Protein AF-A0A9P5PBV9-F1 (afdb_monomer)

Nearest PDB structures (foldseek):
  5x4m-assembly1_A  TM=7.226E-01  e=2.690E-02  Homo sapiens
  9ja5-assembly1_A  TM=5.091E-01  e=1.151E-01  Schizosaccharomyces pombe 972h-

Mean predicted aligned error: 21.89 Å

Structure (mmCIF, N/CA/C/O backbone):
data_AF-A0A9P5PBV9-F1
#
_entry.id   AF-A0A9P5PBV9-F1
#
loop_
_atom_site.group_PDB
_atom_site.id
_atom_site.type_symbol
_atom_site.label_atom_id
_atom_site.label_alt_id
_atom_site.label_comp_id
_atom_site.label_asym_id
_atom_site.label_entity_id
_atom_site.label_seq_id
_atom_site.pdbx_PDB_ins_code
_atom_site.Cartn_x
_atom_site.Cartn_y
_atom_site.Cartn_z
_atom_site.occupancy
_atom_site.B_iso_or_equiv
_atom_site.auth_seq_id
_atom_site.auth_comp_id
_atom_site.auth_asym_id
_atom_site.auth_atom_id
_atom_site.pdbx_PDB_model_num
ATOM 1 N N . MET A 1 1 ? -64.834 9.763 -7.467 1.00 38.12 1 MET A N 1
ATOM 2 C CA . MET A 1 1 ? -64.078 11.010 -7.223 1.00 38.12 1 MET A CA 1
ATOM 3 C C . MET A 1 1 ? -62.610 10.705 -7.467 1.00 38.12 1 MET A C 1
ATOM 5 O O . MET A 1 1 ? -62.010 10.019 -6.655 1.00 38.12 1 MET A O 1
ATOM 9 N N . GLN A 1 2 ? -62.083 11.092 -8.630 1.00 38.56 2 GLN A N 1
ATOM 10 C CA . GLN A 1 2 ? -60.663 10.938 -8.971 1.00 38.56 2 GLN A CA 1
ATOM 11 C C . GLN A 1 2 ? -59.876 12.091 -8.335 1.00 38.56 2 GLN A C 1
ATOM 13 O O . GLN A 1 2 ? -60.277 13.247 -8.467 1.00 38.56 2 GLN A O 1
ATOM 18 N N . ALA A 1 3 ? -58.803 11.774 -7.610 1.00 43.56 3 ALA A N 1
ATOM 19 C CA . ALA A 1 3 ? -57.955 12.762 -6.951 1.00 43.56 3 ALA A CA 1
ATOM 20 C C . ALA A 1 3 ? -57.053 13.458 -7.986 1.00 43.56 3 ALA A C 1
ATOM 22 O O . ALA A 1 3 ? -56.243 12.800 -8.638 1.00 43.56 3 ALA A O 1
ATOM 23 N N . ARG A 1 4 ? -57.207 14.777 -8.141 1.00 48.25 4 ARG A N 1
ATOM 24 C CA . ARG A 1 4 ? -56.321 15.628 -8.953 1.00 48.25 4 ARG A CA 1
ATOM 25 C C . ARG A 1 4 ? -55.062 15.975 -8.150 1.00 48.25 4 ARG A C 1
ATOM 27 O O . ARG A 1 4 ? -55.139 16.114 -6.930 1.00 48.25 4 ARG A O 1
ATOM 34 N N . LEU A 1 5 ? -53.909 16.076 -8.814 1.00 43.53 5 LEU A N 1
ATOM 35 C CA . LEU A 1 5 ? -52.707 16.675 -8.221 1.00 43.53 5 LEU A CA 1
ATOM 36 C C . LEU A 1 5 ? -53.003 18.149 -7.977 1.00 43.53 5 LEU A C 1
ATOM 38 O O . LEU A 1 5 ? -53.350 18.813 -8.937 1.00 43.53 5 LEU A O 1
ATOM 42 N N . ALA A 1 6 ? -52.851 18.656 -6.754 1.00 51.19 6 ALA A N 1
ATOM 43 C CA . ALA A 1 6 ? -52.883 20.099 -6.541 1.00 51.19 6 ALA A CA 1
ATOM 44 C C . ALA A 1 6 ? -51.731 20.746 -7.323 1.00 51.19 6 ALA A C 1
ATOM 46 O O . ALA A 1 6 ? -50.598 20.273 -7.207 1.00 51.19 6 ALA A O 1
ATOM 47 N N . HIS A 1 7 ? -52.026 21.799 -8.094 1.00 41.28 7 HIS A N 1
ATOM 48 C CA . HIS A 1 7 ? -51.047 22.635 -8.795 1.00 41.28 7 HIS A CA 1
ATOM 49 C C . HIS A 1 7 ? -49.739 22.764 -7.989 1.00 41.28 7 HIS A C 1
ATOM 51 O O . HIS A 1 7 ? -49.744 23.399 -6.927 1.00 41.28 7 HIS A O 1
ATOM 57 N N . PRO A 1 8 ? -48.615 22.191 -8.457 1.00 41.59 8 PRO A N 1
ATOM 58 C CA . PRO A 1 8 ? -47.327 22.437 -7.832 1.00 41.59 8 PRO A CA 1
ATOM 59 C C . PRO A 1 8 ? -47.025 23.920 -8.036 1.00 41.59 8 PRO A C 1
ATOM 61 O O . PRO A 1 8 ? -46.865 24.347 -9.174 1.00 41.59 8 PRO A O 1
ATOM 64 N N . LEU A 1 9 ? -47.082 24.691 -6.940 1.00 47.06 9 LEU A N 1
ATOM 65 C CA . LEU A 1 9 ? -46.877 26.144 -6.865 1.00 47.06 9 LEU A CA 1
ATOM 66 C C . LEU A 1 9 ? -47.321 26.866 -8.143 1.00 47.06 9 LEU A C 1
ATOM 68 O O . LEU A 1 9 ? -46.500 27.166 -9.008 1.00 47.06 9 LEU A O 1
ATOM 72 N N . ALA A 1 10 ? -48.626 27.134 -8.262 1.00 42.34 10 ALA A N 1
ATOM 73 C CA . ALA A 1 10 ? -49.132 27.993 -9.326 1.00 42.34 10 ALA A CA 1
ATOM 74 C C . ALA A 1 10 ? -48.234 29.246 -9.416 1.00 42.34 10 ALA A C 1
ATOM 76 O O . ALA A 1 10 ? -48.091 29.936 -8.398 1.00 42.34 10 ALA A O 1
ATOM 77 N N . PRO A 1 11 ? -47.593 29.523 -10.571 1.00 44.78 11 PRO A N 1
ATOM 78 C CA . PRO A 1 11 ? -46.789 30.726 -10.719 1.00 44.78 11 PRO A CA 1
ATOM 79 C C . PRO A 1 11 ? -47.690 31.904 -10.361 1.00 44.78 11 PRO A C 1
ATOM 81 O O . PRO A 1 11 ? -48.820 31.978 -10.853 1.00 44.78 11 PRO A O 1
ATOM 84 N N . ALA A 1 12 ? -47.234 32.747 -9.426 1.00 45.47 12 ALA A N 1
ATOM 85 C CA . ALA A 1 12 ? -47.990 33.883 -8.903 1.00 45.47 12 ALA A CA 1
ATOM 86 C C . ALA A 1 12 ? -48.700 34.579 -10.063 1.00 45.47 12 ALA A C 1
ATOM 88 O O . ALA A 1 12 ? -47.994 35.009 -10.962 1.00 45.47 12 ALA A O 1
ATOM 89 N N . GLN A 1 13 ? -50.046 34.592 -10.072 1.00 46.75 13 GLN A N 1
ATOM 90 C CA . GLN A 1 13 ? -50.905 34.967 -11.209 1.00 46.75 13 GLN A CA 1
ATOM 91 C C . GLN A 1 13 ? -50.245 36.007 -12.122 1.00 46.75 13 GLN A C 1
ATOM 93 O O . GLN A 1 13 ? -50.367 37.215 -11.914 1.00 46.75 13 GLN A O 1
ATOM 98 N N . ILE A 1 14 ? -49.505 35.525 -13.121 1.00 51.16 14 ILE A N 1
ATOM 99 C CA . ILE A 1 14 ? -48.801 36.404 -14.041 1.00 51.16 14 ILE A CA 1
ATOM 100 C C . ILE A 1 14 ? -49.882 36.859 -15.009 1.00 51.16 14 ILE A C 1
ATOM 102 O O . ILE A 1 14 ? -50.523 36.035 -15.660 1.00 51.16 14 ILE A O 1
ATOM 106 N N . ASN A 1 15 ? -50.147 38.163 -15.024 1.00 54.06 15 ASN A N 1
ATOM 107 C CA . ASN A 1 15 ? -51.269 38.796 -15.717 1.00 54.06 15 ASN A CA 1
ATOM 108 C C . ASN A 1 15 ? -51.021 38.837 -17.242 1.00 54.06 15 ASN A C 1
ATOM 110 O O . ASN A 1 15 ? -50.952 39.897 -17.856 1.00 54.06 15 ASN A O 1
ATOM 114 N N . ILE A 1 16 ? -50.799 37.667 -17.838 1.00 57.78 16 ILE A N 1
ATOM 115 C CA . ILE A 1 16 ? -50.509 37.455 -19.256 1.00 57.78 16 ILE A CA 1
ATOM 116 C C . ILE A 1 16 ? -51.744 36.782 -19.865 1.00 57.78 16 ILE A C 1
ATOM 118 O O . ILE A 1 16 ? -52.273 35.842 -19.268 1.00 57.78 16 ILE A O 1
ATOM 122 N N . PRO A 1 17 ? -52.208 37.183 -21.063 1.00 63.34 17 PRO A N 1
ATOM 123 C CA . PRO A 1 17 ? -53.393 36.613 -21.707 1.00 63.34 17 PRO A CA 1
ATOM 124 C C . PRO A 1 17 ? -53.132 35.213 -22.303 1.00 63.34 17 PRO A C 1
ATOM 126 O O . PRO A 1 17 ? -53.684 34.858 -23.343 1.00 63.34 17 PRO A O 1
ATOM 129 N N . VAL A 1 18 ? -52.275 34.397 -21.681 1.00 69.62 18 VAL A N 1
ATOM 130 C CA . VAL A 1 18 ? -51.999 33.026 -22.117 1.00 69.62 18 VAL A CA 1
ATOM 131 C C . VAL A 1 18 ? -52.713 32.066 -21.180 1.00 69.62 18 VAL A C 1
ATOM 133 O O . VAL A 1 18 ? -52.325 31.883 -20.030 1.00 69.62 18 VAL A O 1
ATOM 136 N N . ASN A 1 19 ? -53.761 31.431 -21.701 1.00 79.25 19 ASN A N 1
ATOM 137 C CA . ASN A 1 19 ? -54.593 30.509 -20.938 1.00 79.25 19 ASN A CA 1
ATOM 138 C C . ASN A 1 19 ? -53.751 29.329 -20.411 1.00 79.25 19 ASN A C 1
ATOM 140 O O . ASN A 1 19 ? -53.143 28.584 -21.201 1.00 79.25 19 ASN A O 1
ATOM 144 N N . ILE A 1 20 ? -53.708 29.194 -19.083 1.00 77.56 20 ILE A N 1
ATOM 145 C CA . ILE A 1 20 ? -53.026 28.105 -18.379 1.00 77.56 20 ILE A CA 1
ATOM 146 C C . ILE A 1 20 ? -53.784 26.801 -18.693 1.00 77.56 20 ILE A C 1
ATOM 148 O O . ILE A 1 20 ? -55.019 26.817 -18.708 1.00 77.56 20 ILE A O 1
ATOM 152 N N . PRO A 1 21 ? -53.095 25.686 -19.005 1.00 79.06 21 PRO A N 1
ATOM 153 C CA . PRO A 1 21 ? -53.742 24.394 -19.198 1.00 79.06 21 PRO A CA 1
ATOM 154 C C . PRO A 1 21 ? -54.567 23.993 -17.982 1.00 79.06 21 PRO A C 1
ATOM 156 O O . PRO A 1 21 ? -54.268 24.387 -16.856 1.00 79.06 21 PRO A O 1
ATOM 159 N N . ALA A 1 22 ? -55.590 23.173 -18.215 1.00 80.75 22 ALA A N 1
ATOM 160 C CA . ALA A 1 22 ? -56.271 22.513 -17.115 1.00 80.75 22 ALA A CA 1
ATOM 161 C C . ALA A 1 22 ? -55.281 21.633 -16.333 1.00 80.75 22 ALA A C 1
ATOM 163 O O . ALA A 1 22 ? -54.294 21.141 -16.878 1.00 80.75 22 ALA A O 1
ATOM 164 N N . GLU A 1 23 ? -55.560 21.446 -15.047 1.00 83.56 23 GLU A N 1
ATOM 165 C CA . GLU A 1 23 ? -54.758 20.598 -14.170 1.00 83.56 23 GLU A CA 1
ATOM 166 C C . GLU A 1 23 ? -54.699 19.158 -14.728 1.00 83.56 23 GLU A C 1
ATOM 168 O O . GLU A 1 23 ? -55.753 18.612 -15.083 1.00 83.56 23 GLU A O 1
ATOM 173 N N . PRO A 1 24 ? -53.499 18.556 -14.841 1.00 79.44 24 PRO A N 1
ATOM 174 C CA . PRO A 1 24 ? -53.314 17.271 -15.507 1.00 79.44 24 PRO A CA 1
ATOM 175 C C . PRO A 1 24 ? -53.975 16.132 -14.721 1.00 79.44 24 PRO A C 1
ATOM 177 O O . PRO A 1 24 ? -54.158 16.212 -13.500 1.00 79.44 24 PRO A O 1
ATOM 180 N N . GLN A 1 25 ? -54.329 15.045 -15.410 1.00 75.19 25 GLN A N 1
ATOM 181 C CA . GLN A 1 25 ? -54.882 13.859 -14.750 1.00 75.19 25 GLN A CA 1
ATOM 182 C C . GLN A 1 25 ? -53.818 13.124 -13.915 1.00 75.19 25 GLN A C 1
ATOM 184 O O . GLN A 1 25 ? -52.623 13.388 -14.033 1.00 75.19 25 GLN A O 1
ATOM 189 N N . LYS A 1 26 ? -54.250 12.202 -13.038 1.00 78.06 26 LYS A N 1
ATOM 190 C CA . LYS A 1 26 ? -53.346 11.335 -12.266 1.00 78.06 26 LYS A CA 1
ATOM 191 C C . LYS A 1 26 ? -53.616 9.851 -12.579 1.00 78.06 26 LYS A C 1
ATOM 193 O O . LYS A 1 26 ? -54.686 9.366 -12.199 1.00 78.06 26 LYS A O 1
ATOM 198 N N . PRO A 1 27 ? -52.667 9.124 -13.199 1.00 77.50 27 PRO A N 1
ATOM 199 C CA . PRO A 1 27 ? -51.404 9.629 -13.757 1.00 77.50 27 PRO A CA 1
ATOM 200 C C . PRO A 1 27 ? -51.629 10.555 -14.972 1.00 77.50 27 PRO A C 1
ATOM 202 O O . PRO A 1 27 ? -52.687 10.457 -15.602 1.00 77.50 27 PRO A O 1
ATOM 205 N N . PRO A 1 28 ? -50.682 11.460 -15.295 1.00 77.94 28 PRO A N 1
ATOM 206 C CA . PRO A 1 28 ? -50.815 12.335 -16.454 1.00 77.94 28 PRO A CA 1
ATOM 207 C C . PRO A 1 28 ? -50.897 11.527 -17.742 1.00 77.94 28 PRO A C 1
ATOM 209 O O . PRO A 1 28 ? -50.128 10.595 -17.970 1.00 77.94 28 PRO A O 1
ATOM 212 N N . THR A 1 29 ? -51.839 11.893 -18.596 1.00 83.00 29 THR A N 1
ATOM 213 C CA . THR A 1 29 ? -52.035 11.263 -19.899 1.00 83.00 29 THR A CA 1
ATOM 214 C C . THR A 1 29 ? -51.115 11.883 -20.949 1.00 83.00 29 THR A C 1
ATOM 216 O O . THR A 1 29 ? -50.643 13.013 -20.810 1.00 83.00 29 THR A O 1
ATOM 219 N N . ALA A 1 30 ? -50.924 11.197 -22.079 1.00 73.88 30 ALA A N 1
ATOM 220 C CA . ALA A 1 30 ? -50.231 11.780 -23.231 1.00 73.88 30 ALA A CA 1
ATOM 221 C C . ALA A 1 30 ? -50.881 13.100 -23.702 1.00 73.88 30 ALA A C 1
ATOM 223 O O . ALA A 1 30 ? -50.190 13.996 -24.186 1.00 73.88 30 ALA A O 1
ATOM 224 N N . ALA A 1 31 ? -52.200 13.251 -23.524 1.00 79.88 31 ALA A N 1
ATOM 225 C CA . ALA A 1 31 ? -52.904 14.496 -23.818 1.00 79.88 31 ALA A CA 1
ATOM 226 C C . ALA A 1 31 ? -52.474 15.638 -22.880 1.00 79.88 31 ALA A C 1
ATOM 228 O O . ALA A 1 31 ? -52.256 16.752 -23.353 1.00 79.88 31 ALA A O 1
ATOM 229 N N . ASP A 1 32 ? -52.260 15.349 -21.593 1.00 82.38 32 ASP A N 1
ATOM 230 C CA . ASP A 1 32 ? -51.778 16.326 -20.611 1.00 82.38 32 ASP A CA 1
ATOM 231 C C . ASP A 1 32 ? -50.359 16.815 -20.953 1.00 82.38 32 ASP A C 1
ATOM 233 O O . ASP A 1 32 ? -50.078 18.015 -20.905 1.00 82.38 32 ASP A O 1
ATOM 237 N N . VAL A 1 33 ? -49.472 15.909 -21.389 1.00 79.62 33 VAL A N 1
ATOM 238 C CA . VAL A 1 33 ? -48.116 16.263 -21.854 1.00 79.62 33 VAL A CA 1
ATOM 239 C C . VAL A 1 33 ? -48.180 17.155 -23.098 1.00 79.62 33 VAL A C 1
ATOM 241 O O . VAL A 1 33 ? -47.490 18.173 -23.180 1.00 79.62 33 VAL A O 1
ATOM 244 N N . VAL A 1 34 ? -49.036 16.811 -24.064 1.00 81.06 34 VAL A N 1
ATOM 245 C CA . VAL A 1 34 ? -49.231 17.603 -25.288 1.00 81.06 34 VAL A CA 1
ATOM 246 C C . VAL A 1 34 ? -49.787 18.993 -24.967 1.00 81.06 34 VAL A C 1
ATOM 248 O O . VAL A 1 34 ? -49.361 19.984 -25.566 1.00 81.06 34 VAL A O 1
ATOM 251 N N . ASP A 1 35 ? -50.707 19.110 -24.014 1.00 82.44 35 ASP A N 1
ATOM 252 C CA . ASP A 1 35 ? -51.266 20.402 -23.623 1.00 82.44 35 ASP A CA 1
ATOM 253 C C . ASP A 1 35 ? -50.264 21.265 -22.841 1.00 82.44 35 ASP A C 1
ATOM 255 O O . ASP A 1 35 ? -50.199 22.480 -23.074 1.00 82.44 35 ASP A O 1
ATOM 259 N N . ALA A 1 36 ? -49.393 20.655 -22.030 1.00 82.44 36 ALA A N 1
ATOM 260 C CA . ALA A 1 36 ? -48.252 21.335 -21.418 1.00 82.44 36 ALA A CA 1
ATOM 261 C C . ALA A 1 36 ? -47.237 21.831 -22.471 1.00 82.44 36 ALA A C 1
ATOM 263 O O . ALA A 1 36 ? -46.761 22.966 -22.391 1.00 82.44 36 ALA A O 1
ATOM 264 N N . GLN A 1 37 ? -46.963 21.051 -23.524 1.00 80.94 37 GLN A N 1
ATOM 265 C CA . GLN A 1 37 ? -46.105 21.489 -24.636 1.00 80.94 37 GLN A CA 1
ATOM 266 C C . GLN A 1 37 ? -46.714 22.668 -25.401 1.00 80.94 37 GLN A C 1
ATOM 268 O O . GLN A 1 37 ? -46.025 23.648 -25.702 1.00 80.94 37 GLN A O 1
ATOM 273 N N . LYS A 1 38 ? -48.021 22.610 -25.693 1.00 85.75 38 LYS A N 1
ATOM 274 C CA . LYS A 1 38 ? -48.741 23.728 -26.323 1.00 85.75 38 LYS A CA 1
ATOM 275 C C . LYS A 1 38 ? -48.678 24.984 -25.459 1.00 85.75 38 LYS A C 1
ATOM 277 O O . LYS A 1 38 ? -48.577 26.079 -26.006 1.00 85.75 38 LYS A O 1
ATOM 282 N N . TYR A 1 39 ? -48.728 24.849 -24.136 1.00 89.12 39 TYR A N 1
ATOM 283 C CA . TYR A 1 39 ? -48.589 25.983 -23.229 1.00 89.12 39 TYR A CA 1
ATOM 284 C C . TYR A 1 39 ? -47.214 26.638 -23.319 1.00 89.12 39 TYR A C 1
ATOM 286 O O . TYR A 1 39 ? -47.159 27.845 -23.544 1.00 89.12 39 TYR A O 1
ATOM 294 N N . VAL A 1 40 ? -46.124 25.862 -23.276 1.00 84.81 40 VAL A N 1
ATOM 295 C CA . VAL A 1 40 ? -44.763 26.392 -23.485 1.00 84.81 40 VAL A CA 1
ATOM 296 C C . VAL A 1 40 ? -44.675 27.145 -24.812 1.00 84.81 40 VAL A C 1
ATOM 298 O O . VAL A 1 40 ? -44.186 28.269 -24.846 1.00 84.81 40 VAL A O 1
ATOM 301 N N . LYS A 1 41 ? -45.237 26.594 -25.897 1.00 85.88 41 LYS A N 1
ATOM 302 C CA . LYS A 1 41 ? -45.253 27.259 -27.212 1.00 85.88 41 LYS A CA 1
ATOM 303 C C . LYS A 1 41 ? -46.027 28.578 -27.214 1.00 85.88 41 LYS A C 1
ATOM 305 O O . LYS A 1 41 ? -45.591 29.535 -27.851 1.00 85.88 41 LYS A O 1
ATOM 310 N N . ARG A 1 42 ? -47.154 28.656 -26.499 1.00 88.75 42 ARG A N 1
ATOM 311 C CA . ARG A 1 42 ? -47.898 29.917 -26.343 1.00 88.75 42 ARG A CA 1
ATOM 312 C C . ARG A 1 42 ? -47.107 30.941 -25.531 1.00 88.75 42 ARG A C 1
ATOM 314 O O . ARG A 1 42 ? -47.105 32.110 -25.899 1.00 88.75 42 ARG A O 1
ATOM 321 N N . VAL A 1 43 ? -46.408 30.513 -24.479 1.00 81.38 43 VAL A N 1
ATOM 322 C CA . VAL A 1 43 ? -45.553 31.395 -23.667 1.00 81.38 43 VAL A CA 1
ATOM 323 C C . VAL A 1 43 ? -44.343 31.886 -24.467 1.00 81.38 43 VAL A C 1
ATOM 325 O O . VAL A 1 43 ? -44.043 33.074 -24.428 1.00 81.38 43 VAL A O 1
ATOM 328 N N . GLU A 1 44 ? -43.699 31.029 -25.265 1.00 80.81 44 GLU A N 1
ATOM 329 C CA . GLU A 1 44 ? -42.630 31.431 -26.194 1.00 80.81 44 GLU A CA 1
ATOM 330 C C . GLU A 1 44 ? -43.111 32.494 -27.193 1.00 80.81 44 GLU A C 1
ATOM 332 O O . GLU A 1 44 ? -42.398 33.459 -27.469 1.00 80.81 44 GLU A O 1
ATOM 337 N N 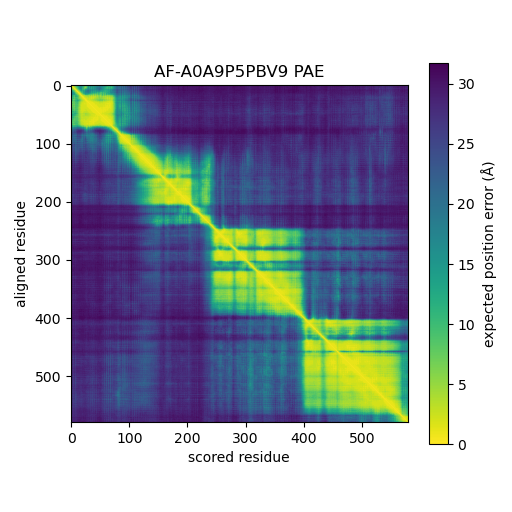. GLN A 1 45 ? -44.318 32.327 -27.744 1.00 85.69 45 GLN A N 1
ATOM 338 C CA . GLN A 1 45 ? -44.898 33.290 -28.677 1.00 85.69 45 GLN A CA 1
ATOM 339 C C . GLN A 1 45 ? -45.232 34.618 -27.984 1.00 85.69 45 GLN A C 1
ATOM 341 O O . GLN A 1 45 ? -44.842 35.672 -28.479 1.00 85.69 45 GLN A O 1
ATOM 346 N N . ALA A 1 46 ? -45.854 34.572 -26.803 1.00 81.00 46 ALA A N 1
ATOM 347 C CA . ALA A 1 46 ? -46.109 35.761 -25.994 1.00 81.00 46 ALA A CA 1
ATOM 348 C C . ALA A 1 46 ? -44.805 36.483 -25.610 1.00 81.00 46 ALA A C 1
ATOM 350 O O . ALA A 1 46 ? -44.757 37.710 -25.602 1.00 81.00 46 ALA A O 1
ATOM 351 N N . MET A 1 47 ? -43.715 35.747 -25.364 1.00 84.88 47 MET A N 1
ATOM 352 C CA . MET A 1 47 ? -42.399 36.330 -25.084 1.00 84.88 47 MET A CA 1
ATOM 353 C C . MET A 1 47 ? -41.850 37.095 -26.297 1.00 84.88 47 MET A C 1
ATOM 355 O O . MET A 1 47 ? -41.332 38.198 -26.140 1.00 84.88 47 MET A O 1
ATOM 359 N N . LYS A 1 48 ? -42.016 36.564 -27.519 1.00 83.81 48 LYS A N 1
ATOM 360 C CA . LYS A 1 48 ? -41.633 37.267 -28.763 1.00 83.81 48 LYS A CA 1
ATOM 361 C C . LYS A 1 48 ? -42.442 38.540 -28.994 1.00 83.81 48 LYS A C 1
ATOM 363 O O . LYS A 1 48 ? -41.928 39.492 -29.570 1.00 83.81 48 LYS A O 1
ATOM 368 N N . GLU A 1 49 ? -43.689 38.552 -28.542 1.00 87.31 49 GLU A N 1
ATOM 369 C CA . GLU A 1 49 ? -44.584 39.709 -28.612 1.00 87.31 49 GLU A CA 1
ATOM 370 C C . GLU A 1 49 ? -44.363 40.700 -27.450 1.00 87.31 49 GLU A C 1
ATOM 372 O O . GLU A 1 49 ? -45.069 41.702 -27.355 1.00 87.31 49 GLU A O 1
ATOM 377 N N . GLY A 1 50 ? -43.381 40.448 -26.572 1.00 86.06 50 GLY A N 1
ATOM 378 C CA . GLY A 1 50 ? -43.067 41.290 -25.412 1.00 86.06 50 GLY A CA 1
ATOM 379 C C . GLY A 1 50 ? -44.088 41.191 -24.274 1.00 86.06 50 GLY A C 1
ATOM 380 O O . GLY A 1 50 ? -44.083 42.020 -23.369 1.00 86.06 50 GLY A O 1
ATOM 381 N N . GLN A 1 51 ? -44.971 40.194 -24.318 1.00 83.25 51 GLN A N 1
ATOM 382 C CA . GLN A 1 51 ? -46.061 39.986 -23.362 1.00 83.25 51 GLN A CA 1
ATOM 383 C C . GLN A 1 51 ? -45.710 38.990 -22.248 1.00 83.25 51 GLN A C 1
ATOM 385 O O . GLN A 1 51 ? -46.467 38.864 -21.292 1.00 83.25 51 GLN A O 1
ATOM 390 N N . ALA A 1 52 ? -44.586 38.278 -22.354 1.00 84.50 52 ALA 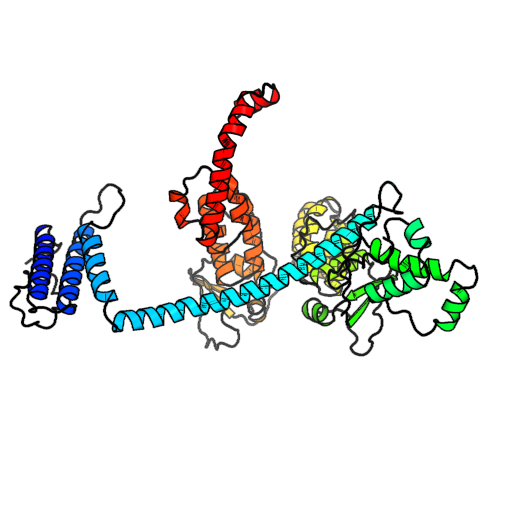A N 1
ATOM 391 C CA . ALA A 1 52 ? -44.096 37.356 -21.332 1.00 84.50 52 ALA A CA 1
ATOM 392 C C . ALA A 1 52 ? -42.605 37.578 -21.055 1.00 84.50 52 ALA A C 1
ATOM 394 O O . ALA A 1 52 ? -41.867 38.061 -21.914 1.00 84.50 52 ALA A O 1
ATOM 395 N N . THR A 1 53 ? -42.161 37.210 -19.854 1.00 83.31 53 THR A N 1
ATOM 396 C CA . THR A 1 53 ? -40.759 37.317 -19.424 1.00 83.31 53 THR A CA 1
ATOM 397 C C . THR A 1 53 ? -40.034 35.976 -19.534 1.00 83.31 53 THR A C 1
ATOM 399 O O . THR A 1 53 ? -40.657 34.917 -19.646 1.00 83.31 53 THR A O 1
ATOM 402 N N . VAL A 1 54 ? -38.702 36.004 -19.435 1.00 68.19 54 VAL A N 1
ATOM 403 C CA . VAL A 1 54 ? -37.868 34.790 -19.379 1.00 68.19 54 VAL A CA 1
ATOM 404 C C . VAL A 1 54 ? -38.245 33.902 -18.184 1.00 68.19 54 VAL A C 1
ATOM 406 O O . VAL A 1 54 ? -38.295 32.683 -18.320 1.00 68.19 54 VAL A O 1
ATOM 409 N N . GLU A 1 55 ? -38.606 34.492 -17.041 1.00 72.31 55 GLU A N 1
ATOM 410 C CA . GLU A 1 55 ? -39.090 33.760 -15.857 1.00 72.31 55 GLU A CA 1
ATOM 411 C C . GLU A 1 55 ? -40.417 33.030 -16.118 1.00 72.31 55 GLU A C 1
ATOM 413 O O . GLU A 1 55 ? -40.618 31.898 -15.667 1.00 72.31 55 GLU A O 1
ATOM 418 N N . THR A 1 56 ? -41.308 33.647 -16.903 1.00 77.38 56 THR A N 1
ATOM 419 C CA . THR A 1 56 ? -42.578 33.028 -17.318 1.00 77.38 56 THR A CA 1
ATOM 420 C C . THR A 1 56 ? -42.308 31.793 -18.178 1.00 77.38 56 THR A C 1
ATOM 422 O O . THR A 1 56 ? -42.927 30.744 -17.986 1.00 77.38 56 THR A O 1
ATOM 425 N N . LEU A 1 57 ? -41.350 31.892 -19.105 1.00 79.56 57 LEU A N 1
ATOM 426 C CA . LEU A 1 57 ? -40.932 30.766 -19.936 1.00 79.56 57 LEU A CA 1
ATOM 427 C C . LEU A 1 57 ? -40.273 29.659 -19.099 1.00 79.56 57 LEU A C 1
ATOM 429 O O . LEU A 1 57 ? -40.603 28.489 -19.286 1.00 79.56 57 LEU A O 1
ATOM 433 N N . GLY A 1 58 ? -39.410 30.019 -18.144 1.00 67.50 58 GLY A N 1
ATOM 434 C CA . GLY A 1 58 ? -38.801 29.071 -17.207 1.00 67.50 58 GLY A CA 1
ATOM 435 C C . GLY A 1 58 ? -39.847 28.282 -16.415 1.00 67.50 58 GLY A C 1
ATOM 436 O O . GLY A 1 58 ? -39.791 27.054 -16.370 1.00 67.50 58 GLY A O 1
ATOM 437 N N . SER A 1 59 ? -40.866 28.972 -15.898 1.00 77.56 59 SER A N 1
ATOM 438 C CA . SER A 1 59 ? -41.977 28.351 -15.164 1.00 77.56 59 SER A CA 1
ATOM 439 C C . SER A 1 59 ? -42.801 27.403 -16.048 1.00 77.56 59 SER A C 1
ATOM 441 O O . SER A 1 59 ? -43.155 26.302 -15.626 1.00 77.56 59 SER A O 1
ATOM 443 N N . ALA A 1 60 ? -43.071 27.785 -17.302 1.00 76.19 60 ALA A N 1
ATOM 444 C CA . ALA A 1 60 ? -43.797 26.936 -18.248 1.00 76.19 60 ALA A CA 1
ATOM 445 C C . ALA A 1 60 ? -43.009 25.667 -18.625 1.00 76.19 60 ALA A C 1
ATOM 447 O O . ALA A 1 60 ? -43.592 24.588 -18.744 1.00 76.19 60 ALA A O 1
ATOM 448 N N . ILE A 1 61 ? -41.686 25.779 -18.788 1.00 68.56 61 ILE A N 1
ATOM 449 C CA . ILE A 1 61 ? -40.803 24.639 -19.071 1.00 68.56 61 ILE A CA 1
ATOM 450 C C . ILE A 1 61 ? -40.728 23.702 -17.862 1.00 68.56 61 ILE A C 1
ATOM 452 O O . ILE A 1 61 ? -40.811 22.486 -18.032 1.00 68.56 61 ILE A O 1
ATOM 456 N N . GLN A 1 62 ? -40.625 24.246 -16.647 1.00 72.88 62 GLN A N 1
ATOM 457 C CA . GLN A 1 62 ? -40.627 23.450 -15.419 1.00 72.88 62 GLN A CA 1
ATOM 458 C C . GLN A 1 62 ? -41.946 22.683 -15.246 1.00 72.88 62 GLN A C 1
ATOM 460 O O . GLN A 1 62 ? -41.926 21.501 -14.905 1.00 72.88 62 GLN A O 1
ATOM 465 N N . TYR A 1 63 ? -43.079 23.319 -15.557 1.00 81.12 63 TYR A N 1
ATOM 466 C CA . TYR A 1 63 ? -44.386 22.663 -15.573 1.00 81.12 63 TYR A CA 1
ATOM 467 C C . TYR A 1 63 ? -44.435 21.504 -16.582 1.00 81.12 63 TYR A C 1
ATOM 469 O O . TYR A 1 63 ? -44.817 20.394 -16.218 1.00 81.12 63 TYR A O 1
ATOM 477 N N . LEU A 1 64 ? -43.979 21.713 -17.824 1.00 81.38 64 LEU A N 1
ATOM 478 C CA . LEU A 1 64 ? -43.892 20.636 -18.818 1.00 81.38 64 LEU A CA 1
ATOM 479 C C . LEU A 1 64 ? -43.008 19.480 -18.334 1.00 81.38 64 LEU A C 1
ATOM 481 O O . LEU A 1 64 ? -43.382 18.320 -18.489 1.00 81.38 64 LEU A O 1
ATOM 485 N N . HIS A 1 65 ? -41.857 19.790 -17.739 1.00 70.19 65 HIS A N 1
ATOM 486 C CA . HIS A 1 65 ? -40.948 18.779 -17.213 1.00 70.19 65 HIS A CA 1
ATOM 487 C C . HIS A 1 65 ? -41.615 17.938 -16.121 1.00 70.19 65 HIS A C 1
ATOM 489 O O . HIS A 1 65 ? -41.517 16.719 -16.164 1.00 70.19 65 HIS A O 1
ATOM 495 N N . GLN A 1 66 ? -42.334 18.563 -15.185 1.00 77.06 66 GLN A N 1
ATOM 496 C CA . GLN A 1 66 ? -43.047 17.848 -14.123 1.00 77.06 66 GLN A CA 1
ATOM 497 C C . GLN A 1 66 ? -44.155 16.939 -14.668 1.00 77.06 66 GLN A C 1
ATOM 499 O O . GLN A 1 66 ? -44.277 15.799 -14.222 1.00 77.06 66 GLN A O 1
ATOM 504 N N . VAL A 1 67 ? -44.940 17.411 -15.645 1.00 78.19 67 VAL A N 1
ATOM 505 C CA . VAL A 1 67 ? -45.993 16.603 -16.289 1.00 78.19 67 VAL A CA 1
ATOM 506 C C . VAL A 1 67 ? -45.382 15.427 -17.060 1.00 78.19 67 VAL A C 1
ATOM 508 O O . VAL A 1 67 ? -45.891 14.313 -16.988 1.00 78.19 67 VAL A O 1
ATOM 511 N N . ALA A 1 68 ? -44.259 15.646 -17.751 1.00 71.12 68 ALA A N 1
ATOM 512 C CA . ALA A 1 68 ? -43.565 14.600 -18.494 1.00 71.12 68 ALA A CA 1
ATOM 513 C C . ALA A 1 68 ? -42.893 13.572 -17.568 1.00 71.12 68 ALA A C 1
ATOM 515 O O . ALA A 1 68 ? -43.080 12.375 -17.762 1.00 71.12 68 ALA A O 1
ATOM 516 N N . SER A 1 69 ? -42.174 14.003 -16.528 1.00 63.12 69 SER A N 1
ATOM 517 C CA . SER A 1 69 ? -41.465 13.094 -15.617 1.00 63.12 69 SER A CA 1
ATOM 518 C C . SER A 1 69 ? -42.423 12.199 -14.831 1.00 63.12 69 SER A C 1
ATOM 520 O O . SER A 1 69 ? -42.142 11.025 -14.636 1.00 63.12 69 SER A O 1
ATOM 522 N N . THR A 1 70 ? -43.592 12.720 -14.447 1.00 68.50 70 THR A N 1
ATOM 523 C CA . THR A 1 70 ? -44.629 11.930 -13.759 1.00 68.50 70 THR A CA 1
ATOM 524 C C . THR A 1 70 ? -45.450 11.039 -14.696 1.00 68.50 70 THR A C 1
ATOM 526 O O . THR A 1 70 ? -46.098 10.109 -14.223 1.00 68.50 70 THR A O 1
ATOM 529 N N . SER A 1 71 ? -45.412 11.273 -16.015 1.00 60.03 71 SER A N 1
ATOM 530 C CA . SER A 1 71 ? -45.996 10.357 -17.009 1.00 60.03 71 SER A CA 1
ATOM 531 C C . SER A 1 71 ? -45.110 9.136 -17.299 1.00 60.03 71 SER A C 1
ATOM 533 O O . SER A 1 71 ? -45.625 8.090 -17.683 1.00 60.03 71 SER A O 1
ATOM 535 N N . VAL A 1 72 ? -43.794 9.249 -17.072 1.00 50.16 72 VAL A N 1
ATOM 536 C CA . VAL A 1 72 ? -42.807 8.184 -17.335 1.00 50.16 72 VAL A CA 1
ATOM 537 C C . VAL A 1 72 ? -42.826 7.090 -16.257 1.00 50.16 72 VAL A C 1
ATOM 539 O O . VAL A 1 72 ? -42.564 5.935 -16.567 1.00 50.16 72 VAL A O 1
ATOM 542 N N . GLU A 1 73 ? -43.248 7.391 -15.025 1.00 49.62 73 GLU A N 1
ATOM 543 C CA . GLU A 1 73 ? -43.329 6.402 -13.929 1.00 49.62 73 GLU A CA 1
ATOM 544 C C . GLU A 1 73 ? -44.457 5.350 -14.082 1.00 49.62 73 GLU A C 1
ATOM 546 O O . GLU A 1 73 ? -44.644 4.520 -13.194 1.00 49.62 73 GLU A O 1
ATOM 551 N N . VAL A 1 74 ? -45.225 5.346 -15.183 1.00 44.50 74 VAL A N 1
ATOM 552 C CA . VAL A 1 74 ? -46.336 4.387 -15.402 1.00 44.50 74 VAL A CA 1
ATOM 553 C C . VAL A 1 74 ? -46.067 3.366 -16.519 1.00 44.50 74 VAL A C 1
ATOM 555 O O . VAL A 1 74 ? -46.815 2.400 -16.649 1.00 44.50 74 VAL A O 1
ATOM 558 N N . GLU A 1 75 ? -44.963 3.477 -17.259 1.00 37.91 75 GLU A N 1
ATOM 559 C CA . GLU A 1 75 ? -44.576 2.482 -18.272 1.00 37.91 75 GLU A CA 1
ATOM 560 C C . GLU A 1 75 ? -43.129 1.998 -18.083 1.00 37.91 75 GLU A C 1
ATOM 562 O O . GLU A 1 75 ? -42.295 2.112 -18.973 1.00 37.91 75 GLU A O 1
ATOM 567 N N . GLU A 1 76 ? -42.825 1.383 -16.938 1.00 41.56 76 GLU A N 1
ATOM 568 C CA . GLU A 1 76 ? -41.685 0.459 -16.842 1.00 41.56 76 GLU A CA 1
ATOM 569 C C . GLU A 1 76 ? -42.151 -0.985 -17.054 1.00 41.56 76 GLU A C 1
ATOM 571 O O . GLU A 1 76 ? -42.264 -1.771 -16.118 1.00 41.56 76 GLU A O 1
ATOM 576 N N . VAL A 1 77 ? -42.398 -1.343 -18.318 1.00 39.12 77 VAL A N 1
ATOM 577 C CA . VAL A 1 77 ? -42.153 -2.701 -18.823 1.00 39.12 77 VAL A CA 1
ATOM 578 C C . VAL A 1 77 ? -41.638 -2.599 -20.264 1.00 39.12 77 VAL A C 1
ATOM 580 O O . VAL A 1 77 ? -42.388 -2.282 -21.182 1.00 39.12 77 VAL A O 1
ATOM 583 N N . ASN A 1 78 ? -40.375 -2.995 -20.429 1.00 34.94 78 ASN A N 1
ATOM 584 C CA . ASN A 1 78 ? -39.675 -3.403 -21.653 1.00 34.94 78 ASN A CA 1
ATOM 585 C C . ASN A 1 78 ? -38.926 -2.370 -22.519 1.00 34.94 78 ASN A C 1
ATOM 587 O O . ASN A 1 78 ? -39.497 -1.571 -23.253 1.00 34.94 78 ASN A O 1
ATOM 591 N N . ASN A 1 79 ? -37.627 -2.684 -22.597 1.00 32.59 79 ASN A N 1
ATOM 592 C CA . ASN A 1 79 ? -36.661 -2.518 -23.683 1.00 32.59 79 ASN A CA 1
ATOM 593 C C . ASN A 1 79 ? -35.817 -1.243 -23.705 1.00 32.59 79 ASN A C 1
ATOM 595 O O . ASN A 1 79 ? -36.286 -0.134 -23.939 1.00 32.59 79 ASN A O 1
ATOM 599 N N . GLY A 1 80 ? -34.513 -1.482 -23.538 1.00 41.47 80 GLY A N 1
ATOM 600 C CA . GLY A 1 80 ? -33.455 -0.504 -23.694 1.00 41.47 80 GLY A CA 1
ATOM 601 C C . GLY A 1 80 ? -33.375 0.063 -25.107 1.00 41.47 80 GLY A C 1
ATOM 602 O O . GLY A 1 80 ? -33.494 -0.650 -26.103 1.00 41.47 80 GLY A O 1
ATOM 603 N N . ASN A 1 81 ? -33.155 1.369 -25.142 1.00 34.78 81 ASN A N 1
ATOM 604 C CA . ASN A 1 81 ? -32.343 2.087 -26.110 1.00 34.78 81 ASN A CA 1
ATOM 605 C C . ASN A 1 81 ? -32.051 3.473 -25.526 1.00 34.78 81 ASN A C 1
ATOM 607 O O . ASN A 1 81 ? -32.889 4.059 -24.840 1.00 34.78 81 ASN A O 1
ATOM 611 N N . ASP A 1 82 ? -30.847 3.963 -25.800 1.00 40.78 82 ASP A N 1
ATOM 612 C CA . ASP A 1 82 ? -30.277 5.218 -25.320 1.00 40.78 82 ASP A CA 1
ATOM 613 C C . ASP A 1 82 ? -31.252 6.405 -25.373 1.00 40.78 82 ASP A C 1
ATOM 615 O O . ASP A 1 82 ? -31.747 6.797 -26.436 1.00 40.78 82 ASP A O 1
ATOM 619 N N . ALA A 1 83 ? -31.475 7.040 -24.220 1.00 34.12 83 ALA A N 1
ATOM 620 C CA . ALA A 1 83 ? -32.213 8.292 -24.121 1.00 34.12 83 ALA A CA 1
ATOM 621 C C . ALA A 1 83 ? -31.348 9.460 -24.627 1.00 34.12 83 ALA A C 1
ATOM 623 O O . ALA A 1 83 ? -30.776 10.234 -23.860 1.00 34.12 83 ALA A O 1
ATOM 624 N N . VAL A 1 84 ? -31.263 9.616 -25.947 1.00 43.38 84 VAL A N 1
ATOM 625 C CA . VAL A 1 84 ? -30.789 10.862 -26.558 1.00 43.38 84 VAL A CA 1
ATOM 626 C C . VAL A 1 84 ? -31.877 11.919 -26.365 1.00 43.38 84 VAL A C 1
ATOM 628 O O . VAL A 1 84 ? -32.997 11.770 -26.855 1.00 43.38 84 VAL A O 1
ATOM 631 N N . ALA A 1 85 ? -31.551 12.997 -25.644 1.00 36.59 85 ALA A N 1
ATOM 632 C CA . ALA A 1 85 ? -32.462 14.113 -25.402 1.00 36.59 85 ALA A CA 1
ATOM 633 C C . ALA A 1 85 ? -33.132 14.590 -26.714 1.00 36.59 85 ALA A C 1
ATOM 635 O O . ALA A 1 85 ? -32.438 14.764 -27.724 1.00 36.59 85 ALA A O 1
ATOM 636 N N . PRO A 1 86 ? -34.457 14.845 -26.731 1.00 45.53 86 PRO A N 1
ATOM 637 C CA . PRO A 1 86 ? -35.165 15.214 -27.952 1.00 45.53 86 PRO A CA 1
ATOM 638 C C . PRO A 1 86 ? -34.547 16.438 -28.633 1.00 45.53 86 PRO A C 1
ATOM 640 O O . PRO A 1 86 ? -34.255 17.446 -27.988 1.00 45.53 86 PRO A O 1
ATOM 643 N N . ALA A 1 87 ? -34.409 16.400 -29.961 1.00 39.97 87 ALA A N 1
ATOM 644 C CA . ALA A 1 87 ? -33.767 17.472 -30.728 1.00 39.97 87 ALA A CA 1
ATOM 645 C C . ALA A 1 87 ? -34.383 18.864 -30.475 1.00 39.97 87 ALA A C 1
ATOM 647 O O . ALA A 1 87 ? -33.679 19.872 -30.514 1.00 39.97 87 ALA A O 1
ATOM 648 N N . TRP A 1 88 ? -35.682 18.941 -30.167 1.00 48.09 88 TRP A N 1
ATOM 649 C CA . TRP A 1 88 ? -36.344 20.203 -29.824 1.00 48.09 88 TRP A CA 1
ATOM 650 C C . TRP A 1 88 ? -35.874 20.777 -28.476 1.00 48.09 88 TRP A C 1
ATOM 652 O O . TRP A 1 88 ? -35.740 21.994 -28.367 1.00 48.09 88 TRP A O 1
ATOM 662 N N . PHE A 1 89 ? -35.562 19.927 -27.489 1.00 39.25 89 PHE A N 1
ATOM 663 C CA . PHE A 1 89 ? -35.003 20.321 -26.192 1.00 39.25 89 PHE A CA 1
ATOM 664 C C . PHE A 1 89 ? -33.572 20.833 -26.362 1.00 39.25 89 PHE A C 1
ATOM 666 O O . PHE A 1 89 ? -33.253 21.934 -25.921 1.00 39.25 89 PHE A O 1
ATOM 673 N N . VAL A 1 90 ? -32.736 20.094 -27.100 1.00 41.59 90 VAL A N 1
ATOM 674 C CA . VAL A 1 90 ? -31.352 20.501 -27.396 1.00 41.59 90 VAL A CA 1
ATOM 675 C C . VAL A 1 90 ? -31.320 21.828 -28.160 1.00 41.59 90 VAL A C 1
ATOM 677 O O . VAL A 1 90 ? -30.505 22.699 -27.860 1.00 41.59 90 VAL A O 1
ATOM 680 N N . ASN A 1 91 ? -32.224 22.024 -29.122 1.00 49.28 91 ASN A N 1
ATOM 681 C CA . ASN A 1 91 ? -32.298 23.261 -29.899 1.00 49.28 91 ASN A CA 1
ATOM 682 C C . ASN A 1 91 ? -32.868 24.438 -29.091 1.00 49.28 91 ASN A C 1
ATOM 684 O O . ASN A 1 91 ? -32.361 25.553 -29.217 1.00 49.28 91 ASN A O 1
ATOM 688 N N . GLY A 1 92 ? -33.871 24.200 -28.241 1.00 41.97 92 GLY A N 1
ATOM 689 C CA . GLY A 1 92 ? -34.432 25.212 -27.342 1.00 41.97 92 GLY A CA 1
ATOM 690 C C . GLY A 1 92 ? -33.425 25.665 -26.286 1.00 41.97 92 GLY A C 1
ATOM 691 O O . GLY A 1 92 ? -33.206 26.863 -26.114 1.00 41.97 92 GLY A O 1
ATOM 692 N N . PHE A 1 93 ? -32.726 24.715 -25.662 1.00 41.62 93 PHE A N 1
ATOM 693 C CA . PHE A 1 93 ? -31.658 24.995 -24.708 1.00 41.62 93 PHE A CA 1
ATOM 694 C C . PHE A 1 93 ? -30.501 25.754 -25.367 1.00 41.62 93 PHE A C 1
ATOM 696 O O . PHE A 1 93 ? -30.068 26.776 -24.846 1.00 41.62 93 PHE A O 1
ATOM 703 N N . LYS A 1 94 ? -30.054 25.340 -26.563 1.00 44.06 94 LYS A N 1
ATOM 704 C CA . LYS A 1 94 ? -29.024 26.070 -27.326 1.00 44.06 94 LYS A CA 1
ATOM 705 C C . LYS A 1 94 ? -29.443 27.504 -27.657 1.00 44.06 94 LYS A C 1
ATOM 707 O O . LYS A 1 94 ? -28.604 28.398 -27.597 1.00 44.06 94 LYS A O 1
ATOM 712 N N . ALA A 1 95 ? -30.708 27.738 -28.007 1.00 50.69 95 ALA A N 1
ATOM 713 C CA . ALA A 1 95 ? -31.209 29.077 -28.311 1.00 50.69 95 ALA A CA 1
ATOM 714 C C . ALA A 1 95 ? -31.280 29.965 -27.057 1.00 50.69 95 ALA A C 1
ATOM 716 O O . ALA A 1 95 ? -30.789 31.093 -27.087 1.00 50.69 95 ALA A O 1
ATOM 717 N N . ALA A 1 96 ? -31.816 29.440 -25.951 1.00 44.34 96 ALA A N 1
ATOM 718 C CA . ALA A 1 96 ? -31.894 30.145 -24.672 1.00 44.34 96 ALA A CA 1
ATOM 719 C C . ALA A 1 96 ? -30.500 30.448 -24.102 1.00 44.34 96 ALA A C 1
ATOM 721 O O . ALA A 1 96 ? -30.226 31.573 -23.694 1.00 44.34 96 ALA A O 1
ATOM 722 N N . PHE A 1 97 ? -29.585 29.480 -24.171 1.00 44.94 97 PHE A N 1
ATOM 723 C CA . PHE A 1 97 ? -28.190 29.649 -23.775 1.00 44.94 97 PHE A CA 1
ATOM 724 C C . PHE A 1 97 ? -27.486 30.714 -24.627 1.00 44.94 97 PHE A C 1
ATOM 726 O O . PHE A 1 97 ? -26.776 31.564 -24.100 1.00 44.94 97 PHE A O 1
ATOM 733 N N . LYS A 1 98 ? -27.728 30.740 -25.944 1.00 53.81 98 LYS A N 1
ATOM 734 C CA . LYS A 1 98 ? -27.135 31.732 -26.855 1.00 53.81 98 LYS A CA 1
ATOM 735 C C . LYS A 1 98 ? -27.615 33.164 -26.595 1.00 53.81 98 LYS A C 1
ATOM 737 O O . LYS A 1 98 ? -26.856 34.090 -26.870 1.00 53.81 98 LYS A O 1
ATOM 742 N N . GLU A 1 99 ? -28.833 33.360 -26.089 1.00 55.91 99 GLU A N 1
ATOM 743 C CA . GLU A 1 99 ? -29.294 34.680 -25.630 1.00 55.91 99 GLU A CA 1
ATOM 744 C C . GLU A 1 99 ? -28.793 35.016 -24.221 1.00 55.91 99 GLU A C 1
ATOM 746 O O . GLU A 1 99 ? -28.338 36.136 -24.000 1.00 55.91 99 GLU A O 1
ATOM 751 N N . ALA A 1 100 ? -28.771 34.047 -23.300 1.00 46.91 100 ALA A N 1
ATOM 752 C CA . ALA A 1 100 ? -28.228 34.237 -21.954 1.00 46.91 100 ALA A CA 1
ATOM 753 C C . ALA A 1 100 ? -26.751 34.669 -21.986 1.00 46.91 100 ALA A C 1
ATOM 755 O O . ALA A 1 100 ? -26.377 35.613 -21.305 1.00 46.91 100 ALA A O 1
ATOM 756 N N . VAL A 1 101 ? -25.930 34.089 -22.871 1.00 49.81 101 VAL A N 1
ATOM 757 C CA . VAL A 1 101 ? -24.504 34.446 -23.048 1.00 49.81 101 VAL A CA 1
ATOM 758 C C . VAL A 1 101 ? -24.283 35.912 -23.468 1.00 49.81 101 VAL A C 1
ATOM 760 O O . VAL A 1 101 ? -23.182 36.450 -23.317 1.00 49.81 101 VAL A O 1
ATOM 763 N N . LYS A 1 102 ? -25.309 36.596 -23.993 1.00 64.69 102 LYS A N 1
ATOM 764 C CA . LYS A 1 102 ? -25.198 38.005 -24.394 1.00 64.69 102 LYS A CA 1
ATOM 765 C C . LYS A 1 102 ? -25.401 38.982 -23.239 1.00 64.69 102 LYS A C 1
ATOM 767 O O . LYS A 1 102 ? -24.982 40.131 -23.386 1.00 64.69 102 LYS A O 1
ATOM 772 N N . THR A 1 103 ? -26.015 38.571 -22.130 1.00 71.75 103 THR A N 1
ATOM 773 C CA . THR A 1 103 ? -26.245 39.465 -20.989 1.00 71.75 103 THR A CA 1
ATOM 774 C C . THR A 1 103 ? -24.949 39.678 -20.206 1.00 71.75 103 THR A C 1
ATOM 776 O O . THR A 1 103 ? -24.109 38.782 -20.094 1.00 71.75 103 THR A O 1
ATOM 779 N N . ASN A 1 104 ? -24.751 40.890 -19.678 1.00 64.94 104 ASN A N 1
ATOM 780 C CA . ASN A 1 104 ? -23.572 41.184 -18.857 1.00 64.94 104 ASN A CA 1
ATOM 781 C C . ASN A 1 104 ? -23.595 40.405 -17.533 1.00 64.94 104 ASN A C 1
ATOM 783 O O . ASN A 1 104 ? -22.542 39.961 -17.095 1.00 64.94 104 ASN A O 1
ATOM 787 N N . GLU A 1 105 ? -24.778 40.134 -16.974 1.00 63.56 105 GLU A N 1
ATOM 788 C CA . GLU A 1 105 ? -24.936 39.303 -15.771 1.00 63.56 105 GLU A CA 1
ATOM 789 C C . GLU A 1 105 ? -24.428 37.871 -15.978 1.00 63.56 105 GLU A C 1
ATOM 791 O O . GLU A 1 105 ? -23.722 37.340 -15.126 1.00 63.56 105 GLU A O 1
ATOM 796 N N . PHE A 1 106 ? -24.705 37.246 -17.131 1.00 51.94 106 PHE A N 1
ATOM 797 C CA . PHE A 1 106 ? -24.177 35.912 -17.423 1.00 51.94 106 PHE A CA 1
ATOM 798 C C . PHE A 1 106 ? -22.659 35.937 -17.622 1.00 51.94 106 PHE A C 1
ATOM 800 O O . PHE A 1 106 ? -21.968 35.026 -17.179 1.00 51.94 106 PHE A O 1
ATOM 807 N N . LYS A 1 107 ? -22.112 36.979 -18.260 1.00 59.09 107 LYS A N 1
ATOM 808 C CA . LYS A 1 107 ? -20.657 37.124 -18.428 1.00 59.09 107 LYS A CA 1
ATOM 809 C C . LYS A 1 107 ? -19.937 37.330 -17.099 1.00 59.09 107 LYS A C 1
ATOM 811 O O . LYS A 1 107 ? -18.858 36.776 -16.925 1.00 59.09 107 LYS A O 1
ATOM 816 N N . GLU A 1 108 ? -20.518 38.091 -16.177 1.00 66.50 108 GLU A N 1
ATOM 817 C CA . GLU A 1 108 ? -19.969 38.286 -14.833 1.00 66.50 108 GLU A CA 1
ATOM 818 C C . GLU A 1 108 ? -20.071 37.006 -13.999 1.00 66.50 108 GLU A C 1
ATOM 820 O O . GLU A 1 108 ? -19.061 36.573 -13.449 1.00 66.50 108 GLU A O 1
ATOM 825 N N . ALA A 1 109 ? -21.224 36.326 -14.007 1.00 55.03 109 ALA A N 1
ATOM 826 C CA . ALA A 1 109 ? -21.401 35.043 -13.326 1.00 55.03 109 ALA A CA 1
ATOM 827 C C . ALA A 1 109 ? -20.465 33.956 -13.882 1.00 55.03 109 ALA A C 1
ATOM 829 O O . ALA A 1 109 ? -19.832 33.226 -13.123 1.00 55.03 109 ALA A O 1
ATOM 830 N N . VAL A 1 110 ? -20.308 33.874 -15.207 1.00 50.41 110 VAL A N 1
ATOM 831 C CA . VAL A 1 110 ? -19.339 32.966 -15.834 1.00 50.41 110 VAL A CA 1
ATOM 832 C C . VAL A 1 110 ? -17.911 33.398 -15.534 1.00 50.41 110 VAL A C 1
ATOM 834 O O . VAL A 1 110 ? -17.080 32.534 -15.310 1.00 50.41 110 VAL A O 1
ATOM 837 N N . SER A 1 111 ? -17.592 34.693 -15.483 1.00 64.25 111 SER A N 1
ATOM 838 C CA . SER A 1 111 ? -16.246 35.141 -15.113 1.00 64.25 111 SER A CA 1
ATOM 839 C C . SER A 1 111 ? -15.899 34.812 -13.660 1.00 64.25 111 SER A C 1
ATOM 841 O O . SER A 1 111 ? -14.739 34.506 -13.399 1.00 64.25 111 SER A O 1
ATOM 843 N N . GLU A 1 112 ? -16.850 34.896 -12.732 1.00 66.88 112 GLU A N 1
ATOM 844 C CA . GLU A 1 112 ? -16.683 34.483 -11.331 1.00 66.88 112 GLU A CA 1
ATOM 845 C C . GLU A 1 112 ? -16.471 32.968 -11.242 1.00 66.88 112 GLU A C 1
ATOM 847 O O . GLU A 1 112 ? -15.455 32.521 -10.718 1.00 66.88 112 GLU A O 1
ATOM 852 N N . VAL A 1 113 ? -17.339 32.176 -11.883 1.00 56.94 113 VAL A N 1
ATOM 853 C CA . VAL A 1 113 ? -17.204 30.710 -11.925 1.00 56.94 113 VAL A CA 1
ATOM 854 C C . VAL A 1 113 ? -15.907 30.283 -12.617 1.00 56.94 113 VAL A C 1
ATOM 856 O O . VAL A 1 113 ? -15.228 29.376 -12.149 1.00 56.94 113 VAL A O 1
ATOM 859 N N . VAL A 1 114 ? -15.511 30.943 -13.707 1.00 59.53 114 VAL A N 1
ATOM 860 C CA . VAL A 1 114 ? -14.240 30.674 -14.393 1.00 59.53 114 VAL A CA 1
ATOM 861 C C . VAL A 1 114 ? -13.066 31.023 -13.488 1.00 59.53 114 VAL A C 1
ATOM 863 O O . VAL A 1 114 ? -12.139 30.230 -13.423 1.00 59.53 114 VAL A O 1
ATOM 866 N N . LYS A 1 115 ? -13.089 32.133 -12.740 1.00 66.50 115 LYS A N 1
ATOM 867 C CA . LYS A 1 115 ? -12.031 32.435 -11.757 1.00 66.50 115 LYS A CA 1
ATOM 868 C C . LYS A 1 115 ? -11.962 31.377 -10.657 1.00 66.50 115 LYS A C 1
ATOM 870 O O . LYS A 1 115 ? -10.862 30.981 -10.282 1.00 66.50 115 LYS A O 1
ATOM 875 N N . ASP A 1 116 ? -13.101 30.891 -10.178 1.00 62.41 116 ASP A N 1
ATOM 876 C CA . ASP A 1 116 ? -13.155 29.868 -9.131 1.00 62.41 116 ASP A CA 1
ATOM 877 C C . ASP A 1 116 ? -12.754 28.475 -9.626 1.00 62.41 116 ASP A C 1
ATOM 879 O O . ASP A 1 116 ? -12.203 27.691 -8.858 1.00 62.41 116 ASP A O 1
ATOM 883 N N . VAL A 1 117 ? -12.947 28.175 -10.912 1.00 56.84 117 VAL A N 1
ATOM 884 C CA . VAL A 1 117 ? -12.460 26.938 -11.545 1.00 56.84 117 VAL A CA 1
ATOM 885 C C . VAL A 1 117 ? -10.986 27.052 -11.955 1.00 56.84 117 VAL A C 1
ATOM 887 O O . VAL A 1 117 ? -10.247 26.072 -11.864 1.00 56.84 117 VAL A O 1
ATOM 890 N N . VAL A 1 118 ? -10.527 28.237 -12.369 1.00 64.88 118 VAL A N 1
ATOM 891 C CA . VAL A 1 118 ? -9.150 28.486 -12.827 1.00 64.88 118 VAL A CA 1
ATOM 892 C C . VAL A 1 118 ? -8.175 28.595 -11.656 1.00 64.88 118 VAL A C 1
ATOM 894 O O . VAL A 1 118 ? -7.102 28.010 -11.740 1.00 64.88 118 VAL A O 1
ATOM 897 N N . LYS A 1 119 ? -8.540 29.218 -10.527 1.00 69.38 119 LYS A N 1
ATOM 898 C CA . LYS A 1 119 ? -7.659 29.332 -9.344 1.00 69.38 119 LYS A CA 1
ATOM 899 C C . LYS A 1 119 ? -7.123 27.977 -8.837 1.00 69.38 119 LYS A C 1
ATOM 901 O O . LYS A 1 119 ? -5.916 27.862 -8.608 1.00 69.38 119 LYS A O 1
ATOM 906 N N . PRO A 1 120 ? -7.948 26.919 -8.675 1.00 64.81 120 PRO A N 1
ATOM 907 C CA . PRO A 1 120 ? -7.451 25.586 -8.339 1.00 64.81 120 PRO A CA 1
ATOM 908 C C . PRO A 1 120 ? -6.539 24.992 -9.415 1.00 64.81 120 PRO A C 1
ATOM 910 O O . PRO A 1 120 ? -5.629 24.238 -9.082 1.00 64.81 120 PRO A O 1
ATOM 913 N N . ILE A 1 121 ? -6.771 25.302 -10.695 1.00 64.69 121 ILE A N 1
ATOM 914 C CA . ILE A 1 121 ? -5.941 24.828 -11.811 1.00 64.69 121 ILE A CA 1
ATOM 915 C C . ILE A 1 121 ? -4.584 25.536 -11.810 1.00 64.69 121 ILE A C 1
ATOM 917 O O . ILE A 1 121 ? -3.577 24.851 -11.933 1.00 64.69 121 ILE A O 1
ATOM 921 N N . GLU A 1 122 ? -4.542 26.852 -11.596 1.00 69.75 122 GLU A N 1
ATOM 922 C CA . GLU A 1 122 ? -3.308 27.635 -11.422 1.00 69.75 122 GLU A CA 1
ATOM 923 C C . GLU A 1 122 ? -2.504 27.108 -10.229 1.00 69.75 122 GLU A C 1
ATOM 925 O O . GLU A 1 122 ? -1.350 26.729 -10.378 1.00 69.75 122 GLU A O 1
ATOM 930 N N . THR A 1 123 ? -3.158 26.900 -9.083 1.00 70.75 123 THR A N 1
ATOM 931 C CA . THR A 1 123 ? -2.508 26.318 -7.893 1.00 70.75 123 THR A CA 1
ATOM 932 C C . THR A 1 123 ? -1.965 24.907 -8.167 1.00 70.75 123 THR A C 1
ATOM 934 O O . THR A 1 123 ? -0.919 24.502 -7.653 1.00 70.75 123 THR A O 1
ATOM 937 N N . ARG A 1 124 ? -2.678 24.110 -8.976 1.00 73.44 124 ARG A N 1
ATOM 938 C CA . ARG A 1 124 ? -2.219 22.780 -9.400 1.00 73.44 124 ARG A CA 1
ATOM 939 C C . ARG A 1 124 ? -1.071 22.860 -10.405 1.00 73.44 124 ARG A C 1
ATOM 941 O O . ARG A 1 124 ? -0.210 21.987 -10.339 1.00 73.44 124 ARG A O 1
ATOM 948 N N . LEU A 1 125 ? -1.060 23.853 -11.292 1.00 70.81 125 LEU A N 1
ATOM 949 C CA . LEU A 1 125 ? 0.016 24.122 -12.246 1.00 70.81 125 LEU A CA 1
ATOM 950 C C . LEU A 1 125 ? 1.290 24.541 -11.516 1.00 70.81 125 LEU A C 1
ATOM 952 O O . LEU A 1 125 ? 2.302 23.880 -11.710 1.00 70.81 125 LEU A O 1
ATOM 956 N N . ASP A 1 126 ? 1.213 25.477 -10.571 1.00 75.69 126 ASP A N 1
ATOM 957 C CA . ASP A 1 126 ? 2.350 25.874 -9.728 1.00 75.69 126 ASP A CA 1
ATOM 958 C C . ASP A 1 126 ? 2.919 24.663 -8.966 1.00 75.69 126 ASP A C 1
ATOM 960 O O . ASP A 1 126 ? 4.128 24.430 -8.894 1.00 75.69 126 ASP A O 1
ATOM 964 N N . LYS A 1 127 ? 2.034 23.804 -8.439 1.00 73.31 127 LYS A N 1
ATOM 965 C CA . LYS A 1 127 ? 2.436 22.553 -7.778 1.00 73.31 127 LYS A CA 1
ATOM 966 C C . LYS A 1 127 ? 3.041 21.540 -8.757 1.00 73.31 127 LYS A C 1
ATOM 968 O O . LYS A 1 127 ? 3.856 20.717 -8.341 1.00 73.31 127 LYS A O 1
ATOM 973 N N . MET A 1 128 ? 2.627 21.534 -10.023 1.00 70.81 128 MET A N 1
ATOM 974 C CA . MET A 1 128 ? 3.198 20.675 -11.063 1.00 70.81 128 MET A CA 1
ATOM 975 C C . MET A 1 128 ? 4.560 21.181 -11.535 1.00 70.81 128 MET A C 1
ATOM 977 O O . MET A 1 128 ? 5.453 20.355 -11.691 1.00 70.81 128 MET A O 1
ATOM 981 N N . GLU A 1 129 ? 4.749 22.491 -11.677 1.00 75.19 129 GLU A N 1
ATOM 982 C CA . GLU A 1 129 ? 6.043 23.114 -11.978 1.00 75.19 129 GLU A CA 1
ATOM 983 C C . GLU A 1 129 ? 7.059 22.812 -10.873 1.00 75.19 129 GLU A C 1
ATOM 985 O O . GLU A 1 129 ? 8.105 22.227 -11.146 1.00 75.19 129 GLU A O 1
ATOM 990 N N . ALA A 1 130 ? 6.692 23.012 -9.602 1.00 73.81 130 ALA A N 1
ATOM 991 C CA . ALA A 1 130 ? 7.550 22.645 -8.470 1.00 73.81 130 ALA A CA 1
ATOM 992 C C . ALA A 1 130 ? 7.881 21.136 -8.426 1.00 73.81 130 ALA A C 1
ATOM 994 O O . ALA A 1 130 ? 8.942 20.714 -7.957 1.00 73.81 130 ALA A O 1
ATOM 995 N N . ARG A 1 131 ? 6.968 20.278 -8.908 1.00 75.94 131 ARG A N 1
ATOM 996 C CA . ARG A 1 131 ? 7.226 18.835 -9.044 1.00 75.94 131 ARG A CA 1
ATOM 997 C C . ARG A 1 131 ? 8.140 18.519 -10.222 1.00 75.94 131 ARG A C 1
ATOM 999 O O . ARG A 1 131 ? 8.917 17.577 -10.092 1.00 75.94 131 ARG A O 1
ATOM 1006 N N . LEU A 1 132 ? 8.046 19.252 -11.330 1.00 74.81 132 LEU A N 1
ATOM 1007 C CA . LEU A 1 132 ? 8.915 19.100 -12.496 1.00 74.81 132 LEU A CA 1
ATOM 1008 C C . LEU A 1 132 ? 10.351 19.502 -12.161 1.00 74.81 132 LEU A C 1
ATOM 1010 O O . LEU A 1 132 ? 11.241 18.687 -12.372 1.00 74.81 132 LEU A O 1
ATOM 1014 N N . GLU A 1 133 ? 10.566 20.633 -11.487 1.00 73.50 133 GLU A N 1
ATOM 1015 C CA . GLU A 1 133 ? 11.893 21.026 -10.979 1.00 73.50 133 GLU A CA 1
ATOM 1016 C C . GLU A 1 133 ? 12.483 19.952 -10.039 1.00 73.50 133 GLU A C 1
ATOM 1018 O O . GLU A 1 133 ? 13.671 19.607 -10.072 1.00 73.50 133 GLU A O 1
ATOM 1023 N N . LYS A 1 134 ? 11.630 19.335 -9.209 1.00 70.19 134 LYS A N 1
ATOM 1024 C CA . LYS A 1 134 ? 12.031 18.215 -8.346 1.00 70.19 134 LYS A CA 1
ATOM 1025 C C . LYS A 1 134 ? 12.342 16.931 -9.130 1.00 70.19 134 LYS A C 1
ATOM 1027 O O . LYS A 1 134 ? 13.108 16.104 -8.644 1.00 70.19 134 LYS A O 1
ATOM 1032 N N . ILE A 1 135 ? 11.733 16.714 -10.295 1.00 70.06 135 ILE A N 1
ATOM 1033 C CA . ILE A 1 135 ? 12.008 15.555 -11.156 1.00 70.06 135 ILE A CA 1
ATOM 1034 C C . ILE A 1 135 ? 13.295 15.774 -11.947 1.00 70.06 135 ILE A C 1
ATOM 1036 O O . ILE A 1 135 ? 14.117 14.865 -11.966 1.00 70.06 135 ILE A O 1
ATOM 1040 N N . GLU A 1 136 ? 13.505 16.957 -12.520 1.00 68.44 136 GLU A N 1
ATOM 1041 C CA . GLU A 1 136 ? 14.743 17.319 -13.224 1.00 68.44 136 GLU A CA 1
ATOM 1042 C C . GLU A 1 136 ? 15.951 17.160 -12.295 1.00 68.44 136 GLU A C 1
ATOM 1044 O O . GLU A 1 136 ? 16.847 16.366 -12.569 1.00 68.44 136 GLU A O 1
ATOM 1049 N N . SER A 1 137 ? 15.883 17.728 -11.088 1.00 67.25 137 SER A N 1
ATOM 1050 C CA . SER A 1 137 ? 16.943 17.553 -10.083 1.00 67.25 137 SER A CA 1
ATOM 1051 C C . SER A 1 137 ? 17.134 16.108 -9.593 1.00 67.25 137 SER A C 1
ATOM 1053 O O . SER A 1 137 ? 18.178 15.775 -9.024 1.00 67.25 137 SER A O 1
ATOM 1055 N N . ARG A 1 138 ? 16.137 15.226 -9.759 1.00 71.44 138 ARG A N 1
ATOM 1056 C CA . ARG A 1 138 ? 16.289 13.780 -9.515 1.00 71.44 138 ARG A CA 1
ATOM 1057 C C . ARG A 1 138 ? 16.915 13.075 -10.712 1.00 71.44 138 ARG A C 1
ATOM 1059 O O . ARG A 1 138 ? 17.688 12.149 -10.487 1.00 71.44 138 ARG A O 1
ATOM 1066 N N . LEU A 1 139 ? 16.592 13.487 -11.934 1.00 70.88 139 LEU A N 1
ATOM 1067 C CA . LEU A 1 139 ? 17.156 12.935 -13.161 1.00 70.88 139 LEU A CA 1
ATOM 1068 C C . LEU A 1 139 ? 18.671 13.169 -13.203 1.00 70.88 139 LEU A C 1
ATOM 1070 O O . LEU A 1 139 ? 19.413 12.203 -13.352 1.00 70.88 139 LEU A O 1
ATOM 1074 N N . ASP A 1 140 ? 19.127 14.385 -12.892 1.00 68.69 140 ASP A N 1
ATOM 1075 C CA . ASP A 1 140 ? 20.558 14.726 -12.816 1.00 68.69 140 ASP A CA 1
ATOM 1076 C C . ASP A 1 140 ? 21.302 13.853 -11.789 1.00 68.69 140 ASP A C 1
ATOM 1078 O O . ASP A 1 140 ? 22.430 13.393 -11.996 1.00 68.69 140 ASP A O 1
ATOM 1082 N N . LYS A 1 141 ? 20.645 13.555 -10.659 1.00 69.75 141 LYS A N 1
ATOM 1083 C CA . LYS A 1 141 ? 21.187 12.649 -9.634 1.00 69.75 141 LYS A CA 1
ATOM 1084 C C . LYS A 1 141 ? 21.258 11.206 -10.132 1.00 69.75 141 LYS A C 1
ATOM 1086 O O . LYS A 1 141 ? 22.213 10.503 -9.795 1.00 69.75 141 LYS A O 1
ATOM 1091 N N . ILE A 1 142 ? 20.269 10.758 -10.906 1.00 70.12 142 ILE A N 1
ATOM 1092 C CA . ILE A 1 142 ? 20.217 9.405 -11.472 1.00 70.12 142 ILE A CA 1
ATOM 1093 C C . ILE A 1 142 ? 21.301 9.241 -12.533 1.00 70.12 142 ILE A C 1
ATOM 1095 O O . ILE A 1 142 ? 22.026 8.254 -12.472 1.00 70.12 142 ILE A O 1
ATOM 1099 N N . GLU A 1 143 ? 21.479 10.202 -13.438 1.00 70.38 143 GLU A N 1
ATOM 1100 C CA . GLU A 1 143 ? 22.556 10.177 -14.436 1.00 70.38 143 GLU A CA 1
ATOM 1101 C C . GLU A 1 143 ? 23.933 10.122 -13.765 1.00 70.38 143 GLU A C 1
ATOM 1103 O O . GLU A 1 143 ? 24.746 9.241 -14.062 1.00 70.38 143 GLU A O 1
ATOM 1108 N N . GLY A 1 144 ? 24.150 10.963 -12.748 1.00 69.06 144 GLY A N 1
ATOM 1109 C CA . GLY A 1 144 ? 25.366 10.926 -11.939 1.00 69.06 144 GLY A CA 1
ATOM 1110 C C . GLY A 1 144 ? 25.569 9.610 -11.179 1.00 69.06 144 GLY A C 1
ATOM 1111 O O . GLY A 1 144 ? 26.712 9.220 -10.937 1.00 69.06 144 GLY A O 1
ATOM 1112 N N . THR A 1 145 ? 24.493 8.916 -10.798 1.00 70.00 145 THR A N 1
ATOM 1113 C CA . THR A 1 145 ? 24.556 7.600 -10.136 1.00 70.00 145 THR A CA 1
ATOM 1114 C C . THR A 1 145 ? 24.842 6.492 -11.141 1.00 70.00 145 THR A C 1
ATOM 1116 O O . THR A 1 145 ? 25.702 5.652 -10.899 1.00 70.00 145 THR A O 1
ATOM 1119 N N . LEU A 1 146 ? 24.195 6.526 -12.305 1.00 71.19 146 LEU A N 1
ATOM 1120 C CA . LEU A 1 146 ? 24.368 5.553 -13.375 1.00 71.19 146 LEU A CA 1
ATOM 1121 C C . LEU A 1 146 ? 25.809 5.549 -13.890 1.00 71.19 146 LEU A C 1
ATOM 1123 O O . LEU A 1 146 ? 26.390 4.478 -14.052 1.00 71.19 146 LEU A O 1
ATOM 1127 N N . ALA A 1 147 ? 26.409 6.728 -14.081 1.00 71.06 147 ALA A N 1
ATOM 1128 C CA . ALA A 1 147 ? 27.807 6.848 -14.484 1.00 71.06 147 ALA A CA 1
ATOM 1129 C C . ALA A 1 147 ? 28.761 6.215 -13.453 1.00 71.06 147 ALA A C 1
ATOM 1131 O O . ALA A 1 147 ? 29.680 5.481 -13.823 1.00 71.06 147 ALA A O 1
ATOM 1132 N N . ARG A 1 148 ? 28.509 6.423 -12.153 1.00 72.50 148 ARG A N 1
ATOM 1133 C CA . ARG A 1 148 ? 29.296 5.825 -11.057 1.00 72.50 148 ARG A CA 1
ATOM 1134 C C . ARG A 1 148 ? 29.120 4.311 -10.975 1.00 72.50 148 ARG A C 1
ATOM 1136 O O . ARG A 1 148 ? 30.110 3.593 -10.883 1.00 72.50 148 ARG A O 1
ATOM 1143 N N . THR A 1 149 ? 27.892 3.810 -11.074 1.00 67.19 149 THR A N 1
ATOM 1144 C CA . THR A 1 149 ? 27.611 2.368 -11.058 1.00 67.19 149 THR A CA 1
ATOM 1145 C C . THR A 1 149 ? 28.211 1.673 -12.278 1.00 67.19 149 THR A C 1
ATOM 1147 O O . THR A 1 149 ? 28.848 0.629 -12.150 1.00 67.19 149 THR A O 1
ATOM 1150 N N . ALA A 1 150 ? 28.087 2.276 -13.463 1.00 70.88 150 ALA A N 1
ATOM 1151 C CA . ALA A 1 150 ? 28.740 1.776 -14.664 1.00 70.88 150 ALA A CA 1
ATOM 1152 C C . ALA A 1 150 ? 30.259 1.709 -14.460 1.00 70.88 150 ALA A C 1
ATOM 1154 O O . ALA A 1 150 ? 30.857 0.668 -14.710 1.00 70.88 150 ALA A O 1
ATOM 1155 N N . ASN A 1 151 ? 30.883 2.758 -13.925 1.00 75.81 151 ASN A N 1
ATOM 1156 C CA . ASN A 1 151 ? 32.322 2.781 -13.660 1.00 75.81 151 ASN A CA 1
ATOM 1157 C C . ASN A 1 151 ? 32.778 1.753 -12.615 1.00 75.81 151 ASN A C 1
ATOM 1159 O O . ASN A 1 151 ? 33.818 1.123 -12.820 1.00 75.81 151 ASN A O 1
ATOM 1163 N N . ALA A 1 152 ? 31.975 1.499 -11.578 1.00 66.06 152 ALA A N 1
ATOM 1164 C CA . ALA A 1 152 ? 32.220 0.451 -10.587 1.00 66.06 152 ALA A CA 1
ATOM 1165 C C . ALA A 1 152 ? 32.315 -0.947 -11.225 1.00 66.06 152 ALA A C 1
ATOM 1167 O O . ALA A 1 152 ? 33.203 -1.738 -10.905 1.00 66.06 152 ALA A O 1
ATOM 1168 N N . THR A 1 153 ? 31.450 -1.240 -12.203 1.00 64.69 153 THR A N 1
ATOM 1169 C CA . THR A 1 153 ? 31.473 -2.529 -12.921 1.00 64.69 153 THR A CA 1
ATOM 1170 C C . THR A 1 153 ? 32.631 -2.661 -13.919 1.00 64.69 153 THR A C 1
ATOM 1172 O O . THR A 1 153 ? 32.975 -3.771 -14.325 1.00 64.69 153 THR A O 1
ATOM 1175 N N . LYS A 1 154 ? 33.282 -1.551 -14.299 1.00 67.94 154 LYS A N 1
ATOM 1176 C CA . LYS A 1 154 ? 34.372 -1.524 -15.294 1.00 67.94 154 LYS A CA 1
ATOM 1177 C C . LYS A 1 154 ? 35.761 -1.841 -14.722 1.00 67.94 154 LYS A C 1
ATOM 1179 O O . LYS A 1 154 ? 36.738 -1.891 -15.474 1.00 67.94 154 LYS A O 1
ATOM 1184 N N . GLY A 1 155 ? 35.884 -2.103 -13.418 1.00 67.19 155 GLY A N 1
ATOM 1185 C CA . GLY A 1 155 ? 37.152 -2.504 -12.800 1.00 67.19 155 GLY A CA 1
ATOM 1186 C C . GLY A 1 155 ? 38.253 -1.452 -12.995 1.00 67.19 155 GLY A C 1
ATOM 1187 O O . GLY A 1 155 ? 38.064 -0.293 -12.663 1.00 67.19 155 GLY A O 1
ATOM 1188 N N . ARG A 1 156 ? 39.425 -1.811 -13.537 1.00 62.38 156 ARG A N 1
ATOM 1189 C CA . ARG A 1 156 ? 40.559 -0.868 -13.673 1.00 62.38 156 ARG A CA 1
ATOM 1190 C C . ARG A 1 156 ? 40.480 0.101 -14.865 1.00 62.38 156 ARG A C 1
ATOM 1192 O O . ARG A 1 156 ? 41.464 0.796 -15.086 1.00 62.38 156 ARG A O 1
ATOM 1199 N N . GLY A 1 157 ? 39.376 0.170 -15.614 1.00 59.97 157 GLY A N 1
ATOM 1200 C CA . GLY A 1 157 ? 39.234 1.097 -16.749 1.00 59.97 157 GLY A CA 1
ATOM 1201 C C . GLY A 1 157 ? 40.337 0.905 -17.795 1.00 59.97 157 GLY A C 1
ATOM 1202 O O . GLY A 1 157 ? 41.305 1.667 -17.844 1.00 59.97 157 GLY A O 1
ATOM 1203 N N . SER A 1 158 ? 40.234 -0.169 -18.582 1.00 66.88 158 SER A N 1
ATOM 1204 C CA . SER A 1 158 ? 41.187 -0.480 -19.655 1.00 66.88 158 SER A CA 1
ATOM 1205 C C . SER A 1 158 ? 40.799 0.218 -20.960 1.00 66.88 158 SER A C 1
ATOM 1207 O O . SER A 1 158 ? 39.671 0.672 -21.129 1.00 66.88 158 SER A O 1
ATOM 1209 N N . THR A 1 159 ? 41.708 0.244 -21.934 1.00 67.50 159 THR A N 1
ATOM 1210 C CA . THR A 1 159 ? 41.499 0.840 -23.267 1.00 67.50 159 THR A CA 1
ATOM 1211 C C . THR A 1 159 ? 40.318 0.241 -24.046 1.00 67.50 159 THR A C 1
ATOM 1213 O O . THR A 1 159 ? 39.837 0.860 -24.986 1.00 67.50 159 THR A O 1
ATOM 1216 N N . GLY A 1 160 ? 39.838 -0.952 -23.666 1.00 73.50 160 GLY A N 1
ATOM 1217 C CA . GLY A 1 160 ? 38.640 -1.582 -24.236 1.00 73.50 160 GLY A CA 1
ATOM 1218 C C . GLY A 1 160 ? 37.356 -1.363 -23.426 1.00 73.50 160 GLY A C 1
ATOM 1219 O O . GLY A 1 160 ? 36.298 -1.817 -23.851 1.00 73.50 160 GLY A O 1
ATOM 1220 N N . ASN A 1 161 ? 37.440 -0.718 -22.258 1.00 77.12 161 ASN A N 1
ATOM 1221 C CA . ASN A 1 161 ? 36.305 -0.453 -21.376 1.00 77.12 161 ASN A CA 1
ATOM 1222 C C . ASN A 1 161 ? 36.557 0.804 -20.508 1.00 77.12 161 ASN A C 1
ATOM 1224 O O . ASN A 1 161 ? 36.800 0.678 -19.302 1.00 77.12 161 ASN A O 1
ATOM 1228 N N . PRO A 1 162 ? 36.557 2.006 -21.118 1.00 80.94 162 PRO A N 1
ATOM 1229 C CA . PRO A 1 162 ? 36.914 3.248 -20.437 1.00 80.94 162 PRO A CA 1
ATOM 1230 C C . PRO A 1 162 ? 35.857 3.672 -19.415 1.00 80.94 162 PRO A C 1
ATOM 1232 O O . PRO A 1 162 ? 34.666 3.386 -19.583 1.00 80.94 162 PRO A O 1
ATOM 1235 N N . TYR A 1 163 ? 36.273 4.387 -18.372 1.00 80.06 163 TYR A N 1
ATOM 1236 C CA . TYR A 1 163 ? 35.360 5.050 -17.447 1.00 80.06 163 TYR A CA 1
ATOM 1237 C C . TYR A 1 163 ? 34.519 6.105 -18.176 1.00 80.06 163 TYR A C 1
ATOM 1239 O O . TYR A 1 163 ? 35.004 6.816 -19.050 1.00 80.06 163 TYR A O 1
ATOM 1247 N N . LEU A 1 164 ? 33.248 6.196 -17.803 1.00 82.56 164 LEU A N 1
ATOM 1248 C CA . LEU A 1 164 ? 32.351 7.285 -18.163 1.00 82.56 164 LEU A CA 1
ATOM 1249 C C . LEU A 1 164 ? 32.703 8.529 -17.346 1.00 82.56 164 LEU A C 1
ATOM 1251 O O . LEU A 1 164 ? 33.117 8.413 -16.187 1.00 82.56 164 LEU A O 1
ATOM 1255 N N . GLN A 1 165 ? 32.505 9.709 -17.929 1.00 83.00 165 GLN A N 1
ATOM 1256 C CA . GLN A 1 165 ? 32.585 10.952 -17.170 1.00 83.00 165 GLN A CA 1
ATOM 1257 C C . GLN A 1 165 ? 31.471 10.992 -16.119 1.00 83.00 165 GLN A C 1
ATOM 1259 O O . GLN A 1 165 ? 30.412 10.385 -16.289 1.00 83.00 165 GLN A O 1
ATOM 1264 N N . VAL A 1 166 ? 31.765 11.617 -14.981 1.00 81.25 166 VAL A N 1
ATOM 1265 C CA . VAL A 1 166 ? 30.822 11.732 -13.871 1.0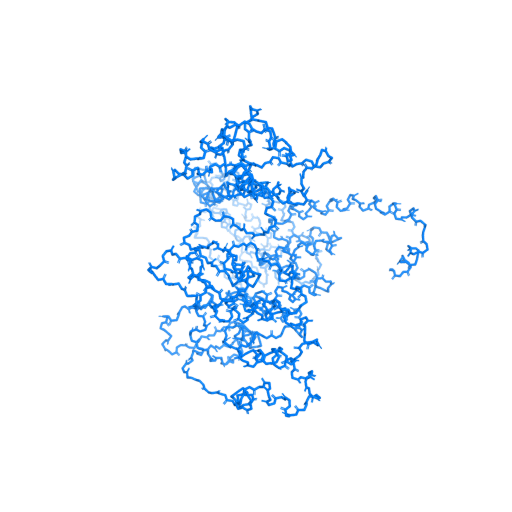0 81.25 166 VAL A CA 1
ATOM 1266 C C . VAL A 1 166 ? 30.543 13.215 -13.668 1.00 81.25 166 VAL A C 1
ATOM 1268 O O . VAL A 1 166 ? 31.471 13.944 -13.321 1.00 81.25 166 VAL A O 1
ATOM 1271 N N . PRO A 1 167 ? 29.290 13.663 -13.821 1.00 80.56 167 PRO A N 1
ATOM 1272 C CA . PRO A 1 167 ? 28.933 15.044 -13.548 1.00 80.56 167 PRO A CA 1
ATOM 1273 C C . PRO A 1 167 ? 29.254 15.454 -12.104 1.00 80.56 167 PRO A C 1
ATOM 1275 O O . PRO A 1 167 ? 29.226 14.636 -11.172 1.00 80.56 167 PRO A O 1
ATOM 1278 N N . ASN A 1 168 ? 29.544 16.738 -11.885 1.00 80.31 168 ASN A N 1
ATOM 1279 C CA . ASN A 1 168 ? 29.728 17.283 -10.541 1.00 80.31 168 ASN A CA 1
ATOM 1280 C C . ASN A 1 168 ? 28.394 17.323 -9.757 1.00 80.31 168 ASN A C 1
ATOM 1282 O O . ASN A 1 168 ? 27.339 16.907 -10.233 1.00 80.31 168 ASN A O 1
ATOM 1286 N N . LYS A 1 169 ? 28.406 17.841 -8.518 1.00 75.81 169 LYS A N 1
ATOM 1287 C CA . LYS A 1 169 ? 27.191 17.923 -7.673 1.00 75.81 169 LYS A CA 1
ATOM 1288 C C . LYS A 1 169 ? 26.055 18.766 -8.287 1.00 75.81 169 LYS A C 1
ATOM 1290 O O . LYS A 1 169 ? 24.937 18.686 -7.789 1.00 75.81 169 LYS A O 1
ATOM 1295 N N . LYS A 1 170 ? 26.345 19.582 -9.305 1.00 79.12 170 LYS A N 1
ATOM 1296 C CA . LYS A 1 170 ? 25.391 20.432 -10.029 1.00 79.12 170 LYS A CA 1
ATOM 1297 C C . LYS A 1 170 ? 24.933 19.827 -11.364 1.00 79.12 170 LYS A C 1
ATOM 1299 O O . LYS A 1 170 ? 24.200 20.495 -12.077 1.00 79.12 170 LYS A O 1
ATOM 1304 N N . GLY A 1 171 ? 25.374 18.613 -11.706 1.00 78.44 171 GLY A N 1
ATOM 1305 C CA . GLY A 1 171 ? 25.066 17.986 -12.996 1.00 78.44 171 GLY A CA 1
ATOM 1306 C C . GLY A 1 171 ? 25.916 18.499 -14.164 1.00 78.44 171 GLY A C 1
ATOM 1307 O O . GLY A 1 171 ? 25.648 18.154 -15.306 1.00 78.44 171 GLY A O 1
ATOM 1308 N N . GLU A 1 172 ? 26.952 19.303 -13.910 1.00 83.75 172 GLU A N 1
ATOM 1309 C CA . GLU A 1 172 ? 27.841 19.795 -14.969 1.00 83.75 172 GLU A CA 1
ATOM 1310 C C . GLU A 1 172 ? 28.906 18.735 -15.289 1.00 83.75 172 GLU A C 1
ATOM 1312 O O . GLU A 1 172 ? 29.442 18.107 -14.371 1.00 83.75 172 GLU A O 1
ATOM 1317 N N . GLU A 1 173 ? 29.246 18.566 -16.567 1.00 85.75 173 GLU A N 1
ATOM 1318 C CA . GLU A 1 173 ? 30.364 17.721 -17.009 1.00 85.75 173 GLU A CA 1
ATOM 1319 C C . GLU A 1 173 ? 31.715 18.438 -16.841 1.00 85.75 173 GLU A C 1
ATOM 1321 O O . GLU A 1 173 ? 31.766 19.677 -16.870 1.00 85.75 173 GLU A O 1
ATOM 1326 N N . PRO A 1 174 ? 32.826 17.699 -16.644 1.00 86.75 174 PRO A N 1
ATOM 1327 C CA . PRO A 1 174 ? 34.161 18.279 -16.609 1.00 86.75 174 PRO A CA 1
ATOM 1328 C C . PRO A 1 174 ? 34.427 19.208 -17.803 1.00 86.75 174 PRO A C 1
ATOM 1330 O O . PRO A 1 174 ? 34.093 18.857 -18.935 1.00 86.75 174 PRO A O 1
ATOM 1333 N N . PRO A 1 175 ? 35.071 20.371 -17.593 1.00 87.38 175 PRO A N 1
ATOM 1334 C CA . PRO A 1 175 ? 35.429 21.265 -18.688 1.00 87.38 175 PRO A CA 1
ATOM 1335 C C . PRO A 1 175 ? 36.241 20.537 -19.766 1.00 87.38 175 PRO A C 1
ATOM 1337 O O . PRO A 1 175 ? 37.206 19.853 -19.432 1.00 87.38 175 PRO A O 1
ATOM 1340 N N . GLU A 1 176 ? 35.932 20.762 -21.048 1.00 86.31 176 GLU A N 1
ATOM 1341 C CA . GLU A 1 176 ? 36.648 20.148 -22.190 1.00 86.31 176 GLU A CA 1
ATOM 1342 C C . GLU A 1 176 ? 38.163 20.426 -22.190 1.00 86.31 176 GLU A C 1
ATOM 1344 O O . GLU A 1 176 ? 38.942 19.702 -22.805 1.00 86.31 176 GLU A O 1
ATOM 1349 N N . ALA A 1 177 ? 38.593 21.483 -21.494 1.00 87.62 177 ALA A N 1
ATOM 1350 C CA . ALA A 1 177 ? 39.998 21.828 -21.320 1.00 87.62 177 ALA A CA 1
ATOM 1351 C C . ALA A 1 177 ? 40.764 20.861 -20.394 1.00 87.62 177 ALA A C 1
ATOM 1353 O O . ALA A 1 177 ? 41.995 20.907 -20.377 1.00 87.62 177 ALA A O 1
ATOM 1354 N N . LEU A 1 178 ? 40.070 20.019 -19.618 1.00 88.00 178 LEU A N 1
ATOM 1355 C CA . LEU A 1 178 ? 40.683 19.016 -18.752 1.00 88.00 178 LEU A CA 1
ATOM 1356 C C . LEU A 1 178 ? 40.771 17.650 -19.453 1.00 88.00 178 LEU A C 1
ATOM 1358 O O . LEU A 1 178 ? 39.836 17.241 -20.143 1.00 88.00 178 LEU A O 1
ATOM 1362 N N . PRO A 1 179 ? 41.878 16.910 -19.270 1.00 88.75 179 PRO A N 1
ATOM 1363 C CA . PRO A 1 179 ? 42.055 15.596 -19.881 1.00 88.75 179 PRO A CA 1
ATOM 1364 C C . PRO A 1 179 ? 41.068 14.566 -19.311 1.00 88.75 179 PRO A C 1
ATOM 1366 O O . PRO A 1 179 ? 41.018 14.351 -18.102 1.00 88.75 179 PRO A O 1
ATOM 1369 N N . ALA A 1 180 ? 40.330 13.879 -20.188 1.00 86.75 180 ALA A N 1
ATOM 1370 C CA . ALA A 1 180 ? 39.298 12.919 -19.801 1.00 86.75 180 ALA A CA 1
ATOM 1371 C C . ALA A 1 180 ? 39.841 11.755 -18.944 1.00 86.75 180 ALA A C 1
ATOM 1373 O O . ALA A 1 180 ? 40.847 11.118 -19.267 1.00 86.75 180 ALA A O 1
ATOM 1374 N N . LEU A 1 181 ? 39.132 11.434 -17.858 1.00 86.38 181 LEU A N 1
ATOM 1375 C CA . LEU A 1 181 ? 39.531 10.427 -16.862 1.00 86.38 181 LEU A CA 1
ATOM 1376 C C . LEU A 1 181 ? 39.090 9.004 -17.240 1.00 86.38 181 LEU A C 1
ATOM 1378 O O . LEU A 1 181 ? 38.542 8.269 -16.424 1.00 86.38 181 LEU A O 1
ATOM 1382 N N . GLU A 1 182 ? 39.320 8.613 -18.489 1.00 82.75 182 GLU A N 1
ATOM 1383 C CA . GLU A 1 182 ? 38.759 7.392 -19.083 1.00 82.75 182 GLU A CA 1
ATOM 1384 C C . GLU A 1 182 ? 39.518 6.110 -18.710 1.00 82.75 182 GLU A C 1
ATOM 1386 O O . GLU A 1 182 ? 38.964 5.015 -18.770 1.00 82.75 182 GLU A O 1
ATOM 1391 N N . THR A 1 183 ? 40.785 6.209 -18.306 1.00 80.69 183 THR A N 1
ATOM 1392 C CA . THR A 1 183 ? 41.625 5.047 -17.966 1.00 80.69 183 THR A CA 1
ATOM 1393 C C . THR A 1 183 ? 42.498 5.334 -16.755 1.00 80.69 183 THR A C 1
ATOM 1395 O O . THR A 1 183 ? 42.817 6.487 -16.479 1.00 80.69 183 THR A O 1
ATOM 1398 N N . VAL A 1 184 ? 42.941 4.299 -16.034 1.00 75.12 184 VAL A N 1
ATOM 1399 C CA . VAL A 1 184 ? 43.871 4.483 -14.899 1.00 75.12 184 VAL A CA 1
ATOM 1400 C C . VAL A 1 184 ? 45.154 5.204 -15.320 1.00 75.12 184 VAL A C 1
ATOM 1402 O O . VAL A 1 184 ? 45.646 6.038 -14.563 1.00 75.12 184 VAL A O 1
ATOM 1405 N N . ASP A 1 185 ? 45.651 4.951 -16.530 1.00 78.69 185 ASP A N 1
ATOM 1406 C CA . ASP A 1 185 ? 46.835 5.631 -17.059 1.00 78.69 185 ASP A CA 1
ATOM 1407 C C . ASP A 1 185 ? 46.570 7.121 -17.317 1.00 78.69 185 ASP A C 1
ATOM 1409 O O . ASP A 1 185 ? 47.416 7.948 -16.985 1.00 78.69 185 ASP A O 1
ATOM 1413 N N . ALA A 1 186 ? 45.381 7.485 -17.815 1.00 80.94 186 ALA A N 1
ATOM 1414 C CA . ALA A 1 186 ? 44.983 8.886 -17.978 1.00 80.94 186 ALA A CA 1
ATOM 1415 C C . ALA A 1 186 ? 44.907 9.620 -16.630 1.00 80.94 186 ALA A C 1
ATOM 1417 O O . ALA A 1 186 ? 45.377 10.750 -16.513 1.00 80.94 186 ALA A O 1
ATOM 1418 N N . ILE A 1 187 ? 44.391 8.959 -15.588 1.00 81.12 187 ILE A N 1
ATOM 1419 C CA . ILE A 1 187 ? 44.328 9.550 -14.245 1.00 81.12 187 ILE A CA 1
ATOM 1420 C C . ILE A 1 187 ? 45.743 9.666 -13.635 1.00 81.12 187 ILE A C 1
ATOM 1422 O O . ILE A 1 187 ? 46.060 10.657 -12.977 1.00 81.12 187 ILE A O 1
ATOM 1426 N N . LEU A 1 188 ? 46.626 8.689 -13.873 1.00 78.69 188 LEU A N 1
ATOM 1427 C CA . LEU A 1 188 ? 48.030 8.737 -13.435 1.00 78.69 188 LEU A CA 1
ATOM 1428 C C . LEU A 1 188 ? 48.861 9.790 -14.185 1.00 78.69 188 LEU A C 1
ATOM 1430 O O . LEU A 1 188 ? 49.855 10.267 -13.640 1.00 78.69 188 LEU A O 1
ATOM 1434 N N . ALA A 1 189 ? 48.462 10.147 -15.407 1.00 84.00 189 ALA A N 1
ATOM 1435 C CA . ALA A 1 189 ? 49.134 11.132 -16.249 1.00 84.00 189 ALA A CA 1
ATOM 1436 C C . ALA A 1 189 ? 48.715 12.588 -15.971 1.00 84.00 189 ALA A C 1
ATOM 1438 O O . ALA A 1 189 ? 49.280 13.499 -16.580 1.00 84.00 189 ALA A O 1
ATOM 1439 N N . LEU A 1 190 ? 47.755 12.827 -15.066 1.00 83.44 190 LEU A N 1
ATOM 1440 C CA . LEU A 1 190 ? 47.301 14.175 -14.717 1.00 83.44 190 LEU A CA 1
ATOM 1441 C C . LEU A 1 190 ? 48.448 15.039 -14.191 1.00 83.44 190 LEU A C 1
ATOM 1443 O O . LEU A 1 190 ? 49.178 14.650 -13.273 1.00 83.44 190 LEU A O 1
ATOM 1447 N N . SER A 1 191 ? 48.561 16.261 -14.714 1.00 87.38 191 SER A N 1
ATOM 1448 C CA . SER A 1 191 ? 49.461 17.242 -14.122 1.00 87.38 191 SER A CA 1
ATOM 1449 C C . SER A 1 191 ? 48.925 17.716 -12.767 1.00 87.38 191 SER A C 1
ATOM 1451 O O . SER A 1 191 ? 47.737 17.617 -12.453 1.00 87.38 191 SER A O 1
ATOM 1453 N N . VAL A 1 192 ? 49.801 18.301 -11.947 1.00 82.12 192 VAL A N 1
ATOM 1454 C CA . VAL A 1 192 ? 49.401 18.910 -10.665 1.00 82.12 192 VAL A CA 1
ATOM 1455 C C . VAL A 1 192 ? 48.358 20.018 -10.873 1.00 82.12 192 VAL A C 1
ATOM 1457 O O . VAL A 1 192 ? 47.517 20.234 -10.002 1.00 82.12 192 VAL A O 1
ATOM 1460 N N . THR A 1 193 ? 48.406 20.714 -12.012 1.00 86.25 193 THR A N 1
ATOM 1461 C CA . THR A 1 193 ? 47.433 21.748 -12.378 1.00 86.25 193 THR A CA 1
ATOM 1462 C C . THR A 1 193 ? 46.078 21.128 -12.709 1.00 86.25 193 THR A C 1
ATOM 1464 O O . THR A 1 193 ? 45.082 21.552 -12.126 1.00 86.25 193 THR A O 1
ATOM 1467 N N . ASP A 1 194 ? 46.046 20.080 -13.539 1.00 86.50 194 ASP A N 1
ATOM 1468 C CA . ASP A 1 194 ? 44.804 19.379 -13.908 1.00 86.50 194 ASP A CA 1
ATOM 1469 C C . ASP A 1 194 ? 44.123 18.789 -12.673 1.00 86.50 194 ASP A C 1
ATOM 1471 O O . ASP A 1 194 ? 42.917 18.921 -12.490 1.00 86.50 194 ASP A O 1
ATOM 1475 N N . LEU A 1 195 ? 44.910 18.201 -11.769 1.00 82.81 195 LEU A N 1
ATOM 1476 C CA . LEU A 1 195 ? 44.407 17.646 -10.517 1.00 82.81 195 LEU A CA 1
ATOM 1477 C C . LEU A 1 195 ? 43.788 18.727 -9.621 1.00 82.81 195 LEU A C 1
ATOM 1479 O O . LEU A 1 195 ? 42.762 18.492 -8.987 1.00 82.81 195 LEU A O 1
ATOM 1483 N N . ARG A 1 196 ? 44.374 19.930 -9.583 1.00 82.19 196 ARG A N 1
ATOM 1484 C CA . ARG A 1 196 ? 43.838 21.064 -8.815 1.00 82.19 196 ARG A CA 1
ATOM 1485 C C . ARG A 1 196 ? 42.508 21.557 -9.382 1.00 82.19 196 ARG A C 1
ATOM 1487 O O . ARG A 1 196 ? 41.587 21.819 -8.609 1.00 82.19 196 ARG A O 1
ATOM 1494 N N . GLU A 1 197 ? 42.410 21.654 -10.703 1.00 86.56 197 GLU A N 1
ATOM 1495 C CA . GLU A 1 197 ? 41.176 22.045 -11.388 1.00 86.56 197 GLU A CA 1
ATOM 1496 C C . GLU A 1 197 ? 40.085 20.976 -11.236 1.00 86.56 197 GLU A C 1
ATOM 1498 O O . GLU A 1 197 ? 38.951 21.319 -10.911 1.00 86.56 197 GLU A O 1
ATOM 1503 N N . TYR A 1 198 ? 40.423 19.684 -11.322 1.00 88.88 198 TYR A N 1
ATOM 1504 C CA . TYR A 1 198 ? 39.483 18.599 -11.020 1.00 88.88 198 TYR A CA 1
ATOM 1505 C C . TYR A 1 198 ? 39.003 18.622 -9.565 1.00 88.88 198 TYR A C 1
ATOM 1507 O O . TYR A 1 198 ? 37.810 18.463 -9.308 1.00 88.88 198 TYR A O 1
ATOM 1515 N N . CYS A 1 199 ? 39.892 18.866 -8.597 1.00 83.12 199 CYS A N 1
ATOM 1516 C CA . CYS A 1 199 ? 39.496 19.000 -7.193 1.00 83.12 199 CYS A CA 1
ATOM 1517 C C . CYS A 1 199 ? 38.542 20.177 -6.980 1.00 83.12 199 CYS A C 1
ATOM 1519 O O . CYS A 1 199 ? 37.553 20.046 -6.265 1.00 83.12 199 CYS A O 1
ATOM 1521 N N . LYS A 1 200 ? 38.811 21.315 -7.623 1.00 85.62 200 LYS A N 1
ATOM 1522 C CA . LYS A 1 200 ? 37.932 22.485 -7.574 1.00 85.62 200 LYS A CA 1
ATOM 1523 C C . LYS A 1 200 ? 36.577 22.194 -8.223 1.00 85.62 200 LYS A C 1
ATOM 1525 O O . LYS A 1 200 ? 35.549 22.559 -7.663 1.00 85.62 200 LYS A O 1
ATOM 1530 N N . PHE A 1 201 ? 36.579 21.512 -9.364 1.00 87.06 201 PHE A N 1
ATOM 1531 C CA . PHE A 1 201 ? 35.376 21.137 -10.100 1.00 87.06 201 PHE A CA 1
ATOM 1532 C C . PHE A 1 201 ? 34.465 20.188 -9.303 1.00 87.06 201 PHE A C 1
ATOM 1534 O O . PHE A 1 201 ? 33.252 20.384 -9.256 1.00 87.06 201 PHE A O 1
ATOM 1541 N N . TYR A 1 202 ? 35.045 19.199 -8.619 1.00 84.69 202 TYR A N 1
ATOM 1542 C CA . TYR A 1 202 ? 34.303 18.231 -7.803 1.00 84.69 202 TYR A CA 1
ATOM 1543 C C . TYR A 1 202 ? 34.091 18.651 -6.342 1.00 84.69 202 TYR A C 1
ATOM 1545 O O . TYR A 1 202 ? 33.552 17.855 -5.560 1.00 84.69 202 TYR A O 1
ATOM 1553 N N . ASP A 1 203 ? 34.485 19.877 -5.977 1.00 83.38 203 ASP A N 1
ATOM 1554 C CA . ASP A 1 203 ? 34.369 20.415 -4.617 1.00 83.38 203 ASP A CA 1
ATOM 1555 C C . ASP A 1 203 ? 35.050 19.494 -3.581 1.00 83.38 203 ASP A C 1
ATOM 1557 O O . ASP A 1 203 ? 34.462 19.033 -2.599 1.00 83.38 203 ASP A O 1
ATOM 1561 N N . ILE A 1 204 ? 36.301 19.131 -3.877 1.00 79.81 204 ILE A N 1
ATOM 1562 C CA . ILE A 1 204 ? 37.164 18.298 -3.039 1.00 79.81 204 ILE A CA 1
ATOM 1563 C C . ILE A 1 204 ? 38.098 19.227 -2.259 1.00 79.81 204 ILE A C 1
ATOM 1565 O O . ILE A 1 204 ? 39.027 19.812 -2.822 1.00 79.81 204 ILE A O 1
ATOM 1569 N N . GLU A 1 205 ? 37.864 19.361 -0.952 1.00 68.69 205 GLU A N 1
ATOM 1570 C CA . GLU A 1 205 ? 38.729 20.154 -0.077 1.00 68.69 205 GLU A CA 1
ATOM 1571 C C . GLU A 1 205 ? 40.126 19.528 0.041 1.00 68.69 205 GLU A C 1
ATOM 1573 O O . GLU A 1 205 ? 40.321 18.460 0.624 1.00 68.69 205 GLU A O 1
ATOM 1578 N N . LEU A 1 206 ? 41.132 20.240 -0.467 1.00 59.16 206 LEU A N 1
ATOM 1579 C CA . LEU A 1 206 ? 42.531 19.963 -0.159 1.00 59.16 206 LEU A CA 1
ATOM 1580 C C . LEU A 1 206 ? 42.787 20.410 1.286 1.00 59.16 206 LEU A C 1
ATOM 1582 O O . LEU A 1 206 ? 42.843 21.610 1.568 1.00 59.16 206 LEU A O 1
ATOM 1586 N N . SER A 1 207 ? 42.912 19.465 2.221 1.00 48.81 207 SER A N 1
ATOM 1587 C CA . SER A 1 207 ? 43.095 19.804 3.634 1.00 48.81 207 SER A CA 1
ATOM 1588 C C . SER A 1 207 ? 44.357 20.663 3.834 1.00 48.81 207 SER A C 1
ATOM 1590 O O . SER A 1 207 ? 45.484 20.287 3.505 1.00 48.81 207 SER A O 1
ATOM 1592 N N . ARG A 1 208 ? 44.170 21.872 4.384 1.00 44.84 208 ARG A N 1
ATOM 1593 C CA . ARG A 1 208 ? 45.236 22.881 4.559 1.00 44.84 208 ARG A CA 1
ATOM 1594 C C . ARG A 1 208 ? 46.392 22.421 5.455 1.00 44.84 208 ARG A C 1
ATOM 1596 O O . ARG A 1 208 ? 47.469 23.006 5.383 1.00 44.84 208 ARG A O 1
ATOM 1603 N N . ALA A 1 209 ? 46.196 21.379 6.265 1.00 43.66 209 ALA A N 1
ATOM 1604 C CA . ALA A 1 209 ? 47.190 20.881 7.215 1.00 43.66 209 ALA A CA 1
ATOM 1605 C C . ALA A 1 209 ? 48.460 20.317 6.549 1.00 43.66 209 ALA A C 1
ATOM 1607 O O . ALA A 1 209 ? 49.509 20.306 7.185 1.00 43.66 209 ALA A O 1
ATOM 1608 N N . ASN A 1 210 ? 48.398 19.921 5.271 1.00 46.09 210 ASN A N 1
ATOM 1609 C CA . ASN A 1 210 ? 49.524 19.277 4.592 1.00 46.09 210 ASN A CA 1
ATOM 1610 C C . ASN A 1 210 ? 49.988 19.981 3.309 1.00 46.09 210 ASN A C 1
ATOM 1612 O O . ASN A 1 210 ? 50.953 19.524 2.714 1.00 46.09 210 ASN A O 1
ATOM 1616 N N . ALA A 1 211 ? 49.403 21.109 2.890 1.00 45.88 211 ALA A N 1
ATOM 1617 C CA . ALA A 1 211 ? 49.676 21.708 1.572 1.00 45.88 211 ALA A CA 1
ATOM 1618 C C . ALA A 1 211 ? 51.175 21.973 1.285 1.00 45.88 211 ALA A C 1
ATOM 1620 O O . ALA A 1 211 ? 51.655 21.693 0.192 1.00 45.88 211 ALA A O 1
ATOM 1621 N N . SER A 1 212 ? 51.950 22.423 2.279 1.00 48.91 212 SER A N 1
ATOM 1622 C CA . SER A 1 212 ? 53.406 22.649 2.149 1.00 48.91 212 SER A CA 1
ATOM 1623 C C . SER A 1 212 ? 54.219 21.342 2.089 1.00 48.91 212 SER A C 1
ATOM 1625 O O . SER A 1 212 ? 55.270 21.268 1.444 1.00 48.91 212 SER A O 1
ATOM 1627 N N . THR A 1 213 ? 53.732 20.292 2.750 1.00 50.41 213 THR A N 1
ATOM 1628 C CA . THR A 1 213 ? 54.364 18.968 2.815 1.00 50.41 213 THR A CA 1
ATOM 1629 C C . THR A 1 213 ? 53.988 18.112 1.607 1.00 50.41 213 THR A C 1
ATOM 1631 O O . THR A 1 213 ? 54.840 17.402 1.082 1.00 50.41 213 THR A O 1
ATOM 1634 N N . ASP A 1 214 ? 52.758 18.236 1.119 1.00 47.53 214 ASP A N 1
ATOM 1635 C CA . ASP A 1 214 ? 52.220 17.553 -0.053 1.00 47.53 214 ASP A CA 1
ATOM 1636 C C . ASP A 1 214 ? 52.743 18.173 -1.346 1.00 47.53 214 ASP A C 1
ATOM 1638 O O . ASP A 1 214 ? 53.121 17.437 -2.245 1.00 47.53 214 ASP A O 1
ATOM 1642 N N . GLU A 1 215 ? 52.922 19.495 -1.423 1.00 48.50 215 GLU A N 1
ATOM 1643 C CA . GLU A 1 215 ? 53.543 20.135 -2.591 1.00 48.50 215 GLU A CA 1
ATOM 1644 C C . GLU A 1 215 ? 55.046 19.797 -2.704 1.00 48.50 215 GLU A C 1
ATOM 1646 O O . GLU A 1 215 ? 55.571 19.595 -3.802 1.00 48.50 215 GLU A O 1
ATOM 1651 N N . LYS A 1 216 ? 55.741 19.632 -1.566 1.00 50.94 216 LYS A N 1
ATOM 1652 C CA . LYS A 1 216 ? 57.114 19.090 -1.519 1.00 50.94 216 LYS A CA 1
ATOM 1653 C C . LYS A 1 216 ? 57.171 17.584 -1.808 1.00 50.94 216 LYS A C 1
ATOM 1655 O O . LYS A 1 216 ? 58.137 17.137 -2.421 1.00 50.94 216 LYS A O 1
ATOM 1660 N N . ARG A 1 217 ? 56.158 16.806 -1.409 1.00 47.91 217 ARG A N 1
ATOM 1661 C CA . ARG A 1 217 ? 56.048 15.357 -1.681 1.00 47.91 217 ARG A CA 1
ATOM 1662 C C . ARG A 1 217 ? 55.515 15.020 -3.074 1.00 47.91 217 ARG A C 1
ATOM 1664 O O . ARG A 1 217 ? 55.738 13.907 -3.515 1.00 47.91 217 ARG A O 1
ATOM 1671 N N . MET A 1 218 ? 54.844 15.946 -3.754 1.00 47.47 218 MET A N 1
ATOM 1672 C CA . MET A 1 218 ? 54.445 15.827 -5.161 1.00 47.47 218 MET A CA 1
ATOM 1673 C C . MET A 1 218 ? 55.603 16.153 -6.111 1.00 47.47 218 MET A C 1
ATOM 1675 O O . MET A 1 218 ? 55.670 15.599 -7.201 1.00 47.47 218 MET A O 1
ATOM 1679 N N . LYS A 1 219 ? 56.529 17.035 -5.702 1.00 49.69 219 LYS A N 1
ATOM 1680 C CA . LYS A 1 219 ? 57.770 17.330 -6.446 1.00 49.69 219 LYS A CA 1
ATOM 1681 C C . LYS A 1 219 ? 58.882 16.303 -6.211 1.00 49.69 219 LYS A C 1
ATOM 1683 O O . LYS A 1 219 ? 59.799 16.212 -7.019 1.00 49.69 219 LYS A O 1
ATOM 1688 N N . ALA A 1 220 ? 58.829 15.569 -5.102 1.00 47.09 220 ALA A N 1
ATOM 1689 C CA . ALA A 1 220 ? 59.709 14.438 -4.840 1.00 47.09 220 ALA A CA 1
ATOM 1690 C C . ALA A 1 220 ? 59.050 13.168 -5.383 1.00 47.09 220 ALA A C 1
ATOM 1692 O O . ALA A 1 220 ? 57.888 12.919 -5.096 1.00 47.09 220 ALA A O 1
ATOM 1693 N N . ASP A 1 221 ? 59.795 12.377 -6.144 1.00 44.88 221 ASP A N 1
ATOM 1694 C CA . ASP A 1 221 ? 59.368 11.202 -6.914 1.00 44.88 221 ASP A CA 1
ATOM 1695 C C . ASP A 1 221 ? 58.876 10.016 -6.037 1.00 44.88 221 ASP A C 1
ATOM 1697 O O . ASP A 1 221 ? 59.424 8.915 -6.056 1.00 44.88 221 ASP A O 1
ATOM 1701 N N . GLN A 1 222 ? 57.881 10.241 -5.167 1.00 43.09 222 GLN A N 1
ATOM 1702 C CA . GLN A 1 222 ? 57.294 9.233 -4.284 1.00 43.09 222 GLN A CA 1
ATOM 1703 C C . GLN A 1 222 ? 55.778 9.084 -4.513 1.00 43.09 222 GLN A C 1
ATOM 1705 O O . GLN A 1 222 ? 55.001 9.982 -4.191 1.00 43.09 222 GLN A O 1
ATOM 1710 N N . PRO A 1 223 ? 55.302 7.901 -4.948 1.00 44.50 223 PRO A N 1
ATOM 1711 C CA . PRO A 1 223 ? 53.936 7.690 -5.441 1.00 44.50 223 PRO A CA 1
ATOM 1712 C C . PRO A 1 223 ? 52.864 7.544 -4.344 1.00 44.50 223 PRO A C 1
ATOM 1714 O O . PRO A 1 223 ? 51.742 7.130 -4.627 1.00 44.50 223 PRO A O 1
ATOM 1717 N N . ARG A 1 224 ? 53.173 7.820 -3.071 1.00 38.53 224 ARG A N 1
ATOM 1718 C CA . ARG A 1 224 ? 52.259 7.521 -1.948 1.00 38.53 224 ARG A CA 1
ATOM 1719 C C . ARG A 1 224 ? 51.125 8.542 -1.750 1.00 38.53 224 ARG A C 1
ATOM 1721 O O . ARG A 1 224 ? 49.999 8.087 -1.571 1.00 38.53 224 ARG A O 1
ATOM 1728 N N . PRO A 1 225 ? 51.352 9.871 -1.814 1.00 43.34 225 PRO A N 1
ATOM 1729 C CA . PRO A 1 225 ? 50.269 10.850 -1.689 1.00 43.34 225 PRO A CA 1
ATOM 1730 C C . PRO A 1 225 ? 49.343 10.778 -2.901 1.00 43.34 225 PRO A C 1
ATOM 1732 O O . PRO A 1 225 ? 48.135 10.647 -2.747 1.00 43.34 225 PRO A O 1
ATOM 1735 N N . VAL A 1 226 ? 49.921 10.733 -4.106 1.00 45.12 226 VAL A N 1
ATOM 1736 C CA . VAL A 1 226 ? 49.183 10.609 -5.369 1.00 45.12 226 VAL A CA 1
ATOM 1737 C C . VAL A 1 226 ? 48.324 9.341 -5.379 1.00 45.12 226 VAL A C 1
ATOM 1739 O O . VAL A 1 226 ? 47.164 9.423 -5.742 1.00 45.12 226 VAL A O 1
ATOM 1742 N N . ARG A 1 227 ? 48.799 8.196 -4.861 1.00 42.34 227 ARG A N 1
ATOM 1743 C CA . ARG A 1 227 ? 47.958 6.990 -4.699 1.00 42.34 227 ARG A CA 1
ATOM 1744 C C . ARG A 1 227 ? 46.791 7.162 -3.729 1.00 42.34 227 ARG A C 1
ATOM 1746 O O . ARG A 1 227 ? 45.733 6.615 -4.003 1.00 42.34 227 ARG A O 1
ATOM 1753 N N . PHE A 1 228 ? 46.959 7.886 -2.623 1.00 41.19 228 PHE A N 1
ATOM 1754 C CA . PHE A 1 228 ? 45.877 8.136 -1.662 1.00 41.19 228 PHE A CA 1
ATOM 1755 C C . PHE A 1 228 ? 44.814 9.086 -2.246 1.00 41.19 228 PHE A C 1
ATOM 1757 O O . PHE A 1 228 ? 43.618 8.850 -2.088 1.00 41.19 228 PHE A O 1
ATOM 1764 N N . PHE A 1 229 ? 45.246 10.103 -2.999 1.00 51.97 229 PHE A N 1
ATOM 1765 C CA . PHE A 1 229 ? 44.371 11.057 -3.692 1.00 51.97 229 PHE A CA 1
ATOM 1766 C C . PHE A 1 229 ? 43.677 10.449 -4.919 1.00 51.97 229 PHE A C 1
ATOM 1768 O O . PHE A 1 229 ? 42.470 10.615 -5.092 1.00 51.97 229 PHE A O 1
ATOM 1775 N N . LEU A 1 230 ? 44.401 9.661 -5.718 1.00 49.59 230 LEU A N 1
ATOM 1776 C CA . LEU A 1 230 ? 43.828 8.830 -6.776 1.00 49.59 230 LEU A CA 1
ATOM 1777 C C . LEU A 1 230 ? 42.843 7.822 -6.199 1.00 49.59 230 LEU A C 1
ATOM 1779 O O . LEU A 1 230 ? 41.836 7.570 -6.836 1.00 49.59 230 LEU A O 1
ATOM 1783 N N . CYS A 1 231 ? 43.071 7.310 -4.985 1.00 42.91 231 CYS A N 1
ATOM 1784 C CA . CYS A 1 231 ? 42.097 6.484 -4.277 1.00 42.91 231 CYS A CA 1
ATOM 1785 C C . CYS A 1 231 ? 40.793 7.241 -4.000 1.00 42.91 231 CYS A C 1
ATOM 1787 O O . CYS A 1 231 ? 39.743 6.637 -4.122 1.00 42.91 231 CYS A O 1
ATOM 1789 N N . GLN A 1 232 ? 40.815 8.540 -3.677 1.00 49.00 232 GLN A N 1
ATOM 1790 C CA . GLN A 1 232 ? 39.583 9.312 -3.442 1.00 49.00 232 GLN A CA 1
ATOM 1791 C C . GLN A 1 232 ? 38.804 9.598 -4.733 1.00 49.00 232 GLN A C 1
ATOM 1793 O O . GLN A 1 232 ? 37.577 9.489 -4.739 1.00 49.00 232 GLN A O 1
ATOM 1798 N N . ILE A 1 233 ? 39.503 9.914 -5.827 1.00 51.25 233 ILE A N 1
ATOM 1799 C CA . ILE A 1 233 ? 38.890 10.087 -7.154 1.00 51.25 233 ILE A CA 1
ATOM 1800 C C . ILE A 1 233 ? 38.375 8.733 -7.672 1.00 51.25 233 ILE A C 1
ATOM 1802 O O . ILE A 1 233 ? 37.227 8.626 -8.088 1.00 51.25 233 ILE A O 1
ATOM 1806 N N . HIS A 1 234 ? 39.175 7.671 -7.550 1.00 48.78 234 HIS A N 1
ATOM 1807 C CA . HIS A 1 234 ? 38.810 6.298 -7.905 1.00 48.78 234 HIS A CA 1
ATOM 1808 C C . HIS A 1 234 ? 37.637 5.785 -7.059 1.00 48.78 234 HIS A C 1
ATOM 1810 O O . HIS A 1 234 ? 36.715 5.215 -7.617 1.00 48.78 234 HIS A O 1
ATOM 1816 N N . TRP A 1 235 ? 37.592 6.058 -5.752 1.00 48.25 235 TRP A N 1
ATOM 1817 C CA . TRP A 1 235 ? 36.484 5.681 -4.862 1.00 48.25 235 TRP A CA 1
ATOM 1818 C C . TRP A 1 235 ? 35.175 6.396 -5.225 1.00 48.25 235 TRP A C 1
ATOM 1820 O O . TRP A 1 235 ? 34.117 5.774 -5.210 1.00 48.25 235 TRP A O 1
ATOM 1830 N N . ARG A 1 236 ? 35.234 7.666 -5.655 1.00 52.47 236 ARG A N 1
ATOM 1831 C CA . ARG A 1 236 ? 34.060 8.382 -6.193 1.00 52.47 236 ARG A CA 1
ATOM 1832 C C . ARG A 1 236 ? 33.588 7.847 -7.547 1.00 52.47 236 ARG A C 1
ATOM 1834 O O . ARG A 1 236 ? 32.401 7.953 -7.838 1.00 52.47 236 ARG A O 1
ATOM 1841 N N . LEU A 1 237 ? 34.491 7.270 -8.340 1.00 48.22 237 LEU A N 1
ATOM 1842 C CA . LEU A 1 237 ? 34.179 6.587 -9.598 1.00 48.22 237 LEU A CA 1
ATOM 1843 C C . LEU A 1 237 ? 33.712 5.127 -9.390 1.00 48.22 237 LEU A C 1
ATOM 1845 O O . LEU A 1 237 ? 33.075 4.594 -10.286 1.00 48.22 237 LEU A O 1
ATOM 1849 N N . HIS A 1 238 ? 34.001 4.488 -8.244 1.00 46.25 238 HIS A N 1
ATOM 1850 C CA . HIS A 1 238 ? 33.821 3.038 -8.013 1.00 46.25 238 HIS A CA 1
ATOM 1851 C C . HIS A 1 238 ? 32.765 2.618 -6.979 1.00 46.25 238 HIS A C 1
ATOM 1853 O O . HIS A 1 238 ? 32.477 1.428 -6.879 1.00 46.25 238 HIS A O 1
ATOM 1859 N N . ALA A 1 239 ? 32.191 3.520 -6.181 1.00 43.06 239 ALA A N 1
ATOM 1860 C CA . ALA A 1 239 ? 31.266 3.115 -5.115 1.00 43.06 239 ALA A CA 1
ATOM 1861 C C . ALA A 1 239 ? 29.880 2.693 -5.659 1.00 43.06 239 ALA A C 1
ATOM 1863 O O . ALA A 1 239 ? 28.951 3.492 -5.719 1.00 43.06 239 ALA A O 1
ATOM 1864 N N . GLY A 1 240 ? 29.762 1.418 -6.044 1.00 32.88 240 GLY A N 1
ATOM 1865 C CA . GLY A 1 240 ? 28.527 0.693 -6.356 1.00 32.88 240 GLY A CA 1
ATOM 1866 C C . GLY A 1 240 ? 27.896 0.032 -5.127 1.00 32.88 240 GLY A C 1
ATOM 1867 O O . GLY A 1 240 ? 27.706 -1.178 -5.104 1.00 32.88 240 GLY A O 1
ATOM 1868 N N . GLY A 1 241 ? 27.579 0.828 -4.110 1.00 33.12 241 GLY A N 1
ATOM 1869 C CA . GLY A 1 241 ? 26.612 0.481 -3.067 1.00 33.12 241 GLY A CA 1
ATOM 1870 C C . GLY A 1 241 ? 25.615 1.630 -2.975 1.00 33.12 241 GLY A C 1
ATOM 1871 O O . GLY A 1 241 ? 26.019 2.776 -3.176 1.00 33.12 241 GLY A O 1
ATOM 1872 N N . ASN A 1 242 ? 24.337 1.351 -2.709 1.00 38.94 242 ASN A N 1
ATOM 1873 C CA . ASN A 1 242 ? 23.264 2.343 -2.529 1.00 38.94 242 ASN A CA 1
ATOM 1874 C C . ASN A 1 242 ? 23.471 3.218 -1.269 1.00 38.94 242 ASN A C 1
ATOM 1876 O O . ASN A 1 242 ? 22.565 3.434 -0.473 1.00 38.94 242 ASN A O 1
ATOM 1880 N N . HIS A 1 243 ? 24.666 3.766 -1.071 1.00 42.38 243 HIS A N 1
ATOM 1881 C CA . HIS A 1 243 ? 24.943 4.742 -0.036 1.00 42.38 243 HIS A CA 1
ATOM 1882 C C . HIS A 1 243 ? 24.638 6.125 -0.590 1.00 42.38 243 HIS A C 1
ATOM 1884 O O . HIS A 1 243 ? 25.380 6.675 -1.406 1.00 42.38 243 HIS A O 1
ATOM 1890 N N . ILE A 1 244 ? 23.533 6.699 -0.126 1.00 42.28 244 ILE A N 1
ATOM 1891 C CA . ILE A 1 244 ? 23.195 8.103 -0.331 1.00 42.28 244 ILE A CA 1
ATOM 1892 C C . ILE A 1 244 ? 24.375 8.936 0.213 1.00 42.28 244 ILE A C 1
ATOM 1894 O O . ILE A 1 244 ? 24.627 8.908 1.420 1.00 42.28 244 ILE A O 1
ATOM 1898 N N . PRO A 1 245 ? 25.134 9.687 -0.612 1.00 41.62 245 PRO A N 1
ATOM 1899 C CA . PRO A 1 245 ? 26.140 10.594 -0.093 1.00 41.62 245 PRO A CA 1
ATOM 1900 C C . PRO A 1 245 ? 25.402 11.840 0.387 1.00 41.62 245 PRO A C 1
ATOM 1902 O O . PRO A 1 245 ? 25.215 12.807 -0.349 1.00 41.62 245 PRO A O 1
ATOM 1905 N N . VAL A 1 246 ? 24.937 11.788 1.626 1.00 52.22 246 VAL A N 1
ATOM 1906 C CA . VAL A 1 246 ? 24.275 12.906 2.281 1.00 52.22 246 VAL A CA 1
ATOM 1907 C C . VAL A 1 246 ? 25.362 13.908 2.690 1.00 52.22 246 VAL A C 1
ATOM 1909 O O . VAL A 1 246 ? 26.039 13.749 3.707 1.00 52.22 246 VAL A O 1
ATOM 1912 N N . THR A 1 247 ? 25.626 14.910 1.846 1.00 53.00 247 THR A N 1
ATOM 1913 C CA . THR A 1 247 ? 26.607 15.975 2.138 1.00 53.00 247 THR A CA 1
ATOM 1914 C C . THR A 1 247 ? 26.185 16.868 3.306 1.00 53.00 247 THR A C 1
ATOM 1916 O O . THR A 1 247 ? 27.022 17.576 3.852 1.00 53.00 247 THR A O 1
ATOM 1919 N N . ASP A 1 248 ? 24.910 16.816 3.680 1.00 71.12 248 ASP A N 1
ATOM 1920 C CA . ASP A 1 248 ? 24.257 17.530 4.776 1.00 71.12 248 ASP A CA 1
ATOM 1921 C C . ASP A 1 248 ? 23.952 16.631 5.989 1.00 71.12 248 ASP A C 1
ATOM 1923 O O . ASP A 1 248 ? 23.161 17.009 6.848 1.00 71.12 248 ASP A O 1
ATOM 1927 N N . ALA A 1 249 ? 24.559 15.442 6.070 1.00 75.88 249 ALA A N 1
ATOM 1928 C CA . ALA A 1 249 ? 24.379 14.557 7.214 1.00 75.88 249 ALA A CA 1
ATOM 1929 C C . ALA A 1 249 ? 24.951 15.214 8.470 1.00 75.88 249 ALA A C 1
ATOM 1931 O O . ALA A 1 249 ? 26.117 15.613 8.499 1.00 75.88 249 ALA A O 1
ATOM 1932 N N . ASP A 1 250 ? 24.133 15.288 9.510 1.00 83.88 250 ASP A N 1
ATOM 1933 C CA . ASP A 1 250 ? 24.472 15.827 10.825 1.00 83.88 250 ASP A CA 1
ATOM 1934 C C . ASP A 1 250 ? 24.841 14.720 11.828 1.00 83.88 250 ASP A C 1
ATOM 1936 O O . ASP A 1 250 ? 25.232 15.016 12.959 1.00 83.88 250 ASP A O 1
ATOM 1940 N N . ILE A 1 251 ? 24.767 13.449 11.411 1.00 86.25 251 ILE A N 1
ATOM 1941 C CA . ILE A 1 251 ? 25.173 12.285 12.199 1.00 86.25 251 ILE A CA 1
ATOM 1942 C C . ILE A 1 251 ? 26.086 11.370 11.389 1.00 86.25 251 ILE A C 1
ATOM 1944 O O . ILE A 1 251 ? 25.842 11.063 10.220 1.00 86.25 251 ILE A O 1
ATOM 1948 N N . ILE A 1 252 ? 27.131 10.880 12.056 1.00 86.44 252 ILE A N 1
ATOM 1949 C CA . ILE A 1 252 ? 28.002 9.827 11.551 1.00 86.44 252 ILE A CA 1
ATOM 1950 C C . ILE A 1 252 ? 27.910 8.632 12.496 1.00 86.44 252 ILE A C 1
ATOM 1952 O O . ILE A 1 252 ? 28.233 8.748 13.677 1.00 86.44 252 ILE A O 1
ATOM 1956 N N . VAL A 1 253 ? 27.514 7.486 11.956 1.00 88.19 253 VAL A N 1
ATOM 1957 C CA . VAL A 1 253 ? 27.430 6.209 12.664 1.00 88.19 253 VAL A CA 1
ATOM 1958 C C . VAL A 1 253 ? 28.495 5.269 12.114 1.00 88.19 253 VAL A C 1
ATOM 1960 O O . VAL A 1 253 ? 28.658 5.175 10.900 1.00 88.19 253 VAL A O 1
ATOM 1963 N N . ARG A 1 254 ? 29.230 4.573 12.978 1.00 90.25 254 ARG A N 1
ATOM 1964 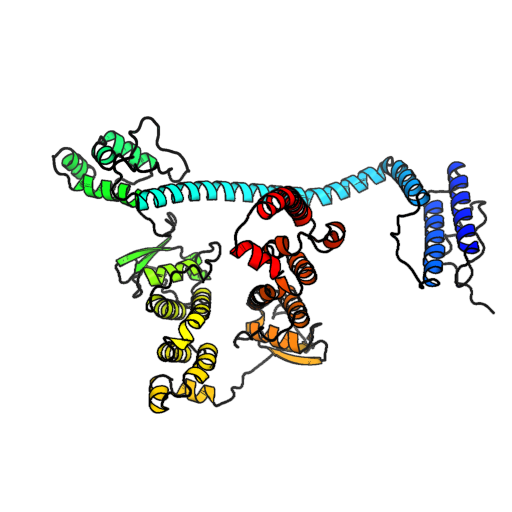C CA . ARG A 1 254 ? 30.189 3.539 12.581 1.00 90.25 254 ARG A CA 1
ATOM 1965 C C . ARG A 1 254 ? 29.641 2.160 12.948 1.00 90.25 254 ARG A C 1
ATOM 1967 O O . ARG A 1 254 ? 29.252 1.955 14.090 1.00 90.25 254 ARG A O 1
ATOM 1974 N N . SER A 1 255 ? 29.614 1.239 11.996 1.00 92.31 255 SER A N 1
ATOM 1975 C CA . SER A 1 255 ? 29.240 -0.163 12.208 1.00 92.31 255 SER A CA 1
ATOM 1976 C C . SER A 1 255 ? 30.371 -0.970 12.866 1.00 92.31 255 SER A C 1
ATOM 1978 O O . SER A 1 255 ? 31.527 -0.535 12.897 1.00 92.31 255 SER A O 1
ATOM 1980 N N . ALA A 1 256 ? 30.078 -2.187 13.328 1.00 91.25 256 ALA A N 1
ATOM 1981 C CA . ALA A 1 256 ? 31.066 -3.072 13.954 1.00 91.25 256 ALA A CA 1
ATOM 1982 C C . ALA A 1 256 ? 32.198 -3.513 13.007 1.00 91.25 256 ALA A C 1
ATOM 1984 O O . ALA A 1 256 ? 33.321 -3.764 13.442 1.00 91.25 256 ALA A O 1
ATOM 1985 N N . ASP A 1 257 ? 31.932 -3.568 11.701 1.00 88.50 257 ASP A N 1
ATOM 1986 C CA . ASP A 1 257 ? 32.915 -3.824 10.639 1.00 88.50 257 ASP A CA 1
ATOM 1987 C C . ASP A 1 257 ? 33.631 -2.543 10.158 1.00 88.50 257 ASP A C 1
ATOM 1989 O O . ASP A 1 257 ? 34.284 -2.536 9.115 1.00 88.50 257 ASP A O 1
ATOM 1993 N N . ASN A 1 258 ? 33.583 -1.471 10.960 1.00 87.38 258 ASN A N 1
ATOM 1994 C CA . ASN A 1 258 ? 34.232 -0.173 10.740 1.00 87.38 258 ASN A CA 1
ATOM 1995 C C . ASN A 1 258 ? 33.760 0.590 9.494 1.00 87.38 258 ASN A C 1
ATOM 1997 O O . ASN A 1 258 ? 34.425 1.537 9.053 1.00 87.38 258 ASN A O 1
ATOM 2001 N N . PHE A 1 259 ? 32.606 0.232 8.936 1.00 88.81 259 PHE A N 1
ATOM 2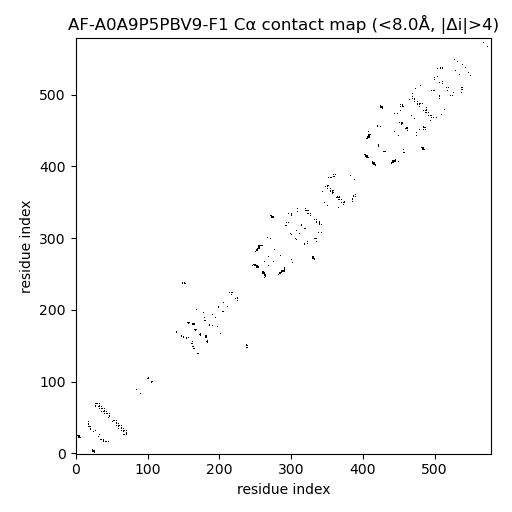002 C CA . PHE A 1 259 ? 31.972 1.035 7.903 1.00 88.81 259 PHE A CA 1
ATOM 2003 C C . PHE A 1 259 ? 31.334 2.277 8.524 1.00 88.81 259 PHE A C 1
ATOM 2005 O O . PHE A 1 259 ? 30.939 2.286 9.685 1.00 88.81 259 PHE A O 1
ATOM 2012 N N . THR A 1 260 ? 31.279 3.372 7.771 1.00 88.75 260 THR A N 1
ATOM 2013 C CA . THR A 1 260 ? 30.770 4.651 8.273 1.00 88.75 260 THR A CA 1
ATOM 2014 C C . THR A 1 260 ? 29.530 5.067 7.493 1.00 88.75 260 THR A C 1
ATOM 2016 O O . THR A 1 260 ? 29.623 5.400 6.313 1.00 88.75 260 THR A O 1
ATOM 2019 N N . HIS A 1 261 ? 28.389 5.112 8.174 1.00 86.12 261 HIS A N 1
ATOM 2020 C CA . HIS A 1 261 ? 27.112 5.586 7.656 1.00 86.12 261 HIS A CA 1
ATOM 2021 C C . HIS A 1 261 ? 26.917 7.061 8.020 1.00 86.12 261 HIS A C 1
ATOM 2023 O O . HIS A 1 261 ? 27.264 7.512 9.113 1.00 86.12 261 HIS A O 1
ATOM 2029 N N . ARG A 1 262 ? 26.370 7.833 7.083 1.00 86.81 262 ARG A N 1
ATOM 2030 C CA . ARG A 1 262 ? 26.077 9.260 7.253 1.00 86.81 262 ARG A CA 1
ATOM 2031 C C . ARG A 1 262 ? 24.571 9.451 7.208 1.00 86.81 262 ARG A C 1
ATOM 2033 O O . ARG A 1 262 ? 23.960 9.097 6.206 1.00 86.81 262 ARG A O 1
ATOM 2040 N N . LEU A 1 263 ? 23.998 9.974 8.287 1.00 88.00 263 LEU A N 1
ATOM 2041 C CA . LEU A 1 263 ? 22.556 9.994 8.516 1.00 88.00 263 LEU A CA 1
ATOM 2042 C C . LEU A 1 263 ? 22.071 11.390 8.922 1.00 88.00 263 LEU A C 1
ATOM 2044 O O . LEU A 1 263 ? 22.864 12.249 9.308 1.00 88.00 263 LEU A O 1
ATOM 2048 N N . HIS A 1 264 ? 20.755 11.588 8.858 1.00 87.12 264 HIS A N 1
ATOM 2049 C CA . HIS A 1 264 ? 20.062 12.775 9.344 1.00 87.12 264 HIS A CA 1
ATOM 2050 C C . HIS A 1 264 ? 19.398 12.479 10.684 1.00 87.12 264 HIS A C 1
ATOM 2052 O O . HIS A 1 264 ? 18.521 11.612 10.757 1.00 87.12 264 HIS A O 1
ATOM 2058 N N . ARG A 1 265 ? 19.737 13.253 11.717 1.00 85.31 265 ARG A N 1
ATOM 2059 C CA . ARG A 1 265 ? 19.150 13.163 13.062 1.00 85.31 265 ARG A CA 1
ATOM 2060 C C . ARG A 1 265 ? 17.634 13.166 13.020 1.00 85.31 265 ARG A C 1
ATOM 2062 O O . ARG A 1 265 ? 17.003 12.301 13.610 1.00 85.31 265 ARG A O 1
ATOM 2069 N N . LYS A 1 266 ? 17.061 14.086 12.243 1.00 82.69 266 LYS A N 1
ATOM 2070 C CA . LYS A 1 266 ? 15.610 14.241 12.119 1.00 82.69 266 LYS A CA 1
ATOM 2071 C C . LYS A 1 266 ? 14.914 12.986 11.585 1.00 82.69 266 LYS A C 1
ATOM 2073 O O . LYS A 1 266 ? 13.808 12.687 12.014 1.00 82.69 266 LYS A O 1
ATOM 2078 N N . ASN A 1 267 ? 15.534 12.254 10.660 1.00 84.38 267 ASN A N 1
ATOM 2079 C CA . ASN A 1 267 ? 14.926 11.036 10.121 1.00 84.38 267 ASN A CA 1
ATOM 2080 C C . ASN A 1 267 ? 14.981 9.904 11.151 1.00 84.38 267 ASN A C 1
ATOM 2082 O O . ASN A 1 267 ? 13.999 9.188 11.313 1.00 84.38 267 ASN A O 1
ATOM 2086 N N . LEU A 1 268 ? 16.090 9.786 11.888 1.00 85.25 268 LEU A N 1
ATOM 2087 C CA . LEU A 1 268 ? 16.211 8.826 12.987 1.00 85.25 268 LEU A CA 1
ATOM 2088 C C . LEU A 1 268 ? 15.210 9.119 14.111 1.00 85.25 268 LEU A C 1
ATOM 2090 O O . LEU A 1 268 ? 14.521 8.205 14.538 1.00 85.25 268 LEU A O 1
ATOM 2094 N N . GLU A 1 269 ? 15.062 10.380 14.524 1.00 81.88 269 GLU A N 1
ATOM 2095 C CA . GLU A 1 269 ? 14.084 10.794 15.547 1.00 81.88 269 GLU A CA 1
ATOM 2096 C C . GLU A 1 269 ? 12.631 10.485 15.156 1.00 81.88 269 GLU A C 1
ATOM 2098 O O . GLU A 1 269 ? 11.797 10.261 16.027 1.00 81.88 269 GLU A O 1
ATOM 2103 N N . LEU A 1 270 ? 12.315 10.488 13.857 1.00 79.38 270 LEU A N 1
ATOM 2104 C CA . LEU A 1 270 ? 10.970 10.192 13.357 1.00 79.38 270 LEU A CA 1
ATOM 2105 C C . LEU A 1 270 ? 10.703 8.694 13.179 1.00 79.38 270 LEU A C 1
ATOM 2107 O O . LEU A 1 270 ? 9.547 8.281 13.230 1.00 79.38 270 LEU A O 1
ATOM 2111 N N . ALA A 1 271 ? 11.739 7.900 12.905 1.00 81.06 271 ALA A N 1
ATOM 2112 C CA . ALA A 1 271 ? 11.595 6.510 12.474 1.00 81.06 271 ALA A CA 1
ATOM 2113 C C . ALA A 1 271 ? 12.103 5.472 13.490 1.00 81.06 271 ALA A C 1
ATOM 2115 O O . ALA A 1 271 ? 11.804 4.288 13.331 1.00 81.06 271 ALA A O 1
ATOM 2116 N N . ALA A 1 272 ? 12.867 5.885 14.506 1.00 85.88 272 ALA A N 1
ATOM 2117 C CA . ALA A 1 272 ? 13.484 5.006 15.494 1.00 85.88 272 ALA A CA 1
ATOM 2118 C C . ALA A 1 272 ? 13.285 5.555 16.920 1.00 85.88 272 ALA A C 1
ATOM 2120 O O . ALA A 1 272 ? 13.895 6.553 17.300 1.00 85.88 272 ALA A O 1
ATOM 2121 N N . ASP A 1 273 ? 12.473 4.872 17.734 1.00 79.62 273 ASP A N 1
ATOM 2122 C CA . ASP A 1 273 ? 12.151 5.328 19.100 1.00 79.62 273 ASP A CA 1
ATOM 2123 C C . ASP A 1 273 ? 13.309 5.106 20.098 1.00 79.62 273 ASP A C 1
ATOM 2125 O O . ASP A 1 273 ? 13.376 5.769 21.135 1.00 79.62 273 ASP A O 1
ATOM 2129 N N . ALA A 1 274 ? 14.215 4.159 19.820 1.00 81.94 274 ALA A N 1
ATOM 2130 C CA . ALA A 1 274 ? 15.256 3.711 20.755 1.00 81.94 274 ALA A CA 1
ATOM 2131 C C . ALA A 1 274 ? 16.683 3.855 20.200 1.00 81.94 274 ALA A C 1
ATOM 2133 O O . ALA A 1 274 ? 17.613 3.184 20.656 1.00 81.94 274 ALA A O 1
ATOM 2134 N N . PHE A 1 275 ? 16.879 4.716 19.200 1.00 83.44 275 PHE A N 1
ATOM 2135 C CA . PHE A 1 275 ? 18.211 4.948 18.655 1.00 83.44 275 PHE A CA 1
ATOM 2136 C C . PHE A 1 275 ? 19.071 5.755 19.646 1.00 83.44 275 PHE A C 1
ATOM 2138 O O . PHE A 1 275 ? 18.604 6.776 20.158 1.00 83.44 275 PHE A O 1
ATOM 2145 N N . PRO A 1 276 ? 20.323 5.344 19.930 1.00 77.75 276 PRO A N 1
ATOM 2146 C CA . PRO A 1 276 ? 21.204 6.042 20.863 1.00 77.75 276 PRO A CA 1
ATOM 2147 C C . PRO A 1 276 ? 21.723 7.341 20.234 1.00 77.75 276 PRO A C 1
ATOM 2149 O O . PRO A 1 276 ? 22.816 7.404 19.674 1.00 77.75 276 PRO A O 1
ATOM 2152 N N . LEU A 1 277 ? 20.897 8.381 20.284 1.00 72.56 277 LEU A N 1
ATOM 2153 C CA . LEU A 1 277 ? 21.236 9.728 19.850 1.00 72.56 277 LEU A CA 1
ATOM 2154 C C . LEU A 1 277 ? 21.679 10.541 21.061 1.00 72.56 277 LEU A C 1
ATOM 2156 O O . LEU A 1 277 ? 20.875 11.255 21.665 1.00 72.56 277 LEU A O 1
ATOM 2160 N N . ASP A 1 278 ? 22.960 10.470 21.413 1.00 65.38 278 ASP A N 1
ATOM 2161 C CA . ASP A 1 278 ? 23.488 11.390 22.415 1.00 65.38 278 ASP A CA 1
ATOM 2162 C C . ASP A 1 278 ? 23.373 12.832 21.891 1.00 65.38 278 ASP A C 1
ATOM 2164 O O . ASP A 1 278 ? 23.611 13.144 20.714 1.00 65.38 278 ASP A O 1
ATOM 2168 N N . LYS A 1 279 ? 22.890 13.721 22.765 1.00 58.25 279 LYS A N 1
ATOM 2169 C CA . LYS A 1 279 ? 22.590 15.120 22.423 1.00 58.25 279 LYS A CA 1
ATOM 2170 C C . LYS A 1 279 ? 23.839 16.003 22.371 1.00 58.25 279 LYS A C 1
ATOM 2172 O O . LYS A 1 279 ? 23.750 17.111 21.851 1.00 58.25 279 LYS A O 1
ATOM 2177 N N . GLU A 1 280 ? 24.970 15.528 22.894 1.00 57.75 280 GLU A N 1
ATOM 2178 C CA . GLU A 1 280 ? 26.165 16.354 23.117 1.00 57.75 280 GLU A CA 1
ATOM 2179 C C . GLU A 1 280 ? 27.388 15.954 22.277 1.00 57.75 280 GLU A C 1
ATOM 2181 O O . GLU A 1 280 ? 28.241 16.808 22.040 1.00 57.75 280 GLU A O 1
ATOM 2186 N N . ASP A 1 281 ? 27.442 14.737 21.721 1.00 53.88 281 ASP A N 1
ATOM 2187 C CA . ASP A 1 281 ? 28.565 14.307 20.883 1.00 53.88 281 ASP A CA 1
ATOM 2188 C C . ASP A 1 281 ? 28.218 14.359 19.388 1.00 53.88 281 ASP A C 1
ATOM 2190 O O . ASP A 1 281 ? 27.528 13.511 18.825 1.00 53.88 281 ASP A O 1
ATOM 2194 N N . LEU A 1 282 ? 28.770 15.366 18.708 1.00 53.09 282 LEU A N 1
ATOM 2195 C CA . LEU A 1 282 ? 28.795 15.498 17.243 1.00 53.09 282 LEU A CA 1
ATOM 2196 C C . LEU A 1 282 ? 29.761 14.502 16.562 1.00 53.09 282 LEU A C 1
ATOM 2198 O O . LEU A 1 282 ? 30.169 14.708 15.419 1.00 53.09 282 LEU A O 1
ATOM 2202 N N . GLY A 1 283 ? 30.174 13.434 17.245 1.00 56.59 283 GLY A N 1
ATOM 2203 C CA . GLY A 1 283 ? 31.287 12.601 16.813 1.00 56.59 283 GLY A CA 1
ATOM 2204 C C . GLY A 1 283 ? 31.049 11.123 17.054 1.00 56.59 283 GLY A C 1
ATOM 2205 O O . GLY A 1 283 ? 31.332 10.631 18.132 1.00 56.59 283 GLY A O 1
ATOM 2206 N N . HIS A 1 284 ? 30.642 10.423 15.995 1.00 63.53 284 HIS A N 1
ATOM 2207 C CA . HIS A 1 284 ? 30.770 8.973 15.832 1.00 63.53 284 HIS A CA 1
ATOM 2208 C C . HIS A 1 284 ? 30.071 8.113 16.900 1.00 63.53 284 HIS A C 1
ATOM 2210 O O . HIS A 1 284 ? 30.683 7.692 17.875 1.00 63.53 284 HIS A O 1
ATOM 2216 N N . SER A 1 285 ? 28.815 7.742 16.649 1.00 78.94 285 SER A N 1
ATOM 2217 C CA . SER A 1 285 ? 28.180 6.643 17.388 1.00 78.94 285 SER A CA 1
ATOM 2218 C C . SER A 1 285 ? 28.665 5.310 16.819 1.00 78.94 285 SER A C 1
ATOM 2220 O O . SER A 1 285 ? 28.467 5.046 15.633 1.00 78.94 285 SER A O 1
ATOM 2222 N N . GLU A 1 286 ? 29.308 4.475 17.633 1.00 86.38 286 GLU A N 1
ATOM 2223 C CA . GLU A 1 286 ? 29.675 3.109 17.242 1.00 86.38 286 GLU A CA 1
ATOM 2224 C C . GLU A 1 286 ? 28.517 2.159 17.571 1.00 86.38 286 GLU A C 1
ATOM 2226 O O . GLU A 1 286 ? 28.077 2.073 18.718 1.00 86.38 286 GLU A O 1
ATOM 2231 N N . LEU A 1 287 ? 27.999 1.465 16.558 1.00 89.81 287 LEU A N 1
ATOM 2232 C CA . LEU A 1 287 ? 26.947 0.465 16.704 1.00 89.81 287 LEU A CA 1
ATOM 2233 C C . LEU A 1 287 ? 27.532 -0.944 16.548 1.00 89.81 287 LEU A C 1
ATOM 2235 O O . LEU A 1 287 ? 28.413 -1.152 15.712 1.00 89.81 287 LEU A O 1
ATOM 2239 N N . PRO A 1 288 ? 27.063 -1.920 17.343 1.00 91.62 288 PRO A N 1
ATOM 2240 C CA . PRO A 1 288 ? 27.577 -3.289 17.309 1.00 91.62 288 PRO A CA 1
ATOM 2241 C C . PRO A 1 288 ? 27.122 -4.108 16.088 1.00 91.62 288 PRO A C 1
ATOM 2243 O O . PRO A 1 288 ? 27.596 -5.225 15.900 1.00 91.62 288 PRO A O 1
ATOM 2246 N N . GLU A 1 289 ? 26.202 -3.599 15.277 1.00 91.81 289 GLU A N 1
ATOM 2247 C CA . GLU A 1 289 ? 25.686 -4.250 14.078 1.00 91.81 289 GLU A CA 1
ATOM 2248 C C . GLU A 1 289 ? 26.642 -4.089 12.889 1.00 91.81 289 GLU A C 1
ATOM 2250 O O . GLU A 1 289 ? 27.394 -3.114 12.786 1.00 91.81 289 GLU A O 1
ATOM 2255 N N . SER A 1 290 ? 26.603 -5.053 11.965 1.00 89.75 290 SER A N 1
ATOM 2256 C CA . SER A 1 290 ? 27.363 -4.981 10.715 1.00 89.75 290 SER A CA 1
ATOM 2257 C C . SER A 1 290 ? 26.830 -3.880 9.795 1.00 89.75 290 SER A C 1
ATOM 2259 O O . SER A 1 290 ? 25.660 -3.496 9.879 1.00 89.75 290 SER A O 1
ATOM 2261 N N . SER A 1 291 ? 27.668 -3.406 8.875 1.00 86.56 291 SER A N 1
ATOM 2262 C CA . SER A 1 291 ? 27.263 -2.431 7.861 1.00 86.56 291 SER A CA 1
ATOM 2263 C C . SER A 1 291 ? 26.061 -2.901 7.040 1.00 86.56 291 SER A C 1
ATOM 2265 O O . SER A 1 291 ? 25.119 -2.138 6.858 1.00 86.56 291 SER A O 1
ATOM 2267 N N . ALA A 1 292 ? 26.030 -4.181 6.657 1.00 83.69 292 ALA A N 1
ATOM 2268 C CA . ALA A 1 292 ? 24.923 -4.779 5.913 1.00 83.69 292 ALA A CA 1
ATOM 2269 C C . ALA A 1 292 ? 23.596 -4.742 6.694 1.00 83.69 292 ALA A C 1
ATOM 2271 O O . ALA A 1 292 ? 22.551 -4.413 6.137 1.00 83.69 292 ALA A O 1
ATOM 2272 N N . THR A 1 293 ? 23.632 -5.045 7.995 1.00 87.06 293 THR A N 1
ATOM 2273 C CA . THR A 1 293 ? 22.460 -4.964 8.880 1.00 87.06 293 THR A CA 1
ATOM 2274 C C . THR A 1 293 ? 21.948 -3.527 8.975 1.00 87.06 293 THR A C 1
ATOM 2276 O O . THR A 1 293 ? 20.748 -3.276 8.871 1.00 87.06 293 THR A O 1
ATOM 2279 N N . LEU A 1 294 ? 22.865 -2.576 9.164 1.00 88.69 294 LEU A N 1
ATOM 2280 C CA . LEU A 1 294 ? 22.536 -1.162 9.297 1.00 88.69 294 LEU A CA 1
ATOM 2281 C C . LEU A 1 294 ? 22.023 -0.551 7.992 1.00 88.69 294 LEU A C 1
ATOM 2283 O O . LEU A 1 294 ? 21.108 0.264 8.041 1.00 88.69 294 LEU A O 1
ATOM 2287 N N . ASP A 1 295 ? 22.549 -0.961 6.839 1.00 84.06 295 ASP A N 1
ATOM 2288 C CA . ASP A 1 295 ? 22.068 -0.496 5.538 1.00 84.06 295 ASP A CA 1
ATOM 2289 C C . ASP A 1 295 ? 20.595 -0.851 5.331 1.00 84.06 295 ASP A C 1
ATOM 2291 O O . ASP A 1 295 ? 19.813 0.032 4.979 1.00 84.06 295 ASP A O 1
ATOM 2295 N N . ILE A 1 296 ? 20.198 -2.089 5.655 1.00 81.94 296 ILE A N 1
ATOM 2296 C CA . ILE A 1 296 ? 18.791 -2.514 5.613 1.00 81.94 296 ILE A CA 1
ATOM 2297 C C . ILE A 1 296 ? 17.945 -1.603 6.508 1.00 81.94 296 ILE A C 1
ATOM 2299 O O . ILE A 1 296 ? 16.936 -1.066 6.061 1.00 81.94 296 ILE A O 1
ATOM 2303 N N . LEU A 1 297 ? 18.356 -1.381 7.762 1.00 86.44 297 LEU A N 1
ATOM 2304 C CA . LEU A 1 297 ? 17.613 -0.530 8.699 1.00 86.44 297 LEU A CA 1
ATOM 2305 C C . LEU A 1 297 ? 17.481 0.915 8.218 1.00 86.44 297 LEU A C 1
ATOM 2307 O O . LEU A 1 297 ? 16.403 1.507 8.311 1.00 86.44 297 LEU A O 1
ATOM 2311 N N . PHE A 1 298 ? 18.569 1.495 7.716 1.00 87.19 298 PHE A N 1
ATOM 2312 C CA . PHE A 1 298 ? 18.582 2.877 7.256 1.00 87.19 298 PHE A CA 1
ATOM 2313 C C . PHE A 1 298 ? 17.757 3.064 5.984 1.00 87.19 298 PHE A C 1
ATOM 2315 O O . PHE A 1 298 ? 17.181 4.137 5.798 1.00 87.19 298 PHE A O 1
ATOM 2322 N N . GLU A 1 299 ? 17.592 2.024 5.169 1.00 82.50 299 GLU A N 1
ATOM 2323 C CA . GLU A 1 299 ? 16.676 2.044 4.030 1.00 82.50 299 GLU A CA 1
ATOM 2324 C C . GLU A 1 299 ? 15.216 2.277 4.454 1.00 82.50 299 GLU A C 1
ATOM 2326 O O . GLU A 1 299 ? 14.491 3.008 3.781 1.00 82.50 299 GLU A O 1
ATOM 2331 N N . PHE A 1 300 ? 14.799 1.754 5.614 1.00 79.88 300 PHE A N 1
ATOM 2332 C CA . PHE A 1 300 ? 13.465 2.002 6.182 1.00 79.88 300 PHE A CA 1
ATOM 2333 C C . PHE A 1 300 ? 13.316 3.369 6.864 1.00 79.88 300 PHE A C 1
ATOM 2335 O O . PHE A 1 300 ? 12.190 3.827 7.069 1.00 79.88 300 PHE A O 1
ATOM 2342 N N . ILE A 1 301 ? 14.425 4.009 7.242 1.00 83.62 301 ILE A N 1
ATOM 2343 C CA . ILE A 1 301 ? 14.440 5.323 7.905 1.00 83.62 301 ILE A CA 1
ATOM 2344 C C . ILE A 1 301 ? 14.365 6.461 6.881 1.00 83.62 301 ILE A C 1
ATOM 2346 O O . ILE A 1 301 ? 13.822 7.532 7.163 1.00 83.62 301 ILE A O 1
ATOM 2350 N N . TYR A 1 302 ? 14.902 6.251 5.680 1.00 81.00 302 TYR A N 1
ATOM 2351 C CA . TYR A 1 302 ? 14.896 7.260 4.633 1.00 81.00 302 TYR A CA 1
ATOM 2352 C C . TYR A 1 302 ? 13.647 7.160 3.748 1.00 81.00 302 TYR A C 1
ATOM 2354 O O . TYR A 1 302 ? 13.341 6.086 3.238 1.00 81.00 302 TYR A O 1
ATOM 2362 N N . PRO A 1 303 ? 12.946 8.281 3.479 1.00 57.12 303 PRO A N 1
ATOM 2363 C CA . PRO A 1 303 ? 11.780 8.305 2.601 1.00 57.12 303 PRO A CA 1
ATOM 2364 C C . PRO A 1 303 ? 12.209 8.188 1.128 1.00 57.12 303 PRO A C 1
ATOM 2366 O O . PRO A 1 303 ? 12.214 9.162 0.373 1.00 57.12 303 PRO A O 1
ATOM 2369 N N . GLN A 1 304 ? 12.616 6.993 0.717 1.00 57.44 304 GLN A N 1
ATOM 2370 C CA . GLN A 1 304 ? 12.778 6.596 -0.682 1.00 57.44 304 GLN A CA 1
ATOM 2371 C C . GLN A 1 304 ? 11.510 5.855 -1.142 1.00 57.44 304 GLN A C 1
ATOM 2373 O O . GLN A 1 304 ? 10.673 5.473 -0.324 1.00 57.44 304 GLN A O 1
ATOM 2378 N N . GLN A 1 305 ? 11.324 5.681 -2.459 1.00 49.31 305 GLN A N 1
ATOM 2379 C CA . GLN A 1 305 ? 10.282 4.775 -2.965 1.00 49.31 305 GLN A CA 1
ATOM 2380 C C . GLN A 1 305 ? 10.503 3.409 -2.318 1.00 49.31 305 GLN A C 1
ATOM 2382 O O . GLN A 1 305 ? 11.581 2.850 -2.490 1.00 49.31 305 GLN A O 1
ATOM 2387 N N . TYR A 1 306 ? 9.514 2.947 -1.543 1.00 50.28 306 TYR A N 1
ATOM 2388 C CA . TYR A 1 306 ? 9.596 1.732 -0.736 1.00 50.28 306 TYR A CA 1
ATOM 2389 C C . TYR A 1 306 ? 10.302 0.616 -1.495 1.00 50.28 306 TYR A C 1
ATOM 2391 O O . TYR A 1 306 ? 9.856 0.215 -2.571 1.00 50.28 306 TYR A O 1
ATOM 2399 N N . VAL A 1 307 ? 11.392 0.135 -0.909 1.00 52.09 307 VAL A N 1
ATOM 2400 C CA . VAL A 1 307 ? 12.102 -1.050 -1.370 1.00 52.09 307 VAL A CA 1
ATOM 2401 C C . VAL A 1 307 ? 11.096 -2.183 -1.368 1.00 52.09 307 VAL A C 1
ATOM 2403 O O . VAL A 1 307 ? 10.462 -2.463 -0.343 1.00 52.09 307 VAL A O 1
ATOM 2406 N N . THR A 1 308 ? 10.891 -2.817 -2.517 1.00 54.31 308 THR A N 1
ATOM 2407 C CA . THR A 1 308 ? 10.118 -4.049 -2.546 1.00 54.31 308 THR A CA 1
ATOM 2408 C C . THR A 1 308 ? 10.868 -5.034 -1.662 1.00 54.31 308 THR A C 1
ATOM 2410 O O . THR A 1 308 ? 12.027 -5.334 -1.921 1.00 54.31 308 THR A O 1
ATOM 2413 N N . LEU A 1 309 ? 10.232 -5.542 -0.605 1.00 57.03 309 LEU A N 1
ATOM 2414 C CA . LEU A 1 309 ? 10.875 -6.487 0.320 1.00 57.03 309 LEU A CA 1
ATOM 2415 C C . LEU A 1 309 ? 11.369 -7.764 -0.390 1.00 57.03 309 LEU A C 1
ATOM 2417 O O . LEU A 1 309 ? 12.140 -8.527 0.181 1.00 57.03 309 LEU A O 1
ATOM 2421 N N . ASP A 1 310 ? 10.893 -8.005 -1.614 1.00 54.84 310 ASP A N 1
ATOM 2422 C CA . ASP A 1 310 ? 11.328 -9.078 -2.507 1.00 54.84 310 ASP A CA 1
ATOM 2423 C C . ASP A 1 310 ? 12.677 -8.811 -3.200 1.00 54.84 310 ASP A C 1
ATOM 2425 O O . ASP A 1 310 ? 13.321 -9.773 -3.609 1.00 54.84 310 ASP A O 1
ATOM 2429 N N . ASP A 1 311 ? 13.101 -7.546 -3.303 1.00 53.34 311 ASP A N 1
ATOM 2430 C CA . ASP A 1 311 ? 14.357 -7.108 -3.935 1.00 53.34 311 ASP A CA 1
ATOM 2431 C C . ASP A 1 311 ? 15.508 -6.953 -2.926 1.00 53.34 311 ASP A C 1
ATOM 2433 O O . ASP A 1 311 ? 16.667 -6.806 -3.317 1.00 53.34 311 ASP A O 1
ATOM 2437 N N . LEU A 1 312 ? 15.204 -6.987 -1.624 1.00 56.91 312 LEU A N 1
ATOM 2438 C CA . LEU A 1 312 ? 16.220 -7.102 -0.587 1.00 56.91 312 LEU A CA 1
ATOM 2439 C C . LEU A 1 312 ? 16.838 -8.500 -0.701 1.00 56.91 312 LEU A C 1
ATOM 2441 O O . LEU A 1 312 ? 16.215 -9.496 -0.326 1.00 56.91 312 LEU A O 1
ATOM 2445 N N . ASP A 1 313 ? 18.050 -8.576 -1.256 1.00 52.97 313 ASP A N 1
ATOM 2446 C CA . ASP A 1 313 ? 18.840 -9.807 -1.334 1.00 52.97 313 ASP A CA 1
ATOM 2447 C C . ASP A 1 313 ? 19.305 -10.205 0.071 1.00 52.97 313 ASP A C 1
ATOM 2449 O O . ASP A 1 313 ? 20.432 -9.969 0.510 1.00 52.97 313 ASP A O 1
ATOM 2453 N N . PHE A 1 314 ? 18.378 -10.790 0.821 1.00 55.69 314 PHE A N 1
ATOM 2454 C CA . PHE A 1 314 ? 18.675 -11.505 2.040 1.00 55.69 314 PHE A CA 1
ATOM 2455 C C . PHE A 1 314 ? 19.362 -12.813 1.641 1.00 55.69 314 PHE A C 1
ATOM 2457 O O . PHE A 1 314 ? 18.712 -13.850 1.487 1.00 55.69 314 PHE A O 1
ATOM 2464 N N . GLY A 1 315 ? 20.683 -12.755 1.449 1.00 55.22 315 GLY A N 1
ATOM 2465 C CA . GLY A 1 315 ? 21.525 -13.932 1.234 1.00 55.22 315 GLY A CA 1
ATOM 2466 C C . GLY A 1 315 ? 21.331 -15.002 2.327 1.00 55.22 315 GLY A C 1
ATOM 2467 O O . GLY A 1 315 ? 20.575 -14.800 3.280 1.00 55.22 315 GLY A O 1
ATOM 2468 N N . PRO A 1 316 ? 21.999 -16.166 2.239 1.00 49.22 316 PRO A N 1
ATOM 2469 C CA . PRO A 1 316 ? 21.733 -17.290 3.132 1.00 49.22 316 PRO A CA 1
ATOM 2470 C C . PRO A 1 316 ? 21.862 -16.914 4.624 1.00 49.22 316 PRO A C 1
ATOM 2472 O O . PRO A 1 316 ? 22.947 -16.787 5.183 1.00 49.22 316 PRO A O 1
ATOM 2475 N N . LEU A 1 317 ? 20.691 -16.785 5.246 1.00 49.91 317 LEU A N 1
ATOM 2476 C CA . LEU A 1 317 ? 20.325 -16.902 6.657 1.00 49.91 317 LEU A CA 1
ATOM 2477 C C . LEU A 1 317 ? 20.852 -15.944 7.732 1.00 49.91 317 LEU A C 1
ATOM 2479 O O . LEU A 1 317 ? 20.141 -15.777 8.720 1.00 49.91 317 LEU A O 1
ATOM 2483 N N . LEU A 1 318 ? 22.000 -15.284 7.588 1.00 52.06 318 LEU A N 1
ATOM 2484 C CA . LEU A 1 318 ? 22.458 -14.338 8.626 1.00 52.06 318 LEU A CA 1
ATOM 2485 C C . LEU A 1 318 ? 21.776 -12.946 8.605 1.00 52.06 318 LEU A C 1
ATOM 2487 O O . LEU A 1 318 ? 21.446 -12.450 9.681 1.00 52.06 318 LEU A O 1
ATOM 2491 N N . PRO A 1 319 ? 21.474 -12.316 7.451 1.00 60.72 319 PRO A N 1
ATOM 2492 C CA . PRO A 1 319 ? 21.007 -10.923 7.446 1.00 60.72 319 PRO A CA 1
ATOM 2493 C C . PRO A 1 319 ? 19.606 -10.655 8.047 1.00 60.72 319 PRO A C 1
ATOM 2495 O O . PRO A 1 319 ? 19.469 -9.658 8.752 1.00 60.72 319 PRO A O 1
ATOM 2498 N N . PRO A 1 320 ? 18.553 -11.481 7.830 1.00 65.19 320 PRO A N 1
ATOM 2499 C CA . PRO A 1 320 ? 17.190 -11.136 8.263 1.00 65.19 320 PRO A CA 1
ATOM 2500 C C . PRO A 1 320 ? 16.976 -11.149 9.773 1.00 65.19 320 PRO A C 1
ATOM 2502 O O . PRO A 1 320 ? 16.277 -10.291 10.300 1.00 65.19 320 PRO A O 1
ATOM 2505 N N . ALA A 1 321 ? 17.535 -12.141 10.472 1.00 70.56 321 ALA A N 1
ATOM 2506 C CA . ALA A 1 321 ? 17.366 -12.260 11.916 1.00 70.56 321 ALA A CA 1
ATOM 2507 C C . ALA A 1 321 ? 18.152 -11.163 12.638 1.00 70.56 321 ALA A C 1
ATOM 2509 O O . ALA A 1 321 ? 17.612 -10.530 13.535 1.00 70.56 321 ALA A O 1
ATOM 2510 N N . GLU A 1 322 ? 19.380 -10.876 12.197 1.00 78.12 322 GLU A N 1
ATOM 2511 C CA . GLU A 1 322 ? 20.185 -9.770 12.725 1.00 78.12 322 GLU A CA 1
ATOM 2512 C C . GLU A 1 322 ? 19.550 -8.408 12.426 1.00 78.12 322 GLU A C 1
ATOM 2514 O O . GLU A 1 322 ? 19.485 -7.560 13.312 1.00 78.12 322 GLU A O 1
ATOM 2519 N N . ALA A 1 323 ? 19.023 -8.208 11.212 1.00 82.25 323 ALA A N 1
ATOM 2520 C CA . ALA A 1 323 ? 18.307 -6.987 10.849 1.00 82.25 323 ALA A CA 1
ATOM 2521 C C . ALA A 1 323 ? 17.017 -6.825 11.650 1.00 82.25 323 ALA A C 1
ATOM 2523 O O . ALA A 1 323 ? 16.733 -5.725 12.109 1.00 82.25 323 ALA A O 1
ATOM 2524 N N . ALA A 1 324 ? 16.260 -7.898 11.881 1.00 84.44 324 ALA A N 1
ATOM 2525 C CA . ALA A 1 324 ? 15.055 -7.839 12.698 1.00 84.44 324 ALA A CA 1
ATOM 2526 C C . ALA A 1 324 ? 15.374 -7.609 14.183 1.00 84.44 324 ALA A C 1
ATOM 2528 O O . ALA A 1 324 ? 14.701 -6.821 14.838 1.00 84.44 324 ALA A O 1
ATOM 2529 N N . GLU A 1 325 ? 16.425 -8.242 14.707 1.00 88.00 325 GLU A N 1
ATOM 2530 C CA . GLU A 1 325 ? 16.903 -8.040 16.077 1.00 88.00 325 GLU A CA 1
ATOM 2531 C C . GLU A 1 325 ? 17.351 -6.590 16.287 1.00 88.00 325 GLU A C 1
ATOM 2533 O O . GLU A 1 325 ? 17.009 -5.964 17.290 1.00 88.00 325 GLU A O 1
ATOM 2538 N N . ALA A 1 326 ? 18.069 -6.033 15.312 1.00 89.44 326 ALA A N 1
ATOM 2539 C CA . ALA A 1 326 ? 18.481 -4.642 15.314 1.00 89.44 326 ALA A CA 1
ATOM 2540 C C . ALA A 1 326 ? 17.285 -3.692 15.117 1.00 89.44 326 ALA A C 1
ATOM 2542 O O . ALA A 1 326 ? 17.206 -2.664 15.786 1.00 89.44 326 ALA A O 1
ATOM 2543 N N . ALA A 1 327 ? 16.313 -4.045 14.270 1.00 89.62 327 ALA A N 1
ATOM 2544 C CA . ALA A 1 327 ? 15.082 -3.277 14.088 1.00 89.62 327 ALA A CA 1
ATOM 2545 C C . ALA A 1 327 ? 14.285 -3.189 15.394 1.00 89.62 327 ALA A C 1
ATOM 2547 O O . ALA A 1 327 ? 13.859 -2.101 15.770 1.00 89.62 327 ALA A O 1
ATOM 2548 N N . GLU A 1 328 ? 14.134 -4.303 16.114 1.00 89.50 328 GLU A N 1
ATOM 2549 C CA . GLU A 1 328 ? 13.499 -4.337 17.434 1.00 89.50 328 GLU A CA 1
ATOM 2550 C C . GLU A 1 328 ? 14.316 -3.564 18.474 1.00 89.50 328 GLU A C 1
ATOM 2552 O O . GLU A 1 328 ? 13.776 -2.739 19.210 1.00 89.50 328 GLU A O 1
ATOM 2557 N N . LYS A 1 329 ? 15.640 -3.741 18.495 1.00 90.94 329 LYS A N 1
ATOM 2558 C CA . LYS A 1 329 ? 16.535 -3.011 19.403 1.00 90.94 329 LYS A CA 1
ATOM 2559 C C . LYS A 1 329 ? 16.422 -1.494 19.238 1.00 90.94 329 LYS A C 1
ATOM 2561 O O . LYS A 1 329 ? 16.368 -0.782 20.237 1.00 90.94 329 LYS A O 1
ATOM 2566 N N . TYR A 1 330 ? 16.382 -1.007 18.000 1.00 90.25 330 TYR A N 1
ATOM 2567 C CA . TYR A 1 330 ? 16.273 0.420 17.687 1.00 90.25 330 TYR A CA 1
ATOM 2568 C C . TYR A 1 330 ? 14.832 0.919 17.559 1.00 90.25 330 TYR A C 1
ATOM 2570 O O . TYR A 1 330 ? 14.619 2.116 17.366 1.00 90.25 330 TYR A O 1
ATOM 2578 N N . GLN A 1 331 ? 13.851 0.023 17.707 1.00 87.75 331 GLN A N 1
ATOM 2579 C CA . GLN A 1 331 ? 12.423 0.301 17.562 1.00 87.75 331 GLN A CA 1
ATOM 2580 C C . GLN A 1 331 ? 12.062 0.904 16.189 1.00 87.75 331 GLN A C 1
ATOM 2582 O O . GLN A 1 331 ? 11.200 1.775 16.079 1.00 87.75 331 GLN A O 1
ATOM 2587 N N . ILE A 1 332 ? 12.703 0.415 15.122 1.00 88.31 332 ILE A N 1
ATOM 2588 C CA . ILE A 1 332 ? 12.399 0.765 13.726 1.00 88.31 332 ILE A CA 1
ATOM 2589 C C . ILE A 1 332 ? 11.279 -0.162 13.240 1.00 88.31 332 ILE A C 1
ATOM 2591 O O . ILE A 1 332 ? 11.508 -1.192 12.601 1.00 88.31 332 ILE A O 1
ATOM 2595 N N . ARG A 1 333 ? 10.034 0.177 13.590 1.00 81.06 333 ARG A N 1
ATOM 2596 C CA . ARG A 1 333 ? 8.872 -0.726 13.444 1.00 81.06 333 ARG A CA 1
ATOM 2597 C C . ARG A 1 333 ? 8.587 -1.144 12.002 1.00 81.06 333 ARG A C 1
ATOM 2599 O O . ARG A 1 333 ? 8.170 -2.275 11.759 1.00 81.06 333 ARG A O 1
ATOM 2606 N N . SER A 1 334 ? 8.824 -0.249 11.045 1.00 77.94 334 SER A N 1
ATOM 2607 C CA . SER A 1 334 ? 8.677 -0.531 9.612 1.00 77.94 334 SER A CA 1
ATOM 2608 C C . SER A 1 334 ? 9.641 -1.629 9.149 1.00 77.94 334 SER A C 1
ATOM 2610 O O . SER A 1 334 ? 9.220 -2.552 8.449 1.00 77.94 334 SER A O 1
ATOM 2612 N N . ALA A 1 335 ? 10.898 -1.581 9.602 1.00 83.00 335 ALA A N 1
ATOM 2613 C CA . ALA A 1 335 ? 11.905 -2.600 9.321 1.00 83.00 335 ALA A CA 1
ATOM 2614 C C . ALA A 1 335 ? 11.573 -3.934 10.006 1.00 83.00 335 ALA A C 1
ATOM 2616 O O . ALA A 1 335 ? 11.658 -4.985 9.371 1.00 83.00 335 ALA A O 1
ATOM 2617 N N . ALA A 1 336 ? 11.127 -3.897 11.268 1.00 83.50 336 ALA A N 1
ATOM 2618 C CA . ALA A 1 336 ? 10.716 -5.091 12.009 1.00 83.50 336 ALA A CA 1
ATOM 2619 C C . ALA A 1 336 ? 9.557 -5.822 11.304 1.00 83.50 336 ALA A C 1
ATOM 2621 O O . ALA A 1 336 ? 9.618 -7.034 11.082 1.00 83.50 336 ALA A O 1
ATOM 2622 N N . TYR A 1 337 ? 8.540 -5.078 10.853 1.00 79.88 337 TYR A N 1
ATOM 2623 C CA . TYR A 1 337 ? 7.436 -5.630 10.065 1.00 79.88 337 TYR A CA 1
ATOM 2624 C C . TYR A 1 337 ? 7.904 -6.179 8.708 1.00 79.88 337 TYR A C 1
ATOM 2626 O O . TYR A 1 337 ? 7.521 -7.285 8.320 1.00 79.88 337 TYR A O 1
ATOM 2634 N N . GLY A 1 338 ? 8.766 -5.443 7.998 1.00 79.56 338 GLY A N 1
ATOM 2635 C CA . GLY A 1 338 ? 9.342 -5.893 6.730 1.00 79.56 338 GLY A CA 1
ATOM 2636 C C . GLY A 1 338 ? 10.077 -7.230 6.862 1.00 79.56 338 GLY A C 1
ATOM 2637 O O . GLY A 1 338 ? 9.827 -8.157 6.086 1.00 79.56 338 GLY A O 1
ATOM 2638 N N . CYS A 1 339 ? 10.907 -7.372 7.899 1.00 79.75 339 CYS A N 1
ATOM 2639 C CA . CYS A 1 339 ? 11.606 -8.620 8.208 1.00 79.75 339 CYS A CA 1
ATOM 2640 C C . CYS A 1 339 ? 10.631 -9.748 8.584 1.00 79.75 339 CYS A C 1
ATOM 2642 O O . CYS A 1 339 ? 10.783 -10.879 8.120 1.00 79.75 339 CYS A O 1
ATOM 2644 N N . GLN A 1 340 ? 9.577 -9.444 9.351 1.00 80.25 340 GLN A N 1
ATOM 2645 C CA . GLN A 1 340 ? 8.549 -10.420 9.722 1.00 80.25 340 GLN A CA 1
ATOM 2646 C C . GLN A 1 340 ? 7.862 -11.044 8.500 1.00 80.25 340 GLN A C 1
ATOM 2648 O O . GLN A 1 340 ? 7.619 -12.253 8.471 1.00 80.25 340 GLN A O 1
ATOM 2653 N N . VAL A 1 341 ? 7.540 -10.236 7.486 1.00 78.75 341 VAL A N 1
ATOM 2654 C CA . VAL A 1 341 ? 6.937 -10.731 6.241 1.00 78.75 341 VAL A CA 1
ATOM 2655 C C . VAL A 1 341 ? 7.891 -11.688 5.525 1.00 78.75 341 VAL A C 1
ATOM 2657 O O . VAL A 1 341 ? 7.453 -12.734 5.044 1.00 78.75 341 VAL A O 1
ATOM 2660 N N . GLN A 1 342 ? 9.190 -11.385 5.512 1.00 79.50 342 GLN A N 1
ATOM 2661 C CA . GLN A 1 342 ? 10.199 -12.228 4.868 1.00 79.50 342 GLN A CA 1
ATOM 2662 C C . GLN A 1 342 ? 10.448 -13.546 5.608 1.00 79.50 342 GLN A C 1
ATOM 2664 O O . GLN A 1 342 ? 10.666 -14.564 4.952 1.00 79.50 342 GLN A O 1
ATOM 2669 N N . PHE A 1 343 ? 10.307 -13.595 6.939 1.00 81.44 343 PHE A N 1
ATOM 2670 C CA . PHE A 1 343 ? 10.407 -14.852 7.698 1.00 81.44 343 PHE A CA 1
ATOM 2671 C C . PHE A 1 343 ? 9.432 -15.934 7.229 1.00 81.44 343 PHE A C 1
ATOM 2673 O O . PHE A 1 343 ? 9.717 -17.122 7.386 1.00 81.44 343 PHE A O 1
ATOM 2680 N N . ARG A 1 344 ? 8.329 -15.556 6.569 1.00 80.50 344 ARG A N 1
ATOM 2681 C CA . ARG A 1 344 ? 7.392 -16.517 5.972 1.00 80.50 344 ARG A CA 1
ATOM 2682 C C . ARG A 1 344 ? 8.028 -17.385 4.885 1.00 80.50 344 ARG A C 1
ATOM 2684 O O . ARG A 1 344 ? 7.640 -18.537 4.728 1.00 80.50 344 ARG A O 1
ATOM 2691 N N . LYS A 1 345 ? 9.042 -16.874 4.179 1.00 82.12 345 LYS A N 1
ATOM 2692 C CA . LYS A 1 345 ? 9.789 -17.636 3.165 1.00 82.12 345 LYS A CA 1
ATOM 2693 C C . LYS A 1 345 ? 10.682 -18.722 3.788 1.00 82.12 345 LYS A C 1
ATOM 2695 O O . LYS A 1 345 ? 11.067 -19.655 3.092 1.00 82.12 345 LYS A O 1
ATOM 2700 N N . PHE A 1 346 ? 10.966 -18.632 5.091 1.00 80.56 346 PHE A N 1
ATOM 2701 C CA . PHE A 1 346 ? 11.922 -19.485 5.811 1.00 80.56 346 PHE A CA 1
ATOM 2702 C C . PHE A 1 346 ? 11.280 -20.352 6.911 1.00 80.56 346 PHE A C 1
ATOM 2704 O O . PHE A 1 346 ? 11.992 -20.990 7.689 1.00 80.56 346 PHE A O 1
ATOM 2711 N N . LEU A 1 347 ? 9.942 -20.423 6.976 1.00 81.62 347 LEU A N 1
ATOM 2712 C CA . LEU A 1 347 ? 9.223 -21.150 8.037 1.00 81.62 347 LEU A CA 1
ATOM 2713 C C . LEU A 1 347 ? 9.621 -22.627 8.139 1.00 81.62 347 LEU A C 1
ATOM 2715 O O . LEU A 1 347 ? 9.612 -23.182 9.234 1.00 81.62 347 LEU A O 1
ATOM 2719 N N . HIS A 1 348 ? 9.980 -23.255 7.017 1.00 80.62 348 HIS A N 1
ATOM 2720 C CA . HIS A 1 348 ? 10.333 -24.676 6.958 1.00 80.62 348 HIS A CA 1
ATOM 2721 C C . HIS A 1 348 ? 11.831 -24.960 7.106 1.00 80.62 348 HIS A C 1
ATOM 2723 O O . HIS A 1 348 ? 12.198 -26.086 7.426 1.00 80.62 348 HIS A O 1
ATOM 2729 N N . SER A 1 349 ? 12.700 -23.977 6.862 1.00 79.69 349 SER A N 1
ATOM 2730 C CA . SER A 1 349 ? 14.154 -24.166 6.919 1.00 79.69 349 SER A CA 1
ATOM 2731 C C . SER A 1 349 ? 14.753 -23.770 8.270 1.00 79.69 349 SER A C 1
ATOM 2733 O O . SER A 1 349 ? 15.808 -24.286 8.629 1.00 79.69 349 SER A O 1
ATOM 2735 N N . ASN A 1 350 ? 14.096 -22.872 9.019 1.00 80.00 350 ASN A N 1
ATOM 2736 C CA . ASN A 1 350 ? 14.653 -22.226 10.222 1.00 80.00 350 ASN A CA 1
ATOM 2737 C C . ASN A 1 350 ? 13.629 -22.101 11.348 1.00 80.00 350 ASN A C 1
ATOM 2739 O O . ASN A 1 350 ? 13.521 -21.093 12.047 1.00 80.00 350 ASN A O 1
ATOM 2743 N N . THR A 1 351 ? 12.812 -23.139 11.478 1.00 85.25 351 THR A N 1
ATOM 2744 C CA . THR A 1 351 ? 11.611 -23.129 12.303 1.00 85.25 351 THR A CA 1
ATOM 2745 C C . THR A 1 351 ? 11.918 -22.865 13.782 1.00 85.25 351 THR A C 1
ATOM 2747 O O . THR A 1 351 ? 11.191 -22.115 14.427 1.00 85.25 351 THR A O 1
ATOM 2750 N N . LYS A 1 352 ? 13.006 -23.436 14.323 1.00 84.12 352 LYS A N 1
ATOM 2751 C CA . LYS A 1 352 ? 13.387 -23.297 15.741 1.00 84.12 352 LYS A CA 1
ATOM 2752 C C . LYS A 1 352 ? 13.920 -21.896 16.058 1.00 84.12 352 LYS A C 1
ATOM 2754 O O . LYS A 1 352 ? 13.502 -21.303 17.050 1.00 84.12 352 LYS A O 1
ATOM 2759 N N . GLU A 1 353 ? 14.784 -21.343 15.209 1.00 84.12 353 GLU A N 1
ATOM 2760 C CA . GLU A 1 353 ? 15.342 -19.996 15.382 1.00 84.12 353 GLU A CA 1
ATOM 2761 C C . GLU A 1 353 ? 14.253 -18.926 15.267 1.00 84.12 353 GLU A C 1
ATOM 2763 O O . GLU A 1 353 ? 14.166 -18.031 16.108 1.00 84.12 353 GLU A O 1
ATOM 2768 N N . LEU A 1 354 ? 13.365 -19.055 14.276 1.00 85.69 354 LEU A N 1
ATOM 2769 C CA . LEU A 1 354 ? 12.231 -18.146 14.105 1.00 85.69 354 LEU A CA 1
ATOM 2770 C C . LEU A 1 354 ? 11.209 -18.269 15.244 1.00 85.69 354 LEU A C 1
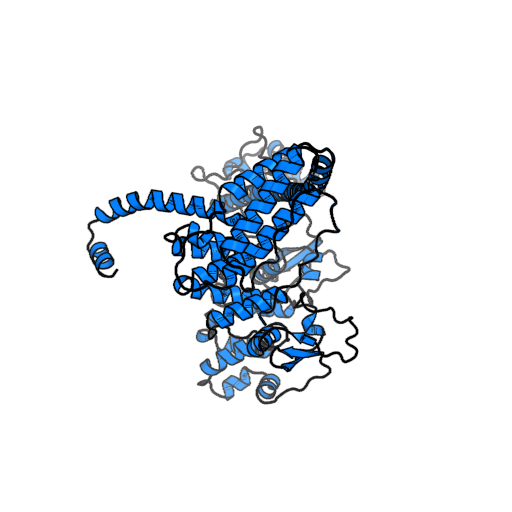ATOM 2772 O O . LEU A 1 354 ? 10.563 -17.280 15.590 1.00 85.69 354 LEU A O 1
ATOM 2776 N N . MET A 1 355 ? 11.080 -19.450 15.857 1.00 85.25 355 MET A N 1
ATOM 2777 C CA . MET A 1 355 ? 10.237 -19.661 17.036 1.00 85.25 355 MET A CA 1
ATOM 2778 C C . MET A 1 355 ? 10.833 -18.968 18.264 1.00 85.25 355 MET A C 1
ATOM 2780 O O . MET A 1 355 ? 10.109 -18.266 18.967 1.00 85.25 355 MET A O 1
ATOM 2784 N N . ALA A 1 356 ? 12.145 -19.105 18.488 1.00 84.00 356 ALA A N 1
ATOM 2785 C CA . ALA A 1 356 ? 12.859 -18.420 19.567 1.00 84.00 356 ALA A CA 1
ATOM 2786 C C . ALA A 1 356 ? 12.745 -16.897 19.422 1.00 84.00 356 ALA A C 1
ATOM 2788 O O . ALA A 1 356 ? 12.353 -16.200 20.357 1.00 84.00 356 ALA A O 1
ATOM 2789 N N . PHE A 1 357 ? 13.032 -16.391 18.221 1.00 85.38 357 PHE A N 1
ATOM 2790 C CA . PHE A 1 357 ? 12.921 -14.978 17.876 1.00 85.38 357 PHE A CA 1
ATOM 2791 C C . PHE A 1 357 ? 11.481 -14.477 18.046 1.00 85.38 357 PHE A C 1
ATOM 2793 O O . PHE A 1 357 ? 11.227 -13.460 18.695 1.00 85.38 357 PHE A O 1
ATOM 2800 N N . GLY A 1 358 ? 10.517 -15.248 17.535 1.00 82.56 358 GLY A N 1
ATOM 2801 C CA . GLY A 1 358 ? 9.096 -14.966 17.655 1.00 82.56 358 GLY A CA 1
ATOM 2802 C C . GLY A 1 358 ? 8.615 -14.892 19.098 1.00 82.56 358 GLY A C 1
ATOM 2803 O O . GLY A 1 358 ? 7.837 -14.011 19.449 1.00 82.56 358 GLY A O 1
ATOM 2804 N N . ALA A 1 359 ? 9.099 -15.783 19.953 1.00 80.94 359 ALA A N 1
ATOM 2805 C CA . ALA A 1 359 ? 8.770 -15.786 21.367 1.00 80.94 359 ALA A CA 1
ATOM 2806 C C . ALA A 1 359 ? 9.437 -14.627 22.114 1.00 80.94 359 ALA A C 1
ATOM 2808 O O . ALA A 1 359 ? 8.785 -13.958 22.913 1.00 80.94 359 ALA A O 1
ATOM 2809 N N . LYS A 1 360 ? 10.714 -14.360 21.819 1.00 82.81 360 LYS A N 1
ATOM 2810 C CA . LYS A 1 360 ? 11.512 -13.303 22.446 1.00 82.81 360 LYS A CA 1
ATOM 2811 C C . LYS A 1 360 ? 10.893 -11.916 22.269 1.00 82.81 360 LYS A C 1
ATOM 2813 O O . LYS A 1 360 ? 10.807 -11.173 23.241 1.00 82.81 360 LYS A O 1
ATOM 2818 N N . HIS A 1 361 ? 10.435 -11.600 21.059 1.00 79.38 361 HIS A N 1
ATOM 2819 C CA . HIS A 1 361 ? 9.909 -10.272 20.707 1.00 79.38 361 HIS A CA 1
ATOM 2820 C C . HIS A 1 361 ? 8.374 -10.207 20.666 1.00 79.38 361 HIS A C 1
ATOM 2822 O O . HIS A 1 361 ? 7.794 -9.204 20.267 1.00 79.38 361 HIS A O 1
ATOM 2828 N N . GLY A 1 362 ? 7.674 -11.273 21.072 1.00 74.25 362 GLY A N 1
ATOM 2829 C CA . GLY A 1 362 ? 6.207 -11.279 21.103 1.00 74.25 362 GLY A CA 1
ATOM 2830 C C . GLY A 1 362 ? 5.532 -11.401 19.726 1.00 74.25 362 GLY A C 1
ATOM 2831 O O . GLY A 1 362 ? 4.351 -11.068 19.566 1.00 74.25 362 GLY A O 1
ATOM 2832 N N . TYR A 1 363 ? 6.206 -11.954 18.717 1.00 71.94 363 TYR A N 1
ATOM 2833 C CA . TYR A 1 363 ? 5.596 -12.343 17.443 1.00 71.94 363 TYR A CA 1
ATOM 2834 C C . TYR A 1 363 ? 4.814 -13.671 17.529 1.00 71.94 363 TYR A C 1
ATOM 2836 O O . TYR A 1 363 ? 5.055 -14.601 16.762 1.00 71.94 363 TYR A O 1
ATOM 2844 N N . HIS A 1 364 ? 3.769 -13.731 18.362 1.00 71.69 364 HIS A N 1
ATOM 2845 C CA . HIS A 1 364 ? 2.803 -14.840 18.483 1.00 71.69 364 HIS A CA 1
ATOM 2846 C C . HIS A 1 364 ? 2.255 -15.497 17.162 1.00 71.69 364 HIS A C 1
ATOM 2848 O O . HIS A 1 364 ? 1.544 -16.478 17.245 1.00 71.69 364 HIS A O 1
ATOM 2854 N N . SER A 1 365 ? 2.472 -14.986 15.936 1.00 71.06 365 SER A N 1
ATOM 2855 C CA . SER A 1 365 ? 1.782 -15.299 14.645 1.00 71.06 365 SER A CA 1
ATOM 2856 C C . SER A 1 365 ? 2.776 -16.019 13.801 1.00 71.06 365 SER A C 1
ATOM 2858 O O . SER A 1 365 ? 2.428 -17.034 13.235 1.00 71.06 365 SER A O 1
ATOM 2860 N N . LEU A 1 366 ? 4.015 -15.533 13.822 1.00 78.12 366 LEU A N 1
ATOM 2861 C CA . LEU A 1 366 ? 5.167 -16.344 13.529 1.00 78.12 366 LEU A CA 1
ATOM 2862 C C . LEU A 1 366 ? 5.169 -17.567 14.459 1.00 78.12 366 LEU A C 1
ATOM 2864 O O . LEU A 1 366 ? 5.106 -18.677 13.962 1.00 78.12 366 LEU A O 1
ATOM 2868 N N . VAL A 1 367 ? 5.062 -17.387 15.782 1.00 77.75 367 VAL A N 1
ATOM 2869 C CA . VAL A 1 367 ? 4.962 -18.509 16.743 1.00 77.75 367 VAL A CA 1
ATOM 2870 C C . VAL A 1 367 ? 3.764 -19.428 16.455 1.00 77.75 367 VAL A C 1
ATOM 2872 O O . VAL A 1 367 ? 3.939 -20.638 16.402 1.00 77.75 367 VAL A O 1
ATOM 2875 N N . THR A 1 368 ? 2.563 -18.895 16.194 1.00 74.88 368 THR A N 1
ATOM 2876 C CA . THR A 1 368 ? 1.384 -19.721 15.847 1.00 74.88 368 THR A CA 1
ATOM 2877 C C . THR A 1 368 ? 1.536 -20.422 14.493 1.00 74.88 368 THR A C 1
ATOM 2879 O O . THR A 1 368 ? 1.090 -21.553 14.359 1.00 74.88 368 THR A O 1
ATOM 2882 N N . GLN A 1 369 ? 2.168 -19.797 13.494 1.00 76.25 369 GLN A N 1
ATOM 2883 C CA . GLN A 1 369 ? 2.428 -20.416 12.185 1.00 76.25 369 GLN A CA 1
ATOM 2884 C C . GLN A 1 369 ? 3.507 -21.499 12.270 1.00 76.25 369 GLN A C 1
ATOM 2886 O O . GLN A 1 369 ? 3.425 -22.501 11.567 1.00 76.25 369 GLN A O 1
ATOM 2891 N N . LEU A 1 370 ? 4.496 -21.320 13.147 1.00 81.12 370 LEU A N 1
ATOM 2892 C CA . LEU A 1 370 ? 5.567 -22.284 13.391 1.00 81.12 370 LEU A CA 1
ATOM 2893 C C . LEU A 1 370 ? 5.115 -23.433 14.301 1.00 81.12 370 LEU A C 1
ATOM 2895 O O . LEU A 1 370 ? 5.636 -24.537 14.179 1.00 81.12 370 LEU A O 1
ATOM 2899 N N . ALA A 1 371 ? 4.123 -23.215 15.169 1.00 76.56 371 ALA A N 1
ATOM 2900 C CA . ALA A 1 371 ? 3.589 -24.226 16.080 1.00 76.56 371 ALA A CA 1
ATOM 2901 C C . ALA A 1 371 ? 3.161 -25.542 15.393 1.00 76.56 371 ALA A C 1
ATOM 2903 O O . ALA A 1 371 ? 3.620 -26.592 15.840 1.00 76.56 371 ALA A O 1
ATOM 2904 N N . PRO A 1 372 ? 2.358 -25.552 14.306 1.00 75.06 372 PRO A N 1
ATOM 2905 C CA . PRO A 1 372 ? 2.022 -26.794 13.611 1.00 75.06 372 PRO A CA 1
ATOM 2906 C C . PRO A 1 372 ? 3.229 -27.435 12.914 1.00 75.06 372 PRO A C 1
ATOM 2908 O O . PRO A 1 372 ? 3.237 -28.645 12.724 1.00 75.06 372 PRO A O 1
ATOM 2911 N N . ILE A 1 373 ? 4.261 -26.659 12.562 1.00 84.25 373 ILE A N 1
ATOM 2912 C CA . ILE A 1 373 ? 5.503 -27.171 11.957 1.00 84.25 373 ILE A CA 1
ATOM 2913 C C . ILE A 1 373 ? 6.385 -27.841 13.024 1.00 84.25 373 ILE A C 1
ATOM 2915 O O . ILE A 1 373 ? 7.075 -28.816 12.745 1.00 84.25 373 ILE A O 1
ATOM 2919 N N . LEU A 1 374 ? 6.334 -27.345 14.263 1.00 80.06 374 LEU A N 1
ATOM 2920 C CA . LEU A 1 374 ? 7.076 -27.868 15.412 1.00 80.06 374 LEU A CA 1
ATOM 2921 C C . LEU A 1 374 ? 6.277 -28.877 16.244 1.00 80.06 374 LEU A C 1
ATOM 2923 O O . LEU A 1 374 ? 6.730 -29.246 17.325 1.00 80.06 374 LEU A O 1
ATOM 2927 N N . VAL A 1 375 ? 5.121 -29.350 15.765 1.00 76.56 375 VAL A N 1
ATOM 2928 C CA . VAL A 1 375 ? 4.258 -30.275 16.522 1.00 76.56 375 VAL A CA 1
ATOM 2929 C C . VAL A 1 375 ? 4.963 -31.592 16.870 1.00 76.56 375 VAL A C 1
ATOM 2931 O O . VAL A 1 375 ? 4.717 -32.159 17.930 1.00 76.56 375 VAL A O 1
ATOM 2934 N N . ASP A 1 376 ? 5.898 -32.024 16.021 1.00 75.56 376 ASP A N 1
ATOM 2935 C CA . ASP A 1 376 ? 6.707 -33.230 16.224 1.00 75.56 376 ASP A CA 1
ATOM 2936 C C . ASP A 1 376 ? 7.995 -32.964 17.032 1.00 75.56 376 ASP A C 1
ATOM 2938 O O . ASP A 1 376 ? 8.792 -33.873 17.273 1.00 75.56 376 ASP A O 1
ATOM 2942 N N . THR A 1 377 ? 8.231 -31.717 17.458 1.00 81.25 377 THR A N 1
ATOM 2943 C CA . THR A 1 377 ? 9.397 -31.346 18.272 1.00 81.25 377 THR A CA 1
ATOM 2944 C C . THR A 1 377 ? 9.156 -31.719 19.732 1.00 81.25 377 THR A C 1
ATOM 2946 O O . THR A 1 377 ? 8.075 -31.505 20.278 1.00 81.25 377 THR A O 1
ATOM 2949 N N . SER A 1 378 ? 10.175 -32.284 20.386 1.00 80.50 378 SER A N 1
ATOM 2950 C CA . SER A 1 378 ? 10.063 -32.722 21.778 1.00 80.50 378 SER A CA 1
ATOM 2951 C C . SER A 1 378 ? 9.703 -31.550 22.705 1.00 80.50 378 SER A C 1
ATOM 2953 O O . SER A 1 378 ? 10.165 -30.424 22.517 1.00 80.50 378 SER A O 1
ATOM 2955 N N . LEU A 1 379 ? 8.906 -31.810 23.747 1.00 64.75 379 LEU A N 1
ATOM 2956 C CA . LEU A 1 379 ? 8.560 -30.790 24.746 1.00 64.75 379 LEU A CA 1
ATOM 2957 C C . LEU A 1 379 ? 9.818 -30.193 25.407 1.00 64.75 379 LEU A C 1
ATOM 2959 O O . LEU A 1 379 ? 9.839 -29.008 25.718 1.00 64.75 379 LEU A O 1
ATOM 2963 N N . MET A 1 380 ? 10.866 -31.002 25.597 1.00 72.88 380 MET A N 1
ATOM 2964 C CA . MET A 1 380 ? 12.128 -30.549 26.194 1.00 72.88 380 MET A CA 1
ATOM 2965 C C . MET A 1 380 ? 12.838 -29.540 25.284 1.00 72.88 380 MET A C 1
ATOM 2967 O O . MET A 1 380 ? 13.254 -28.490 25.762 1.00 72.88 380 MET A O 1
ATOM 2971 N N . ASP A 1 381 ? 12.870 -29.796 23.975 1.00 78.94 381 ASP A N 1
ATOM 2972 C CA . ASP A 1 381 ? 13.424 -28.869 22.981 1.00 78.94 381 ASP A CA 1
ATOM 2973 C C . ASP A 1 381 ? 12.628 -27.551 22.940 1.00 78.94 381 ASP A C 1
ATOM 2975 O O . ASP A 1 381 ? 13.201 -26.476 22.792 1.00 78.94 381 ASP A O 1
ATOM 2979 N N . LEU A 1 382 ? 11.297 -27.608 23.070 1.00 72.12 382 LEU A N 1
ATOM 2980 C CA . LEU A 1 382 ? 10.442 -26.414 23.043 1.00 72.12 382 LEU A CA 1
ATOM 2981 C C . LEU A 1 382 ? 10.595 -25.545 24.297 1.00 72.12 382 LEU A C 1
ATOM 2983 O O . LEU A 1 382 ? 10.517 -24.321 24.203 1.00 72.12 382 LEU A O 1
ATOM 2987 N N . VAL A 1 383 ? 10.836 -26.160 25.457 1.00 73.00 383 VAL A N 1
ATOM 2988 C CA . VAL A 1 383 ? 11.097 -25.447 26.719 1.00 73.00 383 VAL A CA 1
ATOM 2989 C C . VAL A 1 383 ? 12.448 -24.727 26.689 1.00 73.00 383 VAL A C 1
ATOM 2991 O O . VAL A 1 383 ? 12.582 -23.670 27.300 1.00 73.00 383 VAL A O 1
ATOM 2994 N N . GLU A 1 384 ? 13.430 -25.243 25.949 1.00 77.31 384 GLU A N 1
ATOM 2995 C CA . GLU A 1 384 ? 14.708 -24.551 25.728 1.00 77.31 384 GLU A CA 1
ATOM 2996 C C . GLU A 1 384 ? 14.576 -23.343 24.783 1.00 77.31 384 GLU A C 1
ATOM 2998 O O . GLU A 1 384 ? 15.360 -22.399 24.874 1.00 77.31 384 GLU A O 1
ATOM 3003 N N . ILE A 1 385 ? 13.570 -23.347 23.900 1.00 77.56 385 ILE A N 1
ATOM 3004 C CA . ILE A 1 385 ? 13.341 -22.314 22.877 1.00 77.56 385 ILE A CA 1
ATOM 3005 C C . ILE A 1 385 ? 12.418 -21.189 23.379 1.00 77.56 385 ILE A C 1
ATOM 3007 O O . ILE A 1 385 ? 12.600 -20.026 23.012 1.00 77.56 385 ILE A O 1
ATOM 3011 N N . LEU A 1 386 ? 11.410 -21.512 24.196 1.00 74.94 386 LEU A N 1
ATOM 3012 C CA . LEU A 1 386 ? 10.358 -20.579 24.610 1.00 74.94 386 LEU A CA 1
ATOM 3013 C C . LEU A 1 386 ? 10.552 -20.091 26.057 1.00 74.94 386 LEU A C 1
ATOM 3015 O O . LEU A 1 386 ? 10.559 -20.906 26.980 1.00 74.94 386 LEU A O 1
ATOM 3019 N N . PRO A 1 387 ? 10.601 -18.767 26.313 1.00 71.81 387 PRO A N 1
ATOM 3020 C CA . PRO A 1 387 ? 10.581 -18.239 27.675 1.00 71.81 387 PRO A CA 1
ATOM 3021 C C . PRO A 1 387 ? 9.317 -18.676 28.433 1.00 71.81 387 PRO A C 1
ATOM 3023 O O . PRO A 1 387 ? 8.214 -18.657 27.880 1.00 71.81 387 PRO A O 1
ATOM 3026 N N . SER A 1 388 ? 9.440 -18.988 29.731 1.00 63.50 388 SER A N 1
ATOM 3027 C CA . SER A 1 388 ? 8.316 -19.459 30.566 1.00 63.50 388 SER A CA 1
ATOM 3028 C C . SER A 1 388 ? 7.110 -18.503 30.571 1.00 63.50 388 SER A C 1
ATOM 3030 O O . SER A 1 388 ? 5.972 -18.943 30.708 1.00 63.50 388 SER A O 1
ATOM 3032 N N . SER A 1 389 ? 7.338 -17.198 30.391 1.00 60.94 389 SER A N 1
ATOM 3033 C CA . SER A 1 389 ? 6.290 -16.172 30.287 1.00 60.94 389 SER A CA 1
ATOM 3034 C C . SER A 1 389 ? 5.454 -16.293 29.013 1.00 60.94 389 SER A C 1
ATOM 3036 O O . SER A 1 389 ? 4.242 -16.101 29.064 1.00 60.94 389 SER A O 1
ATOM 3038 N N . VAL A 1 390 ? 6.078 -16.652 27.890 1.00 60.62 390 VAL A N 1
ATOM 3039 C CA . VAL A 1 390 ? 5.407 -16.856 26.599 1.00 60.62 390 VAL A CA 1
ATOM 3040 C C . VAL A 1 390 ? 4.569 -18.126 26.656 1.00 60.62 390 VAL A C 1
ATOM 3042 O O . VAL A 1 390 ? 3.426 -18.125 26.216 1.00 60.62 390 VAL A O 1
ATOM 3045 N N . PHE A 1 391 ? 5.093 -19.175 27.294 1.00 60.47 391 PHE A N 1
ATOM 3046 C CA . PHE A 1 391 ? 4.355 -20.414 27.528 1.00 60.47 391 PHE A CA 1
ATOM 3047 C C . PHE A 1 391 ? 3.098 -20.191 28.390 1.00 60.47 391 PHE A C 1
ATOM 3049 O O . PHE A 1 391 ? 2.040 -20.724 28.081 1.00 60.47 391 PHE A O 1
ATOM 3056 N N . ILE A 1 392 ? 3.178 -19.359 29.437 1.00 48.62 392 ILE A N 1
ATOM 3057 C CA . ILE A 1 392 ? 2.031 -19.027 30.305 1.00 48.62 392 ILE A CA 1
ATOM 3058 C C . ILE A 1 392 ? 1.036 -18.087 29.600 1.00 48.62 392 ILE A C 1
ATOM 3060 O O . ILE A 1 392 ? -0.174 -18.291 29.702 1.00 48.62 392 ILE A O 1
ATOM 3064 N N . ALA A 1 393 ? 1.520 -17.087 28.854 1.00 49.59 393 ALA A N 1
ATOM 3065 C CA . ALA A 1 393 ? 0.682 -16.168 28.077 1.00 49.59 393 ALA A CA 1
ATOM 3066 C C . ALA A 1 393 ? -0.056 -16.868 26.923 1.00 49.59 393 ALA A C 1
ATOM 3068 O O . ALA A 1 393 ? -1.156 -16.463 26.561 1.00 49.59 393 ALA A O 1
ATOM 3069 N N . TRP A 1 394 ? 0.514 -17.948 26.387 1.00 49.16 394 TRP A N 1
ATOM 3070 C CA . TRP A 1 394 ? -0.115 -18.782 25.364 1.00 49.16 394 TRP A CA 1
ATOM 3071 C C . TRP A 1 394 ? -1.330 -19.571 25.886 1.00 49.16 394 TRP A C 1
ATOM 3073 O O . TRP A 1 394 ? -2.173 -19.989 25.098 1.00 49.16 394 TRP A O 1
ATOM 3083 N N . VAL A 1 395 ? -1.451 -19.745 27.209 1.00 43.75 395 VAL A N 1
ATOM 3084 C CA . VAL A 1 395 ? -2.451 -20.620 27.848 1.00 43.75 395 VAL A CA 1
ATOM 3085 C C . VAL A 1 395 ? -3.516 -19.841 28.649 1.00 43.75 395 VAL A C 1
ATOM 3087 O O . VAL A 1 395 ? -4.537 -20.420 29.018 1.00 43.75 395 VAL A O 1
ATOM 3090 N N . ALA A 1 396 ? -3.351 -18.533 28.896 1.00 34.53 396 ALA A N 1
ATOM 3091 C CA . ALA A 1 396 ? -4.258 -17.752 29.754 1.00 34.53 396 ALA A CA 1
ATOM 3092 C C . ALA A 1 396 ? -4.798 -16.457 29.095 1.00 34.53 396 ALA A C 1
ATOM 3094 O O . ALA A 1 396 ? -4.019 -15.700 28.515 1.00 34.53 396 ALA A O 1
ATOM 3095 N N . PRO A 1 397 ? -6.104 -16.131 29.235 1.00 35.78 397 PRO A N 1
ATOM 3096 C CA . PRO A 1 397 ? -6.680 -14.905 28.683 1.00 35.78 397 PRO A CA 1
ATOM 3097 C C . PRO A 1 397 ? -6.349 -13.676 29.547 1.00 35.78 397 PRO A C 1
ATOM 3099 O O . PRO A 1 397 ? -6.497 -13.703 30.771 1.00 35.78 397 PRO A O 1
ATOM 3102 N N . GLN A 1 398 ? -5.928 -12.581 28.906 1.00 38.44 398 GLN A N 1
ATOM 3103 C CA . GLN A 1 398 ? -5.592 -11.314 29.568 1.00 38.44 398 GLN A CA 1
ATOM 3104 C C . GLN A 1 398 ? -6.765 -10.320 29.583 1.00 38.44 398 GLN A C 1
ATOM 3106 O O . GLN A 1 398 ? -7.619 -10.329 28.701 1.00 38.44 398 GLN A O 1
ATOM 3111 N N . LYS A 1 399 ? -6.801 -9.443 30.596 1.00 38.12 399 LYS A N 1
ATOM 3112 C CA . LYS A 1 399 ? -7.863 -8.448 30.838 1.00 38.12 399 LYS A CA 1
ATOM 3113 C C . LYS A 1 399 ? -7.269 -7.034 30.850 1.00 38.12 399 LYS A C 1
ATOM 3115 O O . LYS A 1 399 ? -6.255 -6.829 31.512 1.00 38.12 399 LYS A O 1
ATOM 3120 N N . ALA A 1 400 ? -7.907 -6.061 30.188 1.00 38.16 400 ALA A N 1
ATOM 3121 C CA . ALA A 1 400 ? -7.427 -4.671 30.117 1.00 38.16 400 ALA A CA 1
ATOM 3122 C C . ALA A 1 400 ? -8.539 -3.606 30.336 1.00 38.16 400 ALA A C 1
ATOM 3124 O O . ALA A 1 400 ? -9.713 -3.921 30.133 1.00 38.16 400 ALA A O 1
ATOM 3125 N N . PRO A 1 401 ? -8.193 -2.366 30.773 1.00 46.41 401 PRO A N 1
ATOM 3126 C CA . PRO A 1 401 ? -9.132 -1.327 31.219 1.00 46.41 401 PRO A CA 1
ATOM 3127 C C . PRO A 1 401 ? -9.462 -0.231 30.172 1.00 46.41 401 PRO A C 1
ATOM 3129 O O . PRO A 1 401 ? -8.783 -0.116 29.153 1.00 46.41 401 PRO A O 1
ATOM 3132 N N . SER A 1 402 ? -10.522 0.538 30.495 1.00 48.97 402 SER A N 1
ATOM 3133 C CA . SER A 1 402 ? -11.174 1.717 29.862 1.00 48.97 402 SER A CA 1
ATOM 3134 C C . SER A 1 402 ? -11.127 1.843 28.332 1.00 48.97 402 SER A C 1
ATOM 3136 O O . SER A 1 402 ? -10.083 2.127 27.744 1.00 48.97 402 SER A O 1
ATOM 3138 N N . LEU A 1 403 ? -12.303 1.692 27.718 1.00 61.19 403 LEU A N 1
ATOM 3139 C CA . LEU A 1 403 ? -12.530 1.461 26.292 1.00 61.19 403 LEU A CA 1
ATOM 3140 C C . LEU A 1 403 ? -13.574 2.463 25.759 1.00 61.19 403 LEU A C 1
ATOM 3142 O O . LEU A 1 403 ? -14.512 2.801 26.476 1.00 61.19 403 LEU A O 1
ATOM 3146 N N . ILE A 1 404 ? -13.416 2.918 24.518 1.00 75.12 404 ILE A N 1
ATOM 3147 C CA . ILE A 1 404 ? -14.456 3.579 23.720 1.00 75.12 404 ILE A CA 1
ATOM 3148 C C . ILE A 1 404 ? -15.382 2.490 23.178 1.00 75.12 404 ILE A C 1
ATOM 3150 O O . ILE A 1 404 ? -14.897 1.493 22.642 1.00 75.12 404 ILE A O 1
ATOM 3154 N N . GLU A 1 405 ? -16.695 2.691 23.299 1.00 83.44 405 GLU A N 1
ATOM 3155 C CA . GLU A 1 405 ? -17.711 1.805 22.727 1.00 83.44 405 GLU A CA 1
ATOM 3156 C C . GLU A 1 405 ? -18.122 2.282 21.326 1.00 83.44 405 GLU A C 1
ATOM 3158 O O . GLU A 1 405 ? -18.757 3.327 21.168 1.00 83.44 405 GLU A O 1
ATOM 3163 N N . LEU A 1 406 ? -17.777 1.497 20.308 1.00 86.31 406 LEU A N 1
ATOM 3164 C CA . LEU A 1 406 ? -18.203 1.680 18.920 1.00 86.31 406 LEU A CA 1
ATOM 3165 C C . LEU A 1 406 ? -19.215 0.590 18.567 1.00 86.31 406 LEU A C 1
ATOM 3167 O O . LEU A 1 406 ? -19.048 -0.553 18.973 1.00 86.31 406 LEU A O 1
ATOM 3171 N N . TYR A 1 407 ? -20.247 0.909 17.799 1.00 89.44 407 TYR A N 1
ATOM 3172 C CA . TYR A 1 407 ? -21.307 -0.028 17.434 1.00 89.44 407 TYR A CA 1
ATOM 3173 C C . TYR A 1 407 ? -21.314 -0.240 15.920 1.00 89.44 407 TYR A C 1
ATOM 3175 O O . TYR A 1 407 ? -21.259 0.729 15.167 1.00 89.44 407 TYR A O 1
ATOM 3183 N N . SER A 1 408 ? -21.381 -1.491 15.461 1.00 94.25 408 SER A N 1
ATOM 3184 C CA . SER A 1 408 ? -21.582 -1.795 14.038 1.00 94.25 408 SER A CA 1
ATOM 3185 C C . SER A 1 408 ? -22.969 -1.372 13.558 1.00 94.25 408 SER A C 1
ATOM 3187 O O . SER A 1 408 ? -23.865 -1.100 14.363 1.00 94.25 408 SER A O 1
ATOM 3189 N N . SER A 1 409 ? -23.182 -1.408 12.243 1.00 92.50 409 SER A N 1
ATOM 3190 C CA . SER A 1 409 ? -24.513 -1.232 11.642 1.00 92.50 409 SER A CA 1
ATOM 3191 C C . SER A 1 409 ? -25.542 -2.260 12.136 1.00 92.50 409 SER A C 1
ATOM 3193 O O . SER A 1 409 ? -26.738 -1.982 12.160 1.00 92.50 409 SER A O 1
ATOM 3195 N N . GLU A 1 410 ? -25.075 -3.426 12.590 1.00 94.69 410 GLU A N 1
ATOM 3196 C CA . GLU A 1 410 ? -25.885 -4.508 13.165 1.00 94.69 410 GLU A CA 1
ATOM 3197 C C . GLU A 1 410 ? -26.041 -4.379 14.694 1.00 94.69 410 GLU A C 1
ATOM 3199 O O . GLU A 1 410 ? -26.665 -5.223 15.336 1.00 94.69 410 GLU A O 1
ATOM 3204 N N . GLY A 1 411 ? -25.472 -3.331 15.299 1.00 87.62 411 GLY A N 1
ATOM 3205 C CA . GLY A 1 411 ? -25.547 -3.056 16.733 1.00 87.62 411 GLY A CA 1
ATOM 3206 C C . GLY A 1 411 ? -24.554 -3.840 17.596 1.00 87.62 411 GLY A C 1
ATOM 3207 O O . GLY A 1 411 ? -24.690 -3.832 18.821 1.00 87.62 411 GLY A O 1
ATOM 3208 N N . HIS A 1 412 ? -23.554 -4.506 17.007 1.00 89.81 412 HIS A N 1
ATOM 3209 C CA . HIS A 1 412 ? -22.499 -5.174 17.772 1.00 89.81 412 HIS A CA 1
ATOM 3210 C C . HIS A 1 412 ? -21.544 -4.146 18.378 1.00 89.81 412 HIS A C 1
ATOM 3212 O O . HIS A 1 412 ? -21.005 -3.306 17.660 1.00 89.81 412 HIS A O 1
ATOM 3218 N N . MET A 1 413 ? -21.322 -4.226 19.689 1.00 87.62 413 MET A N 1
ATOM 3219 C CA . MET A 1 413 ? -20.448 -3.306 20.411 1.00 87.62 413 MET A CA 1
ATOM 3220 C C . MET A 1 413 ? -18.995 -3.794 20.382 1.00 87.62 413 MET A C 1
ATOM 3222 O O . MET A 1 413 ? -18.681 -4.882 20.861 1.00 87.62 413 MET A O 1
ATOM 3226 N N . PHE A 1 414 ? -18.104 -2.938 19.901 1.00 84.88 414 PHE A N 1
ATOM 3227 C CA . PHE A 1 414 ? -16.659 -3.060 19.987 1.00 84.88 414 PHE A CA 1
ATOM 3228 C C . PHE A 1 414 ? -16.126 -2.108 21.044 1.00 84.88 414 PHE A C 1
ATOM 3230 O O . PHE A 1 414 ? -16.502 -0.940 21.098 1.00 84.88 414 PHE A O 1
ATOM 3237 N N . ALA A 1 415 ? -15.220 -2.612 21.870 1.00 79.62 415 ALA A N 1
ATOM 3238 C CA . ALA A 1 415 ? -14.582 -1.837 22.913 1.00 79.62 415 ALA A CA 1
ATOM 3239 C C . ALA A 1 415 ? -13.104 -1.648 22.538 1.00 79.62 415 ALA A C 1
ATOM 3241 O O . ALA A 1 415 ? -12.349 -2.619 22.497 1.00 79.62 415 ALA A O 1
ATOM 3242 N N . LEU A 1 416 ? -12.692 -0.413 22.236 1.00 75.44 416 LEU A N 1
ATOM 3243 C CA . LEU A 1 416 ? -11.346 -0.088 21.746 1.00 75.44 416 LEU A CA 1
ATOM 3244 C C . LEU A 1 416 ? -10.651 0.947 22.623 1.00 75.44 416 LEU A C 1
ATOM 3246 O O . LEU A 1 416 ? -11.284 1.862 23.138 1.00 75.44 416 LEU A O 1
ATOM 3250 N N . GLN A 1 417 ? -9.333 0.841 22.791 1.00 71.38 417 GLN A N 1
ATOM 3251 C CA . GLN A 1 417 ? -8.599 1.858 23.548 1.00 71.38 417 GLN A CA 1
ATOM 3252 C C . GLN A 1 417 ? -8.286 3.070 22.649 1.00 71.38 417 GLN A C 1
ATOM 3254 O O . GLN A 1 417 ? -7.722 2.877 21.570 1.00 71.38 417 GLN A O 1
ATOM 3259 N N . PRO A 1 418 ? -8.563 4.312 23.100 1.00 69.56 418 PRO A N 1
ATOM 3260 C CA . PRO A 1 418 ? -8.346 5.523 22.302 1.00 69.56 418 PRO A CA 1
ATOM 3261 C C . PRO A 1 418 ? -6.922 5.660 21.744 1.00 69.56 418 PRO A C 1
ATOM 3263 O O . PRO A 1 418 ? -6.740 6.037 20.592 1.00 69.56 418 PRO A O 1
ATOM 3266 N N . LYS A 1 419 ? -5.912 5.261 22.531 1.00 68.06 419 LYS A N 1
ATOM 3267 C CA . LYS A 1 419 ? -4.489 5.299 22.144 1.00 68.06 419 LYS A CA 1
ATOM 3268 C C . LYS A 1 419 ? -4.137 4.477 20.895 1.00 68.06 419 LYS A C 1
ATOM 3270 O O . LYS A 1 419 ? -3.054 4.657 20.354 1.00 68.06 419 LYS A O 1
ATOM 3275 N N . TYR A 1 420 ? -4.998 3.545 20.479 1.00 69.19 420 TYR A N 1
ATOM 3276 C CA . TYR A 1 420 ? -4.799 2.752 19.265 1.00 69.19 420 TYR A CA 1
ATOM 3277 C C . TYR A 1 420 ? -5.515 3.346 18.051 1.00 69.19 420 TYR A C 1
ATOM 3279 O O . TYR A 1 420 ? -5.132 3.051 16.932 1.00 69.19 420 TYR A O 1
ATOM 3287 N N . LEU A 1 421 ? -6.519 4.201 18.245 1.00 72.75 421 LEU A N 1
ATOM 3288 C CA . LEU A 1 421 ? -7.246 4.822 17.138 1.00 72.75 421 LEU A CA 1
ATOM 3289 C C . LEU A 1 421 ? -6.461 5.994 16.529 1.00 72.75 421 LEU A C 1
ATOM 3291 O O . LEU A 1 421 ? -6.311 6.043 15.313 1.00 72.75 421 LEU A O 1
ATOM 3295 N N . GLU A 1 422 ? -5.897 6.884 17.356 1.00 67.19 422 GLU A N 1
ATOM 3296 C CA . GLU A 1 422 ? -5.232 8.112 16.874 1.00 67.19 422 GLU A CA 1
ATOM 3297 C C . GLU A 1 422 ? -4.075 7.898 15.883 1.00 67.19 422 GLU A C 1
ATOM 3299 O O . GLU A 1 422 ? -4.038 8.612 14.884 1.00 67.19 422 GLU A O 1
ATOM 3304 N N . PRO A 1 423 ? -3.128 6.962 16.102 1.00 64.94 423 PRO A N 1
ATOM 3305 C CA . PRO A 1 423 ? -1.991 6.820 15.194 1.00 64.94 423 PRO A CA 1
ATOM 3306 C C . PRO A 1 423 ? -2.296 5.992 13.939 1.00 64.94 423 PRO A C 1
ATOM 3308 O O . PRO A 1 423 ? -1.503 6.018 13.001 1.00 64.94 423 PRO A O 1
ATOM 3311 N N . PHE A 1 424 ? -3.391 5.224 13.920 1.00 63.81 424 PHE A N 1
ATOM 3312 C CA . PHE A 1 424 ? -3.634 4.216 12.881 1.00 63.81 424 PHE A CA 1
ATOM 3313 C C . PHE A 1 424 ? -4.879 4.466 12.034 1.00 63.81 424 PHE A C 1
ATOM 3315 O O . PHE A 1 424 ? -5.042 3.781 11.025 1.00 63.81 424 PHE A O 1
ATOM 3322 N N . ALA A 1 425 ? -5.753 5.395 12.424 1.00 69.75 425 ALA A N 1
ATOM 3323 C CA . ALA A 1 425 ? -7.013 5.616 11.734 1.00 69.75 425 ALA A CA 1
ATOM 3324 C C . ALA A 1 425 ? -7.406 7.104 11.750 1.00 69.75 425 ALA A C 1
ATOM 3326 O O . ALA A 1 425 ? -8.087 7.585 12.657 1.00 69.75 425 ALA A O 1
ATOM 3327 N N . GLU A 1 426 ? -6.975 7.838 10.720 1.00 72.44 426 GLU A N 1
ATOM 3328 C CA . GLU A 1 426 ? -7.196 9.291 10.595 1.00 72.44 426 GLU A CA 1
ATOM 3329 C C . GLU A 1 426 ? -8.665 9.655 10.321 1.00 72.44 426 GLU A C 1
ATOM 3331 O O . GLU A 1 426 ? -9.073 10.797 10.527 1.00 72.44 426 GLU A O 1
ATOM 3336 N N . GLY A 1 427 ? -9.475 8.694 9.860 1.00 74.25 427 GLY A N 1
ATOM 3337 C CA . GLY A 1 427 ? -10.897 8.902 9.580 1.00 74.25 427 GLY A CA 1
ATOM 3338 C C . GLY A 1 427 ? -11.817 8.777 10.800 1.00 74.25 427 GLY A C 1
ATOM 3339 O O . GLY A 1 427 ? -13.028 8.958 10.657 1.00 74.25 427 GLY A O 1
ATOM 3340 N N . PHE A 1 428 ? -11.289 8.462 11.990 1.00 73.19 428 PHE A N 1
ATOM 3341 C CA . PHE A 1 428 ? -12.069 8.484 13.233 1.00 73.19 428 PHE A CA 1
ATOM 3342 C C . PHE A 1 428 ? -12.035 9.872 13.894 1.00 73.19 428 PHE A C 1
ATOM 3344 O O . PHE A 1 428 ? -11.038 10.586 13.794 1.00 73.19 428 PHE A O 1
ATOM 3351 N N . PRO A 1 429 ? -13.110 10.280 14.597 1.00 60.00 429 PRO A N 1
ATOM 3352 C CA . PRO A 1 429 ? -13.117 11.541 15.329 1.00 60.00 429 PRO A CA 1
ATOM 3353 C C . PRO A 1 429 ? -12.007 11.566 16.403 1.00 60.00 429 PRO A C 1
ATOM 3355 O O . PRO A 1 429 ? -11.784 10.554 17.071 1.00 60.00 429 PRO A O 1
ATOM 3358 N N . PRO A 1 430 ? -11.315 12.706 16.602 1.00 56.22 430 PRO A N 1
ATOM 3359 C CA . PRO A 1 430 ? -10.201 12.804 17.546 1.00 56.22 430 PRO A CA 1
ATOM 3360 C C . PRO A 1 430 ? -10.641 12.554 18.999 1.00 56.22 430 PRO A C 1
ATOM 3362 O O . PRO A 1 430 ? -11.739 12.950 19.405 1.00 56.22 430 PRO A O 1
ATOM 3365 N N . VAL A 1 431 ? -9.746 11.962 19.806 1.00 50.22 431 VAL A N 1
ATOM 3366 C CA . VAL A 1 431 ? -9.985 11.474 21.189 1.00 50.22 431 VAL A CA 1
ATOM 3367 C C . VAL A 1 431 ? -10.373 12.581 22.183 1.00 50.22 431 VAL A C 1
ATOM 3369 O O . VAL A 1 431 ? -10.823 12.302 23.290 1.00 50.22 431 VAL A O 1
ATOM 3372 N N . GLY A 1 432 ? -10.270 13.849 21.785 1.00 48.56 432 GLY A N 1
ATOM 3373 C CA . GLY A 1 432 ? -10.722 15.003 22.565 1.00 48.56 432 GLY A CA 1
ATOM 3374 C C . GLY A 1 432 ? -12.172 15.430 22.326 1.00 48.56 432 GLY A C 1
ATOM 3375 O O . GLY A 1 432 ? -12.614 16.387 22.958 1.00 48.56 432 GLY A O 1
ATOM 3376 N N . THR A 1 433 ? -12.912 14.780 21.423 1.00 51.59 433 THR A N 1
ATOM 3377 C CA . THR A 1 433 ? -14.349 15.052 21.276 1.00 51.59 433 THR A CA 1
ATOM 3378 C C . THR A 1 433 ? -15.076 14.496 22.505 1.00 51.59 433 THR A C 1
ATOM 3380 O O . THR A 1 433 ? -14.999 13.291 22.747 1.00 51.59 433 THR A O 1
ATOM 3383 N N . PRO A 1 434 ? -15.731 15.336 23.336 1.00 47.38 434 PRO A N 1
ATOM 3384 C CA . PRO A 1 434 ? -16.466 14.855 24.497 1.00 47.38 434 PRO A CA 1
ATOM 3385 C C . PRO A 1 434 ? -17.606 13.963 24.009 1.00 47.38 434 PRO A C 1
ATOM 3387 O O . PRO A 1 434 ? -18.648 14.440 23.571 1.00 47.38 434 PRO A O 1
ATOM 3390 N N . THR A 1 435 ? -17.385 12.655 24.041 1.00 54.62 435 THR A N 1
ATOM 3391 C CA . THR A 1 435 ? -18.443 11.665 23.901 1.00 54.62 435 THR A CA 1
ATOM 3392 C C . THR A 1 435 ? -19.070 11.577 25.278 1.00 54.62 435 THR A C 1
ATOM 3394 O O . THR A 1 435 ? -18.567 10.896 26.166 1.00 54.62 435 THR A O 1
ATOM 3397 N N . ASP A 1 436 ? -20.116 12.367 25.498 1.00 51.75 436 ASP A N 1
ATOM 3398 C CA . ASP A 1 436 ? -20.824 12.537 26.773 1.00 51.75 436 ASP A CA 1
ATOM 3399 C C . ASP A 1 436 ? -21.637 11.263 27.126 1.00 51.75 436 ASP A C 1
ATOM 3401 O O . ASP A 1 436 ? -22.847 11.285 27.330 1.00 51.75 436 ASP A O 1
ATOM 3405 N N . GLY A 1 437 ? -20.985 10.094 27.075 1.00 57.56 437 GLY A N 1
ATOM 3406 C CA . GLY A 1 437 ? -21.617 8.774 27.042 1.00 57.56 437 GLY A CA 1
ATOM 3407 C C . GLY A 1 437 ? -22.286 8.422 25.705 1.00 57.56 437 GLY A C 1
ATOM 3408 O O . GLY A 1 437 ? -23.052 7.459 25.650 1.00 57.56 437 GLY A O 1
ATOM 3409 N N . GLU A 1 438 ? -22.044 9.189 24.636 1.00 60.47 438 GLU A N 1
ATOM 3410 C CA . GLU A 1 438 ? -22.703 8.994 23.341 1.00 60.47 438 GLU A CA 1
ATOM 3411 C C . GLU A 1 438 ? -22.151 7.767 22.595 1.00 60.47 438 GLU A C 1
ATOM 3413 O O . GLU A 1 438 ? -20.956 7.656 22.321 1.00 60.47 438 GLU A O 1
ATOM 3418 N N . LYS A 1 439 ? -23.046 6.826 22.273 1.00 76.31 439 LYS A N 1
ATOM 3419 C CA . LYS A 1 439 ? -22.736 5.613 21.506 1.00 76.31 439 LYS A CA 1
ATOM 3420 C C . LYS A 1 439 ? -22.474 5.975 20.046 1.00 76.31 439 LYS A C 1
ATOM 3422 O O . LYS A 1 439 ? -23.366 6.499 19.382 1.00 76.31 439 LYS A O 1
ATOM 3427 N N . ILE A 1 440 ? -21.293 5.643 19.529 1.00 83.38 440 ILE A N 1
ATOM 3428 C CA . ILE A 1 440 ? -20.936 5.905 18.129 1.00 83.38 440 ILE A CA 1
ATOM 3429 C C . ILE A 1 440 ? -21.348 4.705 17.277 1.00 83.38 440 ILE A C 1
ATOM 3431 O O . ILE A 1 440 ? -20.810 3.614 17.451 1.00 83.38 440 ILE A O 1
ATOM 3435 N N . TYR A 1 441 ? -22.271 4.911 16.339 1.00 86.94 441 TYR A N 1
ATOM 3436 C CA . TYR A 1 441 ? -22.666 3.895 15.361 1.00 86.94 441 TYR A CA 1
ATOM 3437 C C . TYR A 1 441 ? -21.905 4.091 14.050 1.00 86.94 441 TYR A C 1
ATOM 3439 O O . TYR A 1 441 ? -21.881 5.186 13.487 1.00 86.94 441 TYR A O 1
ATOM 3447 N N . LEU A 1 442 ? -21.298 3.017 13.564 1.00 91.06 442 LEU A N 1
ATOM 3448 C CA . LEU A 1 442 ? -20.592 2.941 12.292 1.00 91.06 442 LEU A CA 1
ATOM 3449 C C . LEU A 1 442 ? -21.486 2.246 11.256 1.00 91.06 442 LEU A C 1
ATOM 3451 O O . LEU A 1 442 ? -22.341 1.432 11.603 1.00 91.06 442 LEU A O 1
ATOM 3455 N N . SER A 1 443 ? -21.319 2.580 9.978 1.00 92.50 443 SER A N 1
ATOM 3456 C CA . SER A 1 443 ? -22.177 2.064 8.898 1.00 92.50 443 SER A CA 1
ATOM 3457 C C . SER A 1 443 ? -21.801 0.656 8.437 1.00 92.50 443 SER A C 1
ATOM 3459 O O . SER A 1 443 ? -22.532 0.038 7.672 1.00 92.50 443 SER A O 1
ATOM 3461 N N . GLU A 1 444 ? -20.656 0.151 8.873 1.00 95.19 444 GLU A N 1
ATOM 3462 C CA . GLU A 1 444 ? -20.050 -1.077 8.387 1.00 95.19 444 GLU A CA 1
ATOM 3463 C C . GLU A 1 444 ? -20.615 -2.302 9.129 1.00 95.19 444 GLU A C 1
ATOM 3465 O O . GLU A 1 444 ? -21.034 -2.199 10.293 1.00 95.19 444 GLU A O 1
ATOM 3470 N N . PRO A 1 445 ? -20.650 -3.481 8.483 1.00 95.38 445 PRO A N 1
ATOM 3471 C CA . PRO A 1 445 ? -21.049 -4.732 9.127 1.00 95.38 445 PRO A CA 1
ATOM 3472 C C . PRO A 1 445 ? -20.098 -5.141 10.255 1.00 95.38 445 PRO A C 1
ATOM 3474 O O . PRO A 1 445 ? -18.920 -4.767 10.268 1.00 95.38 445 PRO A O 1
ATOM 3477 N N . THR A 1 446 ? -20.578 -5.987 11.172 1.00 93.38 446 THR A N 1
ATOM 3478 C CA . THR A 1 446 ? -19.771 -6.472 12.304 1.00 93.38 446 THR A CA 1
ATOM 3479 C C . THR A 1 446 ? -18.507 -7.191 11.837 1.00 93.38 446 THR A C 1
ATOM 3481 O O . THR A 1 446 ? -17.429 -6.918 12.356 1.00 93.38 446 THR A O 1
ATOM 3484 N N . ALA A 1 447 ? -18.609 -8.057 10.823 1.00 93.94 447 ALA A N 1
ATOM 3485 C CA . ALA A 1 447 ? -17.465 -8.807 10.301 1.00 93.94 447 ALA A CA 1
ATOM 3486 C C . ALA A 1 447 ? -16.357 -7.886 9.751 1.00 93.94 447 ALA A C 1
ATOM 3488 O O . ALA A 1 447 ? -15.175 -8.103 10.017 1.00 93.94 447 ALA A O 1
ATOM 3489 N N . THR A 1 448 ? -16.738 -6.818 9.045 1.00 95.88 448 THR A N 1
ATOM 3490 C CA . THR A 1 448 ? -15.800 -5.835 8.491 1.00 95.88 448 THR A CA 1
ATOM 3491 C C . THR A 1 448 ? -15.100 -5.052 9.591 1.00 95.88 448 THR A C 1
ATOM 3493 O O . THR A 1 448 ? -13.876 -4.939 9.582 1.00 95.88 448 THR A O 1
ATOM 3496 N N . LEU A 1 449 ? -15.860 -4.540 10.563 1.00 93.44 449 LEU A N 1
ATOM 3497 C CA . LEU A 1 449 ? -15.294 -3.789 11.683 1.00 93.44 449 LEU A CA 1
ATOM 3498 C C . LEU A 1 449 ? -14.401 -4.659 12.558 1.00 93.44 449 LEU A C 1
ATOM 3500 O O . LEU A 1 449 ? -13.372 -4.185 13.019 1.00 93.44 449 LEU A O 1
ATOM 3504 N N . GLN A 1 450 ? -14.733 -5.937 12.736 1.00 91.81 450 GLN A N 1
ATOM 3505 C CA . GLN A 1 450 ? -13.886 -6.872 13.466 1.00 91.81 450 GLN A CA 1
ATOM 3506 C C . GLN A 1 450 ? -12.506 -7.011 12.808 1.00 91.81 450 GLN A C 1
ATOM 3508 O O . GLN A 1 450 ? -11.492 -6.890 13.493 1.00 91.81 450 GLN A O 1
ATOM 3513 N N . LEU A 1 451 ? -12.457 -7.188 11.483 1.00 93.94 451 LEU A N 1
ATOM 3514 C CA . LEU A 1 451 ? -11.198 -7.234 10.734 1.00 93.94 451 LEU A CA 1
ATOM 3515 C C . LEU A 1 451 ? -10.459 -5.893 10.795 1.00 93.94 451 LEU A C 1
ATOM 3517 O O . LEU A 1 451 ? -9.263 -5.857 11.074 1.00 93.94 451 LEU A O 1
ATOM 3521 N N . LEU A 1 452 ? -11.170 -4.785 10.576 1.00 92.81 452 LEU A N 1
ATOM 3522 C CA . LEU A 1 452 ? -10.595 -3.442 10.573 1.00 92.81 452 LEU A CA 1
ATOM 3523 C C . LEU A 1 452 ? -9.993 -3.074 11.937 1.00 92.81 452 LEU A C 1
ATOM 3525 O O . LEU A 1 452 ? -8.865 -2.592 12.019 1.00 92.81 452 LEU A O 1
ATOM 3529 N N . PHE A 1 453 ? -10.708 -3.348 13.025 1.00 90.31 453 PHE A N 1
ATOM 3530 C CA . PHE A 1 453 ? -10.240 -3.093 14.384 1.00 90.31 453 PHE A CA 1
ATOM 3531 C C . PHE A 1 453 ? -9.102 -4.016 14.800 1.00 90.31 453 PHE A C 1
ATOM 3533 O O . PHE A 1 453 ? -8.269 -3.625 15.617 1.00 90.31 453 PHE A O 1
ATOM 3540 N N . GLN A 1 454 ? -8.985 -5.193 14.195 1.00 88.94 454 GLN A N 1
ATOM 3541 C CA . GLN A 1 454 ? -7.814 -6.042 14.361 1.00 88.94 454 GLN A CA 1
ATOM 3542 C C . GLN A 1 454 ? -6.554 -5.452 13.688 1.00 88.94 454 GLN A C 1
ATOM 3544 O O . GLN A 1 454 ? -5.443 -5.730 14.131 1.00 88.94 454 GLN A O 1
ATOM 3549 N N . PHE A 1 455 ? -6.697 -4.590 12.670 1.00 87.75 455 PHE A N 1
ATOM 3550 C CA . PHE A 1 455 ? -5.582 -3.790 12.133 1.00 87.75 455 PHE A CA 1
ATOM 3551 C C . PHE A 1 455 ? -5.217 -2.572 12.995 1.00 87.75 455 PHE A C 1
ATOM 3553 O O . PHE A 1 455 ? -4.088 -2.092 12.914 1.00 87.75 455 PHE A O 1
ATOM 3560 N N . ILE A 1 456 ? -6.162 -2.064 13.788 1.00 84.38 456 ILE A N 1
ATOM 3561 C CA . ILE A 1 456 ? -5.989 -0.868 14.631 1.00 84.38 456 ILE A CA 1
ATOM 3562 C C . ILE A 1 456 ? -5.464 -1.240 16.022 1.00 84.38 456 ILE A C 1
ATOM 3564 O O . ILE A 1 456 ? -4.590 -0.577 16.575 1.00 84.38 456 ILE A O 1
ATOM 3568 N N . SER A 1 457 ? -6.017 -2.294 16.617 1.00 77.00 457 SER A N 1
ATOM 3569 C CA . SER A 1 457 ? -5.591 -2.794 17.921 1.00 77.00 457 SER A CA 1
ATOM 3570 C C . SER A 1 457 ? -4.159 -3.329 17.853 1.00 77.00 457 SER A C 1
ATOM 3572 O O . SER A 1 457 ? -3.712 -3.820 16.822 1.00 77.00 457 SER A O 1
ATOM 3574 N N . SER A 1 458 ? -3.433 -3.300 18.976 1.00 56.06 458 SER A N 1
ATOM 3575 C CA . SER A 1 458 ? -2.107 -3.935 19.095 1.00 56.06 458 SER A CA 1
ATOM 3576 C C . SER A 1 458 ? -2.147 -5.477 19.046 1.00 56.06 458 SER A C 1
ATOM 3578 O O . SER A 1 458 ? -1.222 -6.145 19.509 1.00 56.06 458 SER A O 1
ATOM 3580 N N . GLU A 1 459 ? -3.233 -6.043 18.520 1.00 61.69 459 GLU A N 1
ATOM 3581 C CA . GLU A 1 459 ? -3.331 -7.434 18.105 1.00 61.69 459 GLU A CA 1
ATOM 3582 C C . GLU A 1 459 ? -2.690 -7.608 16.718 1.00 61.69 459 GLU A C 1
ATOM 3584 O O . GLU A 1 459 ? -2.147 -6.675 16.129 1.00 61.69 459 GLU A O 1
ATOM 3589 N N . ARG A 1 460 ? -2.661 -8.835 16.192 1.00 59.62 460 ARG A N 1
ATOM 3590 C CA . ARG A 1 460 ? -2.048 -9.069 14.879 1.00 59.62 460 ARG A CA 1
ATOM 3591 C C . ARG A 1 460 ? -3.035 -8.931 13.761 1.00 59.62 460 ARG A C 1
ATOM 3593 O O . ARG A 1 460 ? -4.139 -9.445 13.879 1.00 59.62 460 ARG A O 1
ATOM 3600 N N . TYR A 1 461 ? -2.543 -8.404 12.645 1.00 81.31 461 TYR A N 1
ATOM 3601 C CA . TYR A 1 461 ? -3.294 -8.273 11.409 1.00 81.31 461 TYR A CA 1
ATOM 3602 C C . TYR A 1 461 ? -3.969 -9.590 11.000 1.00 81.31 461 TYR A C 1
ATOM 3604 O O . TYR A 1 461 ? -3.313 -10.642 11.013 1.00 81.31 461 TYR A O 1
ATOM 3612 N N . PRO A 1 462 ? -5.268 -9.546 10.661 1.00 88.44 462 PRO A N 1
ATOM 3613 C CA . PRO A 1 462 ? -6.012 -10.723 10.243 1.00 88.44 462 PRO A CA 1
ATOM 3614 C C . PRO A 1 462 ? -5.494 -11.269 8.909 1.00 88.44 462 PRO A C 1
ATOM 3616 O O . PRO A 1 462 ? -4.965 -10.531 8.075 1.00 88.44 462 PRO A O 1
ATOM 3619 N N . SER A 1 463 ? -5.691 -12.571 8.684 1.00 86.69 463 SER A N 1
ATOM 3620 C CA . SER A 1 463 ? -5.559 -13.135 7.338 1.00 86.69 463 SER A CA 1
ATOM 3621 C C . SER A 1 463 ? -6.784 -12.767 6.504 1.00 86.69 463 SER A C 1
ATOM 3623 O O . SER A 1 463 ? -7.914 -12.880 6.979 1.00 86.69 463 SER A O 1
ATOM 3625 N N . LEU A 1 464 ? -6.548 -12.366 5.255 1.00 94.06 464 LEU A N 1
ATOM 3626 C CA . LEU A 1 464 ? -7.589 -12.020 4.282 1.00 94.06 464 LEU A CA 1
ATOM 3627 C C . LEU A 1 464 ? -7.756 -13.096 3.190 1.00 94.06 464 LEU A C 1
ATOM 3629 O O . LEU A 1 464 ? -8.518 -12.915 2.246 1.00 94.06 464 LEU A O 1
ATOM 3633 N N . GLU A 1 465 ? -7.040 -14.221 3.284 1.00 88.44 465 GLU A N 1
ATOM 3634 C CA . GLU A 1 465 ? -6.992 -15.256 2.235 1.00 88.44 465 GLU A CA 1
ATOM 3635 C C . GLU A 1 465 ? -8.362 -15.887 1.959 1.00 88.44 465 GLU A C 1
ATOM 3637 O O . GLU A 1 465 ? -8.718 -16.126 0.808 1.00 88.44 465 GLU A O 1
ATOM 3642 N N . ASN A 1 466 ? -9.163 -16.093 3.003 1.00 88.94 466 ASN A N 1
ATOM 3643 C CA . ASN A 1 466 ? -10.465 -16.757 2.897 1.00 88.94 466 ASN A CA 1
ATOM 3644 C C . ASN A 1 466 ? -11.621 -15.806 2.562 1.00 88.94 466 ASN A C 1
ATOM 3646 O O . ASN A 1 466 ? -12.764 -16.252 2.491 1.00 88.94 466 ASN A O 1
ATOM 3650 N N . LEU A 1 467 ? -11.346 -14.510 2.401 1.00 93.88 467 LEU A N 1
ATOM 3651 C CA . LEU A 1 467 ? -12.368 -13.545 2.016 1.00 93.88 467 LEU A CA 1
ATOM 3652 C C . LEU A 1 467 ? -12.621 -13.640 0.513 1.00 93.88 467 LEU A C 1
ATOM 3654 O O . LEU A 1 467 ? -11.681 -13.698 -0.285 1.00 93.88 467 LEU A O 1
ATOM 3658 N N . ASP A 1 468 ? -13.899 -13.668 0.145 1.00 95.69 468 ASP A N 1
ATOM 3659 C CA . ASP A 1 468 ? -14.333 -13.508 -1.236 1.00 95.69 468 ASP A CA 1
ATOM 3660 C C . ASP A 1 468 ? -14.226 -12.040 -1.675 1.00 95.69 468 ASP A C 1
ATOM 3662 O O . ASP A 1 468 ? -13.793 -11.162 -0.922 1.00 95.69 468 ASP A O 1
ATOM 3666 N N . PHE A 1 469 ? -14.554 -11.777 -2.940 1.00 96.19 469 PHE A N 1
ATOM 3667 C CA . PHE A 1 469 ? -14.395 -10.442 -3.505 1.00 96.19 469 PHE A CA 1
ATOM 3668 C C . PHE A 1 469 ? -15.320 -9.433 -2.819 1.00 96.19 469 PHE A C 1
ATOM 3670 O O . PHE A 1 469 ? -14.884 -8.337 -2.489 1.00 96.19 469 PHE A O 1
ATOM 3677 N N . GLU A 1 470 ? -16.565 -9.824 -2.560 1.00 96.19 470 GLU A N 1
ATOM 3678 C CA . GLU A 1 470 ? -17.576 -9.000 -1.906 1.00 96.19 470 GLU A CA 1
ATOM 3679 C C . GLU A 1 470 ? -17.127 -8.565 -0.503 1.00 96.19 470 GLU A C 1
ATOM 3681 O O . GLU A 1 470 ? -17.182 -7.380 -0.171 1.00 96.19 470 GLU A O 1
ATOM 3686 N N . ALA A 1 471 ? -16.612 -9.488 0.317 1.00 95.75 471 ALA A N 1
ATOM 3687 C CA . ALA A 1 471 ? -16.077 -9.142 1.631 1.00 95.75 471 ALA A CA 1
ATOM 3688 C C . ALA A 1 471 ? -14.816 -8.264 1.533 1.00 95.75 471 ALA A C 1
ATOM 3690 O O . ALA A 1 471 ? -14.636 -7.345 2.338 1.00 95.75 471 ALA A O 1
ATOM 3691 N N . MET A 1 472 ? -13.954 -8.520 0.543 1.00 97.00 472 MET A N 1
ATOM 3692 C CA . MET A 1 472 ? -12.761 -7.711 0.287 1.00 97.00 472 MET A CA 1
ATOM 3693 C C . MET A 1 472 ? -13.093 -6.284 -0.141 1.00 97.00 472 MET A C 1
ATOM 3695 O O . MET A 1 472 ? -12.419 -5.352 0.298 1.00 97.00 472 MET A O 1
ATOM 3699 N N . GLU A 1 473 ? -14.112 -6.100 -0.973 1.00 96.25 473 GLU A N 1
ATOM 3700 C CA . GLU A 1 473 ? -14.589 -4.792 -1.410 1.00 96.25 473 GLU A CA 1
ATOM 3701 C C . GLU A 1 473 ? -15.057 -3.974 -0.204 1.00 96.25 473 GLU A C 1
ATOM 3703 O O . GLU A 1 473 ? -14.496 -2.913 0.061 1.00 96.25 473 GLU A O 1
ATOM 3708 N N . VAL A 1 474 ? -15.973 -4.519 0.605 1.00 96.94 474 VAL A N 1
ATOM 3709 C CA . VAL A 1 474 ? -16.499 -3.839 1.802 1.00 96.94 474 VAL A CA 1
ATOM 3710 C C . VAL A 1 474 ? -15.384 -3.502 2.801 1.00 96.94 474 VAL A C 1
ATOM 3712 O O . VAL A 1 474 ? -15.373 -2.412 3.377 1.00 96.94 474 VAL A O 1
ATOM 3715 N N . LEU A 1 475 ? -14.419 -4.407 3.006 1.00 97.38 475 LEU A N 1
ATOM 3716 C CA . LEU A 1 475 ? -13.264 -4.139 3.868 1.00 97.38 475 LEU A CA 1
ATOM 3717 C C . LEU A 1 475 ? -12.356 -3.045 3.303 1.00 97.38 475 LEU A C 1
ATOM 3719 O O . LEU A 1 475 ? -11.894 -2.199 4.066 1.00 97.38 475 LEU A O 1
ATOM 3723 N N . THR A 1 476 ? -12.124 -3.037 1.991 1.00 97.25 476 THR A N 1
ATOM 3724 C CA . THR A 1 476 ? -11.324 -2.004 1.319 1.00 97.25 476 THR A CA 1
ATOM 3725 C C . THR A 1 476 ? -11.992 -0.640 1.456 1.00 97.25 476 THR A C 1
ATOM 3727 O O . THR A 1 476 ? -11.325 0.330 1.812 1.00 97.25 476 THR A O 1
ATOM 3730 N N . GLU A 1 477 ? -13.311 -0.561 1.253 1.00 96.44 477 GLU A N 1
ATOM 3731 C CA . GLU A 1 477 ? -14.056 0.689 1.412 1.00 96.44 477 GLU A CA 1
ATOM 3732 C C . GLU A 1 477 ? -13.978 1.227 2.839 1.00 96.44 477 GLU A C 1
ATOM 3734 O O . GLU A 1 477 ? -13.737 2.419 3.034 1.00 96.44 477 GLU A O 1
ATOM 3739 N N . ALA A 1 478 ? -14.136 0.352 3.834 1.00 96.25 478 ALA A N 1
ATOM 3740 C CA . ALA A 1 478 ? -14.000 0.719 5.237 1.00 96.25 478 ALA A CA 1
ATOM 3741 C C . ALA A 1 478 ? -12.565 1.165 5.566 1.00 96.25 478 ALA A C 1
ATOM 3743 O O . ALA A 1 478 ? -12.370 2.184 6.227 1.00 96.25 478 ALA A O 1
ATOM 3744 N N . ALA A 1 479 ? -11.555 0.439 5.080 1.00 95.81 479 ALA A N 1
ATOM 3745 C CA . ALA A 1 479 ? -10.150 0.761 5.302 1.00 95.81 479 ALA A CA 1
ATOM 3746 C C . ALA A 1 479 ? -9.770 2.126 4.717 1.00 95.81 479 ALA A C 1
ATOM 3748 O O . ALA A 1 479 ? -9.108 2.906 5.395 1.00 95.81 479 ALA A O 1
ATOM 3749 N N . GLU A 1 480 ? -10.228 2.438 3.507 1.00 95.00 480 GLU A N 1
ATOM 3750 C CA . GLU A 1 480 ? -10.037 3.743 2.865 1.00 95.00 480 GLU A CA 1
ATOM 3751 C C . GLU A 1 480 ? -10.819 4.851 3.576 1.00 95.00 480 GLU A C 1
ATOM 3753 O O . GLU A 1 480 ? -10.267 5.907 3.876 1.00 95.00 480 GLU A O 1
ATOM 3758 N N . LYS A 1 481 ? -12.090 4.604 3.920 1.00 93.75 481 LYS A N 1
ATOM 3759 C CA . LYS A 1 481 ? -12.946 5.572 4.622 1.00 93.75 481 LYS A CA 1
ATOM 3760 C C . LYS A 1 481 ? -12.356 5.996 5.965 1.00 93.75 481 LYS A C 1
ATOM 3762 O O . LYS A 1 481 ? -12.383 7.177 6.301 1.00 93.75 481 LYS A O 1
ATOM 3767 N N . TYR A 1 482 ? -11.849 5.035 6.733 1.00 91.38 482 TYR A N 1
ATOM 3768 C CA . TYR A 1 482 ? -11.245 5.286 8.040 1.00 91.38 482 TYR A CA 1
ATOM 3769 C C . TYR A 1 482 ? -9.738 5.542 7.979 1.00 91.38 482 TYR A C 1
ATOM 3771 O O . TYR A 1 482 ? -9.124 5.805 9.013 1.00 91.38 482 TYR A O 1
ATOM 3779 N N . VAL A 1 483 ? -9.156 5.502 6.777 1.00 90.06 483 VAL A N 1
ATOM 3780 C CA . VAL A 1 483 ? -7.733 5.733 6.510 1.00 90.06 483 VAL A CA 1
ATOM 3781 C C . VAL A 1 483 ? -6.845 4.821 7.372 1.00 90.06 483 VAL A C 1
ATOM 3783 O O . VAL A 1 483 ? -5.903 5.251 8.032 1.00 90.06 483 VAL A O 1
ATOM 3786 N N . VAL A 1 484 ? -7.169 3.525 7.393 1.00 90.12 484 VAL A N 1
ATOM 3787 C CA . VAL A 1 484 ? -6.412 2.498 8.123 1.00 90.12 484 VAL A CA 1
ATOM 3788 C C . VAL A 1 484 ? -5.342 1.929 7.199 1.00 90.12 484 VAL A C 1
ATOM 3790 O O . VAL A 1 484 ? -5.526 0.879 6.580 1.00 90.12 484 VAL A O 1
ATOM 3793 N N . TYR A 1 485 ? -4.210 2.629 7.083 1.00 86.50 485 TYR A N 1
ATOM 3794 C CA . TYR A 1 485 ? -3.147 2.297 6.120 1.00 86.50 485 TYR A CA 1
ATOM 3795 C C . TYR A 1 485 ? -2.697 0.824 6.122 1.00 86.50 485 TYR A C 1
ATOM 3797 O O . TYR A 1 485 ? -2.556 0.258 5.032 1.00 86.50 485 TYR A O 1
ATOM 3805 N N . PRO A 1 486 ? -2.510 0.150 7.278 1.00 86.88 486 PRO A N 1
ATOM 3806 C CA . PRO A 1 486 ? -2.148 -1.266 7.276 1.00 86.88 486 PRO A CA 1
ATOM 3807 C C . PRO A 1 486 ? -3.210 -2.161 6.621 1.00 86.88 486 PRO A C 1
ATOM 3809 O O . PRO A 1 486 ? -2.867 -3.080 5.874 1.00 86.88 486 PRO A O 1
ATOM 3812 N N . ALA A 1 487 ? -4.493 -1.862 6.851 1.00 93.38 487 ALA A N 1
ATOM 3813 C CA . ALA A 1 487 ? -5.607 -2.582 6.243 1.00 93.38 487 ALA A CA 1
ATOM 3814 C C . ALA A 1 487 ? -5.699 -2.293 4.739 1.00 93.38 487 ALA A C 1
ATOM 3816 O O . ALA A 1 487 ? -5.840 -3.233 3.959 1.00 93.38 487 ALA A O 1
ATOM 3817 N N . ILE A 1 488 ? -5.537 -1.029 4.320 1.00 93.31 488 ILE A N 1
ATOM 3818 C CA . ILE A 1 488 ? -5.498 -0.628 2.901 1.00 93.31 488 ILE A CA 1
ATOM 3819 C C . ILE A 1 488 ? -4.427 -1.434 2.157 1.00 93.31 488 ILE A C 1
ATOM 3821 O O . ILE A 1 488 ? -4.689 -2.012 1.101 1.00 93.31 488 ILE A O 1
ATOM 3825 N N . TYR A 1 489 ? -3.224 -1.528 2.728 1.00 88.88 489 TYR A N 1
ATOM 3826 C CA . TYR A 1 489 ? -2.116 -2.255 2.114 1.00 88.88 489 TYR A CA 1
ATOM 3827 C C . TYR A 1 489 ? -2.394 -3.761 2.001 1.00 88.88 489 TYR A C 1
ATOM 3829 O O . TYR A 1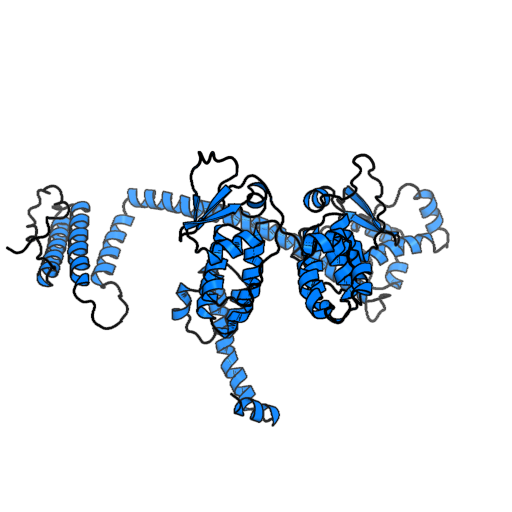 489 ? -2.191 -4.357 0.939 1.00 88.88 489 TYR A O 1
ATOM 3837 N N . ALA A 1 490 ? -2.899 -4.376 3.074 1.00 92.06 490 ALA A N 1
ATOM 3838 C CA . ALA A 1 490 ? -3.277 -5.787 3.065 1.00 92.06 490 ALA A CA 1
ATOM 3839 C C . ALA A 1 490 ? -4.381 -6.072 2.031 1.00 92.06 490 ALA A C 1
ATOM 3841 O O . ALA A 1 490 ? -4.294 -7.057 1.291 1.00 92.06 490 ALA A O 1
ATOM 3842 N N . CYS A 1 491 ? -5.368 -5.177 1.921 1.00 96.00 491 CYS A N 1
ATOM 3843 C CA . CYS A 1 491 ? -6.444 -5.295 0.945 1.00 96.00 491 CYS A CA 1
ATOM 3844 C C . CYS A 1 491 ? -5.924 -5.213 -0.486 1.00 96.00 491 CYS A C 1
ATOM 3846 O O . CYS A 1 491 ? -6.197 -6.106 -1.286 1.00 96.00 491 CYS A O 1
ATOM 3848 N N . GLN A 1 492 ? -5.097 -4.213 -0.796 1.00 92.75 492 GLN A N 1
ATOM 3849 C CA . GLN A 1 492 ? -4.462 -4.081 -2.105 1.00 92.75 492 GLN A CA 1
ATOM 3850 C C . GLN A 1 492 ? -3.711 -5.355 -2.516 1.00 92.75 492 GLN A C 1
ATOM 3852 O O . GLN A 1 492 ? -3.823 -5.801 -3.659 1.00 92.75 492 GLN A O 1
ATOM 3857 N N . PHE A 1 493 ? -2.966 -5.974 -1.597 1.00 89.56 493 PHE A N 1
ATOM 3858 C CA . PHE A 1 493 ? -2.253 -7.211 -1.901 1.00 89.56 493 PHE A CA 1
ATOM 3859 C C . PHE A 1 493 ? -3.211 -8.363 -2.224 1.00 89.56 493 PHE A C 1
ATOM 3861 O O . PHE A 1 493 ? -3.038 -9.032 -3.241 1.00 89.56 493 PHE A O 1
ATOM 3868 N N . ARG A 1 494 ? -4.250 -8.561 -1.407 1.00 93.50 494 ARG A N 1
ATOM 3869 C CA . ARG A 1 494 ? -5.234 -9.634 -1.605 1.00 93.50 494 ARG A CA 1
ATOM 3870 C C . ARG A 1 494 ? -6.055 -9.451 -2.883 1.00 93.50 494 ARG A C 1
ATOM 3872 O O . ARG A 1 494 ? -6.331 -10.431 -3.577 1.00 93.50 494 ARG A O 1
ATOM 3879 N N . LEU A 1 495 ? -6.381 -8.206 -3.238 1.00 95.00 495 LEU A N 1
ATOM 3880 C CA . LEU A 1 495 ? -7.124 -7.856 -4.452 1.00 95.00 495 LEU A CA 1
ATOM 3881 C C . LEU A 1 495 ? -6.423 -8.319 -5.749 1.00 95.00 495 LEU A C 1
ATOM 3883 O O . LEU A 1 495 ? -7.084 -8.508 -6.769 1.00 95.00 495 LEU A O 1
ATOM 3887 N N . ARG A 1 496 ? -5.104 -8.582 -5.714 1.00 91.69 496 ARG A N 1
ATOM 3888 C CA . ARG A 1 496 ? -4.315 -9.118 -6.849 1.00 91.69 496 ARG A CA 1
ATOM 3889 C C . ARG A 1 496 ? -4.865 -10.412 -7.410 1.00 91.69 496 ARG A C 1
ATOM 3891 O O . ARG A 1 496 ? -4.817 -10.636 -8.616 1.00 91.69 496 ARG A O 1
ATOM 3898 N N . GLU A 1 497 ? -5.341 -11.277 -6.534 1.00 92.12 497 GLU A N 1
ATOM 3899 C CA . GLU A 1 497 ? -5.753 -12.624 -6.912 1.00 92.12 497 GLU A CA 1
ATOM 3900 C C . GLU A 1 497 ? -7.078 -12.621 -7.684 1.00 92.12 497 GLU A C 1
ATOM 3902 O O . GLU A 1 497 ? -7.364 -13.561 -8.420 1.00 92.12 497 GLU A O 1
ATOM 3907 N N . PHE A 1 498 ? -7.847 -11.530 -7.601 1.00 95.31 498 PHE A N 1
ATOM 3908 C CA . PHE A 1 498 ? -9.122 -11.383 -8.299 1.00 95.31 498 PHE A CA 1
ATOM 3909 C C . PHE A 1 498 ? -8.992 -10.785 -9.705 1.00 95.31 498 PHE A C 1
ATOM 3911 O O . PHE A 1 498 ? -9.995 -10.656 -10.408 1.00 95.31 498 PHE A O 1
ATOM 3918 N N . VAL A 1 499 ? -7.772 -10.466 -10.158 1.00 92.88 499 VAL A N 1
ATOM 3919 C CA . VAL A 1 499 ? -7.514 -9.897 -11.495 1.00 92.88 499 VAL A CA 1
ATOM 3920 C C . VAL A 1 499 ? -8.088 -10.771 -12.612 1.00 92.88 499 VAL A C 1
ATOM 3922 O O . VAL A 1 499 ? -8.614 -10.242 -13.584 1.00 92.88 499 VAL A O 1
ATOM 3925 N N . ALA A 1 500 ? -8.019 -12.098 -12.481 1.00 89.50 500 ALA A N 1
ATOM 3926 C CA . ALA A 1 500 ? -8.538 -13.013 -13.498 1.00 89.50 500 ALA A CA 1
ATOM 3927 C C . ALA A 1 500 ? -10.044 -13.295 -13.351 1.00 89.50 500 ALA A C 1
ATOM 3929 O O . ALA A 1 500 ? -10.713 -13.571 -14.342 1.00 89.50 500 ALA A O 1
ATOM 3930 N N . THR A 1 501 ? -10.582 -13.246 -12.129 1.00 94.69 501 THR A N 1
ATOM 3931 C CA . THR A 1 501 ? -11.948 -13.705 -11.829 1.00 94.69 501 THR A CA 1
ATOM 3932 C C . THR A 1 501 ? -12.980 -12.581 -11.786 1.00 94.69 501 THR A C 1
ATOM 3934 O O . THR A 1 501 ? -14.146 -12.831 -12.075 1.00 94.69 501 THR A O 1
ATOM 3937 N N . ARG A 1 502 ? -12.583 -11.357 -11.407 1.00 96.19 502 ARG A N 1
ATOM 3938 C CA . ARG A 1 502 ? -13.464 -10.184 -11.226 1.00 96.19 502 ARG A CA 1
ATOM 3939 C C . ARG A 1 502 ? -12.845 -8.887 -11.792 1.00 96.19 502 ARG A C 1
ATOM 3941 O O . ARG A 1 502 ? -12.773 -7.880 -11.090 1.00 96.19 502 ARG A O 1
ATOM 3948 N N . PRO A 1 503 ? -12.360 -8.854 -13.048 1.00 95.00 503 PRO A N 1
ATOM 3949 C CA . PRO A 1 503 ? -11.560 -7.729 -13.535 1.00 95.00 503 PRO A CA 1
ATOM 3950 C C . PRO A 1 503 ? -12.330 -6.403 -13.652 1.00 95.00 503 PRO A C 1
ATOM 3952 O O . PRO A 1 503 ? -11.742 -5.349 -13.424 1.00 95.00 503 PRO A O 1
ATOM 3955 N N . ARG A 1 504 ? -13.627 -6.428 -13.999 1.00 94.69 504 ARG A N 1
ATOM 3956 C CA . ARG A 1 504 ? -14.450 -5.207 -14.133 1.00 94.69 504 ARG A CA 1
ATOM 3957 C C . ARG A 1 504 ? -14.730 -4.561 -12.777 1.00 94.69 504 ARG A C 1
ATOM 3959 O O . ARG A 1 504 ? -14.473 -3.372 -12.616 1.00 94.69 504 ARG A O 1
ATOM 3966 N N . ASP A 1 505 ? -15.178 -5.358 -11.812 1.00 95.50 505 ASP A N 1
ATOM 3967 C CA . ASP A 1 505 ? -15.449 -4.894 -10.447 1.00 95.50 505 ASP A CA 1
ATOM 3968 C C . ASP A 1 505 ? -14.159 -4.360 -9.807 1.00 95.50 505 ASP A C 1
ATOM 3970 O O . ASP A 1 505 ? -14.121 -3.267 -9.242 1.00 95.50 505 ASP A O 1
ATOM 3974 N N . LEU A 1 506 ? -13.047 -5.075 -10.009 1.00 96.12 506 LEU A N 1
ATOM 3975 C CA . LEU A 1 506 ? -11.741 -4.648 -9.525 1.00 96.12 506 LEU A CA 1
ATOM 3976 C C . LEU A 1 506 ? -11.249 -3.356 -10.201 1.00 96.12 506 LEU A C 1
ATOM 3978 O O . LEU A 1 506 ? -10.594 -2.548 -9.544 1.00 96.12 506 LEU A O 1
ATOM 3982 N N . LEU A 1 507 ? -11.569 -3.126 -11.482 1.00 94.69 507 LEU A N 1
ATOM 3983 C CA . LEU A 1 507 ? -11.269 -1.864 -12.166 1.00 94.69 507 LEU A CA 1
ATOM 3984 C C . LEU A 1 507 ? -12.053 -0.701 -11.551 1.00 94.69 507 LEU A C 1
ATOM 3986 O O . LEU A 1 507 ? -11.467 0.356 -11.333 1.00 94.69 507 LEU A O 1
ATOM 3990 N N . ALA A 1 508 ? -13.336 -0.905 -11.245 1.00 94.31 508 ALA A N 1
ATOM 3991 C CA . ALA A 1 508 ? -14.182 0.098 -10.603 1.00 94.31 508 ALA A CA 1
ATOM 3992 C C . ALA A 1 508 ? -13.615 0.500 -9.232 1.00 94.31 508 ALA A C 1
ATOM 3994 O O . ALA A 1 508 ? -13.393 1.682 -8.959 1.00 94.31 508 ALA A O 1
ATOM 3995 N N . LEU A 1 509 ? -13.293 -0.501 -8.405 1.00 95.31 509 LEU A N 1
ATOM 3996 C CA . LEU A 1 509 ? -12.725 -0.305 -7.074 1.00 95.31 509 LEU A CA 1
ATOM 3997 C C . LEU A 1 509 ? -11.351 0.381 -7.137 1.00 95.31 509 LEU A C 1
ATOM 3999 O O . LEU A 1 509 ? -11.104 1.373 -6.449 1.00 95.31 509 LEU A O 1
ATOM 4003 N N . ALA A 1 510 ? -10.461 -0.104 -8.008 1.00 92.94 510 ALA A N 1
ATOM 4004 C CA . ALA A 1 510 ? -9.139 0.483 -8.204 1.00 92.94 510 ALA A CA 1
ATOM 4005 C C . ALA A 1 510 ? -9.216 1.905 -8.773 1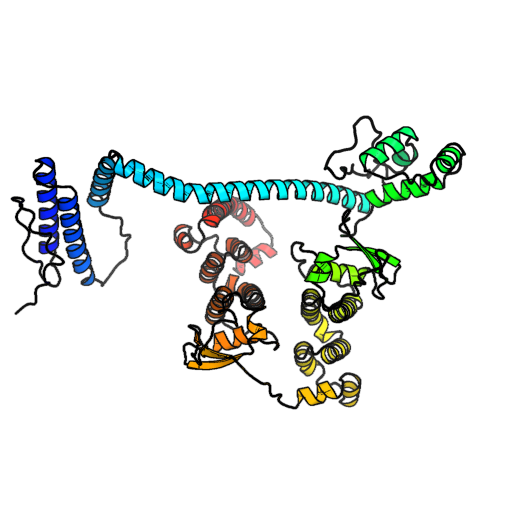.00 92.94 510 ALA A C 1
ATOM 4007 O O . ALA A 1 510 ? -8.389 2.748 -8.432 1.00 92.94 510 ALA A O 1
ATOM 4008 N N . GLY A 1 511 ? -10.205 2.182 -9.622 1.00 89.50 511 GLY A N 1
ATOM 4009 C CA . GLY A 1 511 ? -10.473 3.509 -10.153 1.00 89.50 511 GLY A CA 1
ATOM 4010 C C . GLY A 1 511 ? -10.909 4.485 -9.063 1.00 89.50 511 GLY A C 1
ATOM 4011 O O . GLY A 1 511 ? -10.344 5.577 -8.960 1.00 89.50 511 GLY A O 1
ATOM 4012 N N . LYS A 1 512 ? -11.844 4.061 -8.204 1.00 92.56 512 LYS A N 1
ATOM 4013 C CA . LYS A 1 512 ? -12.364 4.839 -7.070 1.00 92.56 512 LYS A CA 1
ATOM 4014 C C . LYS A 1 512 ? -11.254 5.302 -6.121 1.00 92.56 512 LYS A C 1
ATOM 4016 O O . LYS A 1 512 ? -11.212 6.478 -5.771 1.00 92.56 512 LYS A O 1
ATOM 4021 N N . TYR A 1 513 ? -10.325 4.410 -5.770 1.00 92.31 513 TYR A N 1
ATOM 4022 C CA . TYR A 1 513 ? -9.236 4.690 -4.819 1.00 92.31 513 TYR A CA 1
ATOM 4023 C C . TYR A 1 513 ? -7.873 4.955 -5.478 1.00 92.31 513 TYR A C 1
ATOM 4025 O O . TYR A 1 513 ? -6.851 5.070 -4.808 1.00 92.31 513 TYR A O 1
ATOM 4033 N N . SER A 1 514 ? -7.838 5.097 -6.807 1.00 85.75 514 SER A N 1
ATOM 4034 C CA . SER A 1 514 ? -6.617 5.369 -7.580 1.00 85.75 514 SER A CA 1
ATOM 4035 C C . SER A 1 514 ? -5.486 4.349 -7.362 1.00 85.75 514 SER A C 1
ATOM 4037 O O . SER A 1 514 ? -4.306 4.706 -7.343 1.00 85.75 514 SER A O 1
ATOM 4039 N N . TYR A 1 515 ? -5.816 3.060 -7.255 1.00 90.19 515 TYR A N 1
ATOM 4040 C CA . TYR A 1 515 ? -4.844 1.966 -7.163 1.00 90.19 515 TYR A CA 1
ATOM 4041 C C . TYR A 1 515 ? -4.188 1.692 -8.523 1.00 90.19 515 TYR A C 1
ATOM 4043 O O . TYR A 1 515 ? -4.444 0.683 -9.183 1.00 90.19 515 TYR A O 1
ATOM 4051 N N . THR A 1 516 ? -3.306 2.600 -8.951 1.00 85.62 516 THR A N 1
ATOM 4052 C CA . THR A 1 516 ? -2.680 2.617 -10.285 1.00 85.62 516 THR A CA 1
ATOM 4053 C C . THR A 1 516 ? -2.077 1.276 -10.685 1.00 85.62 516 THR A C 1
ATOM 4055 O O . THR A 1 516 ? -2.205 0.851 -11.829 1.00 85.62 516 THR A O 1
ATOM 4058 N N . TRP A 1 517 ? -1.420 0.588 -9.752 1.00 83.56 517 TRP A N 1
ATOM 4059 C CA . TRP A 1 517 ? -0.747 -0.672 -10.050 1.00 83.56 517 TRP A CA 1
ATOM 4060 C C . TRP A 1 517 ? -1.744 -1.793 -10.405 1.00 83.56 517 TRP A C 1
ATOM 4062 O O . TRP A 1 517 ? -1.436 -2.613 -11.271 1.00 83.56 517 TRP A O 1
ATOM 4072 N N . ILE A 1 518 ? -2.947 -1.799 -9.811 1.00 90.50 518 ILE A N 1
ATOM 4073 C CA . ILE A 1 518 ? -4.037 -2.722 -10.174 1.00 90.50 518 ILE A CA 1
ATOM 4074 C C . ILE A 1 518 ? -4.569 -2.370 -11.558 1.00 90.50 518 ILE A C 1
ATOM 4076 O O . ILE A 1 518 ? -4.690 -3.251 -12.405 1.00 90.50 518 ILE A O 1
ATOM 4080 N N . ILE A 1 519 ? -4.814 -1.082 -11.817 1.00 86.94 519 ILE A N 1
ATOM 4081 C CA . ILE A 1 519 ? -5.297 -0.584 -13.116 1.00 86.94 519 ILE A CA 1
ATOM 4082 C C . ILE A 1 519 ? -4.349 -1.031 -14.241 1.00 86.94 519 ILE A C 1
ATOM 4084 O O . ILE A 1 519 ? -4.792 -1.578 -15.248 1.00 86.94 519 ILE A O 1
ATOM 4088 N N . VAL A 1 520 ? -3.033 -0.891 -14.047 1.00 84.44 520 VAL A N 1
ATOM 4089 C CA . VAL A 1 520 ? -2.015 -1.343 -15.013 1.00 84.44 520 VAL A CA 1
ATOM 4090 C C . VAL A 1 520 ? -2.047 -2.862 -15.216 1.00 84.44 520 VAL A C 1
ATOM 4092 O O . VAL A 1 520 ? -1.879 -3.331 -16.340 1.00 84.44 520 VAL A O 1
ATOM 4095 N N . LYS A 1 521 ? -2.274 -3.649 -14.156 1.00 85.88 521 LYS A N 1
ATOM 4096 C CA . LYS A 1 521 ? -2.395 -5.115 -14.252 1.00 85.88 521 LYS A CA 1
ATOM 4097 C C . LYS A 1 521 ? -3.683 -5.562 -14.946 1.00 85.88 521 LYS A C 1
ATOM 4099 O O . LYS A 1 521 ? -3.671 -6.596 -15.606 1.00 85.88 521 LYS A O 1
ATOM 4104 N N . LEU A 1 522 ? -4.758 -4.787 -14.825 1.00 90.31 522 LEU A N 1
ATOM 4105 C CA . LEU A 1 522 ? -6.046 -5.051 -15.467 1.00 90.31 522 LEU A CA 1
ATOM 4106 C C . LEU A 1 522 ? -6.072 -4.668 -16.948 1.00 90.31 522 LEU A C 1
ATOM 4108 O O . LEU A 1 522 ? -6.813 -5.285 -17.709 1.00 90.31 522 LEU A O 1
ATOM 4112 N N . ALA A 1 523 ? -5.256 -3.699 -17.370 1.00 86.25 523 ALA A N 1
ATOM 4113 C CA . ALA A 1 523 ? -5.192 -3.235 -18.756 1.00 86.25 523 ALA A CA 1
ATOM 4114 C C . ALA A 1 523 ? -5.077 -4.360 -19.807 1.00 86.25 523 ALA A C 1
ATOM 4116 O O . ALA A 1 523 ? -5.905 -4.379 -20.718 1.00 86.25 523 ALA A O 1
ATOM 4117 N N . PRO A 1 524 ? -4.142 -5.329 -19.704 1.00 84.12 524 PRO A N 1
ATOM 4118 C CA . PRO A 1 524 ? -4.076 -6.435 -20.662 1.00 84.12 524 PRO A CA 1
ATOM 4119 C C . PRO A 1 524 ? -5.254 -7.417 -20.555 1.00 84.12 524 PRO A C 1
ATOM 4121 O O . PRO A 1 524 ? -5.598 -8.049 -21.545 1.00 84.12 524 PRO A O 1
ATOM 4124 N N . VAL A 1 525 ? -5.879 -7.557 -19.380 1.00 88.44 525 VAL A N 1
ATOM 4125 C CA . VAL A 1 525 ? -7.000 -8.493 -19.151 1.00 88.44 525 VAL A CA 1
ATOM 4126 C C . VAL A 1 525 ? -8.305 -7.955 -19.739 1.00 88.44 525 VAL A C 1
ATOM 4128 O O . VAL A 1 525 ? -9.126 -8.712 -20.244 1.00 88.44 525 VAL A O 1
ATOM 4131 N N . LEU A 1 526 ? -8.498 -6.637 -19.687 1.00 90.50 526 LEU A N 1
ATOM 4132 C CA . LEU A 1 526 ? -9.713 -5.956 -20.140 1.00 90.50 526 LEU A CA 1
ATOM 4133 C C . LEU A 1 526 ? -9.570 -5.321 -21.529 1.00 90.50 526 LEU A C 1
ATOM 4135 O O . LEU A 1 526 ? -10.434 -4.551 -21.944 1.00 90.50 526 LEU A O 1
ATOM 4139 N N . ILE A 1 527 ? -8.491 -5.625 -22.252 1.00 86.56 527 ILE A N 1
ATOM 4140 C CA . ILE A 1 527 ? -8.144 -4.954 -23.510 1.00 86.56 527 ILE A CA 1
ATOM 4141 C C . ILE A 1 527 ? -9.196 -5.153 -24.609 1.00 86.56 527 ILE A C 1
ATOM 4143 O O . ILE A 1 527 ? -9.478 -4.239 -25.391 1.00 86.56 527 ILE A O 1
ATOM 4147 N N . ASP A 1 528 ? -9.833 -6.323 -24.610 1.00 82.62 528 ASP A N 1
ATOM 4148 C CA . ASP A 1 528 ? -10.847 -6.708 -25.590 1.00 82.62 528 ASP A CA 1
ATOM 4149 C C . ASP A 1 528 ? -12.230 -6.120 -25.274 1.00 82.62 528 ASP A C 1
ATOM 4151 O O . ASP A 1 528 ? -13.118 -6.128 -26.126 1.00 82.62 528 ASP A O 1
ATOM 4155 N N . ILE A 1 529 ? -12.415 -5.542 -24.082 1.00 90.25 529 ILE A N 1
ATOM 4156 C CA . ILE A 1 529 ? -13.674 -4.901 -23.707 1.00 90.25 529 ILE A CA 1
ATOM 4157 C C . ILE A 1 529 ? -13.786 -3.529 -24.401 1.00 90.25 529 ILE A C 1
ATOM 4159 O O . ILE A 1 529 ? -12.822 -2.752 -24.400 1.00 90.25 529 ILE A O 1
ATOM 4163 N N . PRO A 1 530 ? -14.936 -3.193 -25.018 1.00 89.25 530 PRO A N 1
ATOM 4164 C CA . PRO A 1 530 ? -15.154 -1.881 -25.619 1.00 89.25 530 PRO A CA 1
ATOM 4165 C C . PRO A 1 530 ? -14.991 -0.735 -24.611 1.00 89.25 530 PRO A C 1
ATOM 4167 O O . PRO A 1 530 ? -15.497 -0.800 -23.494 1.00 89.25 530 PRO A O 1
ATOM 4170 N N . LEU A 1 531 ? -14.350 0.366 -25.029 1.00 87.19 531 LEU A N 1
ATOM 4171 C CA . LEU A 1 531 ? -14.181 1.555 -24.176 1.00 87.19 531 LEU A CA 1
ATOM 4172 C C . LEU A 1 531 ? -15.516 2.144 -23.707 1.00 87.19 531 LEU A C 1
ATOM 4174 O O . LEU A 1 531 ? -15.586 2.659 -22.598 1.00 87.19 531 LEU A O 1
ATOM 4178 N N . SER A 1 532 ? -16.572 2.028 -24.516 1.00 89.81 532 SER A N 1
ATOM 4179 C CA . SER A 1 532 ? -17.926 2.457 -24.148 1.00 89.81 532 SER A CA 1
ATOM 4180 C C . SER A 1 532 ? -18.476 1.724 -22.924 1.00 89.81 532 SER A C 1
ATOM 4182 O O . SER A 1 532 ? -19.277 2.294 -22.201 1.00 89.81 532 SER A O 1
ATOM 4184 N N . GLU A 1 533 ? -18.041 0.485 -22.673 1.00 89.88 533 GLU A N 1
ATOM 4185 C CA . GLU A 1 533 ? -18.433 -0.281 -21.481 1.00 89.88 533 GLU A CA 1
ATOM 4186 C C . GLU A 1 533 ? -17.549 0.024 -20.265 1.00 89.88 533 GLU A C 1
ATOM 4188 O O . GLU A 1 533 ? -17.958 -0.213 -19.133 1.00 89.88 533 GLU A O 1
ATOM 4193 N N . LEU A 1 534 ? -16.332 0.531 -20.483 1.00 90.88 534 LEU A N 1
ATOM 4194 C CA . LEU A 1 534 ? -15.379 0.836 -19.413 1.00 90.88 534 LEU A CA 1
ATOM 4195 C C . LEU A 1 534 ? -15.371 2.315 -19.007 1.00 90.88 534 LEU A C 1
ATOM 4197 O O . LEU A 1 534 ? -14.722 2.657 -18.022 1.00 90.88 534 LEU A O 1
ATOM 4201 N N . VAL A 1 535 ? -16.057 3.192 -19.746 1.00 88.75 535 VAL A N 1
ATOM 4202 C CA . VAL A 1 535 ? -15.989 4.653 -19.560 1.00 88.75 535 VAL A CA 1
ATOM 4203 C C . VAL A 1 535 ? -16.391 5.097 -18.153 1.00 88.75 535 VAL A C 1
ATOM 4205 O O . VAL A 1 535 ? -15.761 5.994 -17.605 1.00 88.75 535 VAL A O 1
ATOM 4208 N N . GLU A 1 536 ? -17.369 4.421 -17.548 1.00 88.44 536 GLU A N 1
ATOM 4209 C CA . GLU A 1 536 ? -17.836 4.709 -16.185 1.00 88.44 536 GLU A CA 1
ATOM 4210 C C . GLU A 1 536 ? -16.919 4.112 -15.102 1.00 88.44 536 GLU A C 1
ATOM 4212 O O . GLU A 1 536 ? -16.956 4.535 -13.950 1.00 88.44 536 GLU A O 1
ATOM 4217 N N . LEU A 1 537 ? -16.085 3.126 -15.454 1.00 89.31 537 LEU A N 1
ATOM 4218 C CA . LEU A 1 537 ? -15.199 2.429 -14.512 1.00 89.31 537 LEU A CA 1
ATOM 4219 C C . LEU A 1 537 ? -13.789 3.026 -14.497 1.00 89.31 537 LEU A C 1
ATOM 4221 O O . LEU A 1 537 ? -13.114 3.022 -13.468 1.00 89.31 537 LEU A O 1
ATOM 4225 N N . ILE A 1 538 ? -13.317 3.516 -15.645 1.00 85.62 538 ILE A N 1
ATOM 4226 C CA . ILE A 1 538 ? -11.983 4.095 -15.788 1.00 85.62 538 ILE A CA 1
ATOM 4227 C C . ILE A 1 538 ? -12.032 5.550 -15.314 1.00 85.62 538 ILE A C 1
ATOM 4229 O O . ILE A 1 538 ? -12.728 6.364 -15.922 1.00 85.62 538 ILE A O 1
ATOM 4233 N N . PRO A 1 539 ? -11.234 5.944 -14.303 1.00 83.25 539 PRO A N 1
ATOM 4234 C CA . PRO A 1 539 ? -11.153 7.344 -13.918 1.00 83.25 539 PRO A CA 1
ATOM 4235 C C . PRO A 1 539 ? -10.749 8.211 -15.109 1.00 83.25 539 PRO A C 1
ATOM 4237 O O . PRO A 1 539 ? -9.853 7.851 -15.873 1.00 83.25 539 PRO A O 1
ATOM 4240 N N . VAL A 1 540 ? -11.348 9.396 -15.225 1.00 82.31 540 VAL A N 1
ATOM 4241 C CA . VAL A 1 540 ? -11.172 10.305 -16.375 1.00 82.31 540 VAL A CA 1
ATOM 4242 C C . VAL A 1 540 ? -9.697 10.537 -16.740 1.00 82.31 540 VAL A C 1
ATOM 4244 O O . VAL A 1 540 ? -9.343 10.606 -17.915 1.00 82.31 540 VAL A O 1
ATOM 4247 N N . HIS A 1 541 ? -8.808 10.600 -15.745 1.00 80.94 541 HIS A N 1
ATOM 4248 C CA . HIS A 1 541 ? -7.373 10.814 -15.955 1.00 80.94 541 HIS A CA 1
ATOM 4249 C C . HIS A 1 541 ? -6.612 9.585 -16.494 1.00 80.94 541 HIS A C 1
ATOM 4251 O O . HIS A 1 541 ? -5.520 9.746 -17.036 1.00 80.94 541 HIS A O 1
ATOM 4257 N N . TYR A 1 542 ? -7.179 8.378 -16.400 1.00 82.44 542 TYR A N 1
ATOM 4258 C CA . TYR A 1 542 ? -6.657 7.157 -17.024 1.00 82.44 542 TYR A CA 1
ATOM 4259 C C . TYR A 1 542 ? -7.304 6.841 -18.372 1.00 82.44 542 TYR A C 1
ATOM 4261 O O . TYR A 1 542 ? -6.731 6.062 -19.131 1.00 82.44 542 TYR A O 1
ATOM 4269 N N . TYR A 1 543 ? -8.439 7.460 -18.711 1.00 85.06 543 TYR A N 1
ATOM 4270 C CA . TYR A 1 543 ? -9.159 7.171 -19.954 1.00 85.06 543 TYR A CA 1
ATOM 4271 C C . TYR A 1 543 ? -8.286 7.383 -21.200 1.00 85.06 543 TYR A C 1
ATOM 4273 O O . TYR A 1 543 ? -8.178 6.497 -22.048 1.00 85.06 543 TYR A O 1
ATOM 4281 N N . VAL A 1 544 ? -7.587 8.523 -21.283 1.00 81.88 544 VAL A N 1
ATOM 4282 C CA . VAL A 1 544 ? -6.687 8.819 -22.410 1.00 81.88 544 VAL A CA 1
ATOM 4283 C C . VAL A 1 544 ? -5.517 7.820 -22.476 1.00 81.88 544 VAL A C 1
ATOM 4285 O O . VAL A 1 544 ? -5.396 7.154 -23.505 1.00 81.88 544 VAL A O 1
ATOM 4288 N N . PRO A 1 545 ? -4.698 7.617 -21.419 1.00 80.69 545 PRO A N 1
ATOM 4289 C CA . PRO A 1 545 ? -3.652 6.589 -21.426 1.00 80.69 545 PRO A CA 1
ATOM 4290 C C . PRO A 1 545 ? -4.147 5.185 -21.798 1.00 80.69 545 PRO A C 1
ATOM 4292 O O . PRO A 1 545 ? -3.494 4.491 -22.577 1.00 80.69 545 PRO A O 1
ATOM 4295 N N . TRP A 1 546 ? -5.307 4.779 -21.275 1.00 86.00 546 TRP A N 1
ATOM 4296 C CA . TRP A 1 546 ? -5.898 3.471 -21.545 1.00 86.00 546 TRP A CA 1
ATOM 4297 C C . TRP A 1 546 ? -6.329 3.331 -23.006 1.00 86.00 546 TRP A C 1
ATOM 4299 O O . TRP A 1 546 ? -6.031 2.320 -23.638 1.00 86.00 546 TRP A O 1
ATOM 4309 N N . SER A 1 547 ? -6.989 4.349 -23.570 1.00 84.50 547 SER A N 1
ATOM 4310 C CA . SER A 1 547 ? -7.409 4.345 -24.977 1.00 84.50 547 SER A CA 1
ATOM 4311 C C . SER A 1 547 ? -6.217 4.221 -25.931 1.00 84.50 547 SER A C 1
ATOM 4313 O O . SER A 1 547 ? -6.227 3.357 -26.803 1.00 84.50 547 SER A O 1
ATOM 4315 N N . VAL A 1 548 ? -5.138 4.974 -25.685 1.00 83.75 548 VAL A N 1
ATOM 4316 C CA . VAL A 1 548 ? -3.897 4.902 -26.472 1.00 83.75 548 VAL A CA 1
ATOM 4317 C C . VAL A 1 548 ? -3.226 3.533 -26.338 1.00 83.75 548 VAL A C 1
ATOM 4319 O O . VAL A 1 548 ? -2.731 2.987 -27.324 1.00 83.75 548 VAL A O 1
ATOM 4322 N N . TYR A 1 549 ? -3.188 2.965 -25.129 1.00 84.19 549 TYR A N 1
ATOM 4323 C CA . TYR A 1 549 ? -2.668 1.613 -24.909 1.00 84.19 549 TYR A CA 1
ATOM 4324 C C . TYR A 1 549 ? -3.472 0.570 -25.699 1.00 84.19 549 TYR A C 1
ATOM 4326 O O . TYR A 1 549 ? -2.885 -0.264 -26.390 1.00 84.19 549 TYR A O 1
ATOM 4334 N N . ARG A 1 550 ? -4.806 0.663 -25.655 1.00 85.44 550 ARG A N 1
ATOM 4335 C CA . ARG A 1 550 ? -5.719 -0.228 -26.376 1.00 85.44 550 ARG A CA 1
ATOM 4336 C C . ARG A 1 550 ? -5.575 -0.130 -27.885 1.00 85.44 550 ARG A C 1
ATOM 4338 O O . ARG A 1 550 ? -5.484 -1.165 -28.533 1.00 85.44 550 ARG A O 1
ATOM 4345 N N . GLU A 1 551 ? -5.519 1.074 -28.444 1.00 84.88 551 GLU A N 1
ATOM 4346 C CA . GLU A 1 551 ? -5.315 1.264 -29.885 1.00 84.88 551 GLU A CA 1
ATOM 4347 C C . GLU A 1 551 ? -4.005 0.626 -30.350 1.00 84.88 551 GLU A C 1
ATOM 4349 O O . GLU A 1 551 ? -4.014 -0.193 -31.263 1.00 84.88 551 GLU A O 1
ATOM 4354 N N . LYS A 1 552 ? -2.896 0.881 -29.643 1.00 82.56 552 LYS A N 1
ATOM 4355 C CA . LYS A 1 552 ? -1.600 0.258 -29.958 1.00 82.56 552 LYS A CA 1
ATOM 4356 C C . LYS A 1 552 ? -1.644 -1.268 -29.894 1.00 82.56 552 LYS A C 1
ATOM 4358 O O . LYS A 1 552 ? -0.981 -1.932 -30.689 1.00 82.56 552 LYS A O 1
ATOM 4363 N N . TRP A 1 553 ? -2.384 -1.826 -28.938 1.00 81.19 553 TRP A N 1
ATOM 4364 C CA . TRP A 1 553 ? -2.552 -3.272 -28.821 1.00 81.19 553 TRP A CA 1
ATOM 4365 C C . TRP A 1 553 ? -3.348 -3.846 -29.995 1.00 81.19 553 TRP A C 1
ATOM 4367 O O . TRP A 1 553 ? -2.926 -4.829 -30.603 1.00 81.19 553 TRP A O 1
ATOM 4377 N N . LEU A 1 554 ? -4.461 -3.202 -30.354 1.00 81.38 554 LEU A N 1
ATOM 4378 C CA . LEU A 1 554 ? -5.293 -3.600 -31.488 1.00 81.38 554 LEU A CA 1
ATOM 4379 C C . LEU A 1 554 ? -4.558 -3.466 -32.825 1.00 81.38 554 LEU A C 1
ATOM 4381 O O . LEU A 1 554 ? -4.718 -4.334 -33.675 1.00 81.38 554 LEU A O 1
ATOM 4385 N N . ASP A 1 555 ? -3.708 -2.453 -32.993 1.00 84.62 555 ASP A N 1
ATOM 4386 C CA . ASP A 1 555 ? -2.858 -2.294 -34.180 1.00 84.62 555 ASP A CA 1
ATOM 4387 C C . ASP A 1 555 ? -1.791 -3.395 -34.279 1.00 84.62 555 ASP A C 1
ATOM 4389 O O . ASP A 1 555 ? -1.460 -3.875 -35.367 1.00 84.62 555 ASP A O 1
ATOM 4393 N N . ALA A 1 556 ? -1.242 -3.820 -33.138 1.00 80.75 556 ALA A N 1
ATOM 4394 C CA . ALA A 1 556 ? -0.238 -4.877 -33.081 1.00 80.75 556 ALA A CA 1
ATOM 4395 C C . ALA A 1 556 ? -0.837 -6.278 -33.285 1.00 80.75 556 ALA A C 1
ATOM 4397 O O . ALA A 1 556 ? -0.152 -7.167 -33.804 1.00 80.75 556 ALA A O 1
ATOM 4398 N N . LEU A 1 557 ? -2.098 -6.483 -32.894 1.00 77.81 557 LEU A N 1
ATOM 4399 C CA . LEU A 1 557 ? -2.742 -7.794 -32.876 1.00 77.81 557 LEU A CA 1
ATOM 4400 C C . LEU A 1 557 ? -2.738 -8.478 -34.261 1.00 77.81 557 LEU A C 1
ATOM 4402 O O . LEU A 1 557 ? -2.227 -9.595 -34.331 1.00 77.81 557 LEU A O 1
ATOM 4406 N N . PRO A 1 558 ? -3.150 -7.843 -35.381 1.00 80.56 558 PRO A N 1
ATOM 4407 C CA . PRO A 1 558 ? -3.086 -8.458 -36.709 1.00 80.56 558 PRO A CA 1
ATOM 4408 C C . PRO A 1 558 ? -1.679 -8.912 -37.110 1.00 80.56 558 PRO A C 1
ATOM 4410 O O . PRO A 1 558 ? -1.517 -10.000 -37.660 1.00 80.56 558 PRO A O 1
ATOM 4413 N N . VAL A 1 559 ? -0.652 -8.111 -36.803 1.00 84.88 559 VAL A N 1
ATOM 4414 C CA . VAL A 1 559 ? 0.752 -8.420 -37.130 1.00 84.88 559 VAL A CA 1
ATOM 4415 C C . VAL A 1 559 ? 1.230 -9.645 -36.354 1.00 84.88 559 VAL A C 1
ATOM 4417 O O . VAL A 1 559 ? 1.932 -10.507 -36.891 1.00 84.88 559 VAL A O 1
ATOM 4420 N N . VAL A 1 560 ? 0.855 -9.725 -35.078 1.00 77.44 560 VAL A N 1
ATOM 4421 C CA . VAL A 1 560 ? 1.182 -10.849 -34.202 1.00 77.44 560 VAL A CA 1
ATOM 4422 C C . VAL A 1 560 ? 0.431 -12.103 -34.648 1.00 77.44 560 VAL A C 1
ATOM 4424 O O . VAL A 1 560 ? 1.066 -13.142 -34.826 1.00 77.44 560 VAL A O 1
ATOM 4427 N N . THR A 1 561 ? -0.872 -12.009 -34.928 1.00 76.69 561 THR A N 1
ATOM 4428 C CA . THR A 1 561 ? -1.692 -13.119 -35.433 1.00 76.69 561 THR A CA 1
ATOM 4429 C C . THR A 1 561 ? -1.177 -13.639 -36.774 1.00 76.69 561 THR A C 1
ATOM 4431 O O . THR A 1 561 ? -1.057 -14.848 -36.950 1.00 76.69 561 THR A O 1
ATOM 4434 N N . GLU A 1 562 ? -0.793 -12.766 -37.708 1.00 81.00 562 GLU A N 1
ATOM 4435 C CA . GLU A 1 562 ? -0.222 -13.171 -38.997 1.00 81.00 562 GLU A CA 1
ATOM 4436 C C . GLU A 1 562 ? 1.108 -13.921 -38.821 1.00 81.00 562 GLU A C 1
ATOM 4438 O O . GLU A 1 562 ? 1.343 -14.945 -39.470 1.00 81.00 562 GLU A O 1
ATOM 4443 N N . LYS A 1 563 ? 1.985 -13.444 -37.930 1.00 79.31 563 LYS A N 1
ATOM 4444 C CA . LYS A 1 563 ? 3.257 -14.116 -37.621 1.00 79.31 563 LYS A CA 1
ATOM 4445 C C . LYS A 1 563 ? 3.050 -15.451 -36.905 1.00 79.31 563 LYS A C 1
ATOM 4447 O O . LYS A 1 563 ? 3.737 -16.413 -37.242 1.00 79.31 563 LYS A O 1
ATOM 4452 N N . LEU A 1 564 ? 2.104 -15.521 -35.967 1.00 70.88 564 LEU A N 1
ATOM 4453 C CA . LEU A 1 564 ? 1.724 -16.743 -35.250 1.00 70.88 564 LEU A CA 1
ATOM 4454 C C . LEU A 1 564 ? 1.140 -17.790 -36.201 1.00 70.88 564 LEU A C 1
ATOM 4456 O O . LEU A 1 564 ? 1.592 -18.927 -36.198 1.00 70.88 564 LEU A O 1
ATOM 4460 N N . MET A 1 565 ? 0.226 -17.400 -37.093 1.00 72.94 565 MET A N 1
ATOM 4461 C CA . MET A 1 565 ? -0.367 -18.288 -38.107 1.00 72.94 565 MET A CA 1
ATOM 4462 C C . MET A 1 565 ? 0.669 -18.840 -39.100 1.00 72.94 565 MET A C 1
ATOM 4464 O O . MET A 1 565 ? 0.473 -19.896 -39.699 1.00 72.94 565 MET A O 1
ATOM 4468 N N . LYS A 1 566 ? 1.791 -18.137 -39.286 1.00 74.69 566 LYS A N 1
ATOM 4469 C CA . LYS A 1 566 ? 2.926 -18.591 -40.105 1.00 74.69 566 LYS A CA 1
ATOM 4470 C C . LYS A 1 566 ? 3.936 -19.434 -39.318 1.00 74.69 566 LYS A C 1
ATOM 4472 O O . LYS A 1 566 ? 4.808 -20.051 -39.935 1.00 74.69 566 LYS A O 1
ATOM 4477 N N . HIS A 1 567 ? 3.851 -19.470 -37.988 1.00 71.25 567 HIS A N 1
ATOM 4478 C CA . HIS A 1 567 ? 4.770 -20.219 -37.142 1.00 71.25 567 HIS A CA 1
ATOM 4479 C C . HIS A 1 567 ? 4.370 -21.699 -37.104 1.00 71.25 567 HIS A C 1
ATOM 4481 O O . HIS A 1 567 ? 3.362 -22.071 -36.518 1.00 71.25 567 HIS A O 1
ATOM 4487 N N . LYS A 1 568 ? 5.175 -22.557 -37.737 1.00 66.81 568 LYS A N 1
ATOM 4488 C CA . LYS A 1 568 ? 4.976 -24.013 -37.737 1.00 66.81 568 LYS A CA 1
ATOM 4489 C C . LYS A 1 568 ? 5.943 -24.660 -36.755 1.00 66.81 568 LYS A C 1
ATOM 4491 O O . LYS A 1 568 ? 7.141 -24.733 -37.022 1.00 66.81 568 LYS A O 1
ATOM 4496 N N . CYS A 1 569 ? 5.432 -25.094 -35.613 1.00 78.00 569 CYS A N 1
ATOM 4497 C CA . CYS A 1 569 ? 6.212 -25.715 -34.550 1.00 78.00 569 CYS A CA 1
ATOM 4498 C C . CYS A 1 569 ? 5.295 -26.641 -33.743 1.00 78.00 569 CYS A C 1
ATOM 4500 O O . CYS A 1 569 ? 4.243 -26.212 -33.285 1.00 78.00 569 CYS A O 1
ATOM 4502 N N . GLU A 1 570 ? 5.717 -27.883 -33.486 1.00 66.81 570 GLU A N 1
ATOM 4503 C CA . GLU A 1 570 ? 4.899 -28.874 -32.760 1.00 66.81 570 GLU A CA 1
ATOM 4504 C C . GLU A 1 570 ? 4.501 -28.451 -31.334 1.00 66.81 570 GLU A C 1
ATOM 4506 O O . GLU A 1 570 ? 3.539 -28.980 -30.771 1.00 66.81 570 GLU A O 1
ATOM 4511 N N . ARG A 1 571 ? 5.260 -27.545 -30.698 1.00 66.31 571 ARG A N 1
ATOM 4512 C CA . ARG A 1 571 ? 4.873 -26.949 -29.406 1.00 66.31 571 ARG A CA 1
ATOM 4513 C C . ARG A 1 571 ? 3.760 -25.921 -29.575 1.00 66.31 571 ARG A C 1
ATOM 4515 O O . ARG A 1 571 ? 2.902 -25.827 -28.707 1.00 66.31 571 ARG A O 1
ATOM 4522 N N . PHE A 1 572 ? 3.788 -25.174 -30.674 1.00 63.16 572 PHE A N 1
ATOM 4523 C CA . PHE A 1 572 ? 2.780 -24.177 -30.997 1.00 63.16 572 PHE A CA 1
ATOM 4524 C C . PHE A 1 572 ? 1.452 -24.840 -31.376 1.00 63.16 572 PHE A C 1
ATOM 4526 O O . PHE A 1 572 ? 0.429 -24.506 -30.790 1.00 63.16 572 PHE A O 1
ATOM 4533 N N . ASP A 1 573 ? 1.486 -25.866 -32.230 1.00 63.66 573 ASP A N 1
ATOM 4534 C CA . ASP A 1 573 ? 0.289 -26.625 -32.621 1.00 63.66 573 ASP A CA 1
ATOM 4535 C C . ASP A 1 573 ? -0.380 -27.309 -31.414 1.00 63.66 573 ASP A C 1
ATOM 4537 O O . ASP A 1 573 ? -1.605 -27.336 -31.304 1.00 63.66 573 ASP A O 1
ATOM 4541 N N . ARG A 1 574 ? 0.417 -27.802 -30.452 1.00 58.66 574 ARG A N 1
ATOM 4542 C CA . ARG A 1 574 ? 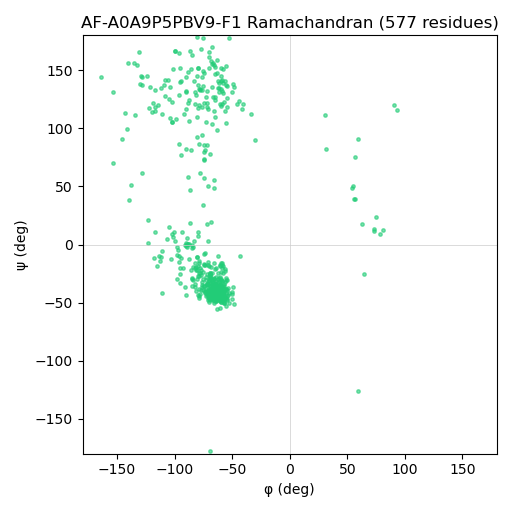-0.099 -28.319 -29.173 1.00 58.66 574 ARG A CA 1
ATOM 4543 C C . ARG A 1 574 ? -0.730 -27.230 -28.308 1.00 58.66 574 ARG A C 1
ATOM 4545 O O . ARG A 1 574 ? -1.805 -27.458 -27.771 1.00 58.66 574 ARG A O 1
ATOM 4552 N N . ALA A 1 575 ? -0.091 -26.067 -28.174 1.00 55.59 575 ALA A N 1
ATOM 4553 C CA . ALA A 1 575 ? -0.612 -24.966 -27.363 1.00 55.59 575 ALA A CA 1
ATOM 4554 C C . ALA A 1 575 ? -1.939 -24.420 -27.916 1.00 55.59 575 ALA A C 1
ATOM 4556 O O . ALA A 1 575 ? -2.877 -24.230 -27.151 1.00 55.59 575 ALA A O 1
ATOM 4557 N N . VAL A 1 576 ? -2.045 -24.247 -29.238 1.00 59.25 576 VAL A N 1
ATOM 4558 C CA . VAL A 1 576 ? -3.278 -23.792 -29.906 1.00 59.25 576 VAL A CA 1
ATOM 4559 C C . VAL A 1 576 ? -4.412 -24.809 -29.765 1.00 59.25 576 VAL A C 1
ATOM 4561 O O . VAL A 1 576 ? -5.552 -24.406 -29.619 1.00 59.25 576 VAL A O 1
ATOM 4564 N N . ALA A 1 577 ? -4.121 -26.113 -29.743 1.00 52.59 577 ALA A N 1
ATOM 4565 C CA . ALA A 1 577 ? -5.135 -27.151 -29.528 1.00 52.59 577 ALA A CA 1
ATOM 4566 C C . ALA A 1 577 ? -5.652 -27.250 -28.076 1.00 52.59 577 ALA A C 1
ATOM 4568 O O . ALA A 1 577 ? -6.560 -28.037 -27.812 1.00 52.59 577 ALA A O 1
ATOM 4569 N N . THR A 1 578 ? -5.041 -26.520 -27.133 1.00 44.84 578 THR A N 1
ATOM 4570 C CA . THR A 1 578 ? -5.417 -26.529 -25.706 1.00 44.84 578 THR A CA 1
ATOM 4571 C C . THR A 1 578 ? -6.224 -25.288 -25.293 1.00 44.84 578 THR A C 1
ATOM 4573 O O . THR A 1 578 ? -6.786 -25.280 -24.199 1.00 44.84 578 THR A O 1
ATOM 4576 N N . PHE A 1 579 ? -6.265 -24.261 -26.147 1.00 40.31 579 PHE A N 1
ATOM 4577 C CA . PHE A 1 579 ? -7.178 -23.116 -26.059 1.00 40.31 579 PHE A CA 1
ATOM 4578 C C . PHE A 1 579 ? -8.437 -23.405 -26.877 1.00 40.31 579 PHE A C 1
ATOM 4580 O O . PHE A 1 579 ? -9.511 -22.910 -26.471 1.00 40.31 579 PHE A O 1
#

pLDDT: mean 72.83, std 16.74, range [32.59, 97.38]

Sequence (579 aa):
MQARLAHPLAPAQINIPVNIPAEPQKPPTAADVVDAQKYVKRVEQAMKEGQATVETLGSAIQYLHQVASTSVEVEEVNNGNDAVAPAWFVNGFKAAFKEAVKTNEFKEAVSEVVKDVVKPIETRLDKMEARLEKIESRLDKIEGTLARTANATKGRGSTGNPYLQVPNKKGEEPPEALPALETVDAILALSVTDLREYCKFYDIELSRANASTDEKRMKADQPRPVRFFLCQIHWRLHAGGNHIPVTDADIIVRSADNFTHRLHRKNLELAADAFPLDKEDLGHSELPESSATLDILFEFIYPQQYVTLDDLDFGPLLPPAEAAEAAEKYQIRSAAYGCQVQFRKFLHSNTKELMAFGAKHGYHSLVTQLAPILVDTSLMDLVEILPSSVFIAWVAPQKAPSLIELYSSEGHMFALQPKYLEPFAEGFPPVGTPTDGEKIYLSEPTATLQLLFQFISSERYPSLENLDFEAMEVLTEAAEKYVVYPAIYACQFRLREFVATRPRDLLALAGKYSYTWIIVKLAPVLIDIPLSELVELIPVHYYVPWSVYREKWLDALPVVTEKLMKHKCERFDRAVATF

Organism: NCBI:txid206335

Radius of gyration: 36.34 Å; Cα contacts (8 Å, |Δi|>4): 521; chains: 1; bounding box: 124×74×71 Å

Secondary structure (DSSP, 8-state):
-PPPPP-TT--S----S-PPPPPPPSSPPHHHHHHHHHHHHHHHHHHHTTSS-HHHHHHHHHHHHHHHHHHHTT---S-----PPPHHHHHHHHHHHHHHTTSHHHHHHHHHHHHHHHHHHHHHHHHHHHHHHHHHHHHHHHHHHHHHHHHHHTTT--TTSPPPP---TTSPPPPTTSPP--SHHHHHT--HHHHHHHHHHTT----TTSHHHHHHHHHTT--HHHHHHHHHHHHHHH--S-----TT--EEEE-TTS-EEEE-HHHHHHH-TT----SS--S-EE-SS-HHHHHHHHHHHS-SS---TTTS---SSSHHHHHHHHHHHHT-HHHHHHHHHHHGGGTTTSHHHHHHHHHHTT-HHHHHHHTTTTTTS-HHHHHHHS-HHHHHHTTS-------EEEE-TT--EEEE-HHHHTTT-TTSPPTTS--SSPPEEPSS-HHHHHHHHHHHSSSPPPP-TT--HHHHHHHHHHHHHTT-HHHHHHHHHHHGGGTTT-HHHHHHHHHHTT-HHHHHHHTTTSTTS-HHHHTTTS-HHHHHHHHHHHHHHHHHHHHHHHHHHT---HHHHHHHTT-

Solvent-accessible surface area (backbone atoms only — not comparable to full-atom values): 33828 Å² total; per-residue (Å²): 137,84,74,66,64,75,72,80,74,69,71,75,85,66,97,44,100,66,80,75,69,78,80,48,53,73,72,37,44,75,66,41,43,52,45,32,50,52,41,36,52,50,41,52,52,34,34,76,72,71,61,40,53,72,68,56,43,51,52,34,48,52,51,32,48,53,46,44,59,57,38,54,79,75,67,89,77,85,83,93,73,84,87,72,76,55,70,67,56,58,51,50,51,52,52,52,48,62,55,47,65,69,39,67,68,46,48,50,53,48,50,51,52,47,50,65,58,43,52,60,48,52,57,49,46,56,54,46,51,59,46,46,58,54,45,52,63,44,48,46,50,47,55,39,45,51,28,18,40,54,27,33,75,43,66,75,18,45,97,93,44,56,36,59,78,58,41,32,99,84,55,48,67,78,61,88,91,51,85,71,68,29,27,54,66,48,57,72,64,53,47,77,65,54,50,50,53,50,28,62,64,61,71,52,82,77,65,77,92,40,52,77,60,49,57,53,41,69,73,39,102,52,73,64,64,60,50,56,53,48,44,54,56,47,47,67,37,37,62,68,60,98,68,73,82,53,89,80,42,74,36,46,36,28,24,59,75,71,40,77,50,57,39,48,59,70,40,44,69,74,42,24,83,52,56,89,71,67,91,83,64,92,64,62,50,78,40,86,50,44,49,72,36,47,52,58,50,49,58,64,43,46,96,59,84,77,75,56,79,86,72,56,83,66,58,94,77,60,51,53,60,53,30,28,53,49,18,58,63,25,40,23,58,68,40,30,52,54,36,56,62,54,47,65,81,38,52,87,84,43,42,66,62,50,36,28,52,15,47,75,74,65,37,63,58,58,30,57,64,35,44,75,75,46,64,86,53,54,71,69,61,47,58,78,45,41,55,72,66,52,61,50,57,74,75,52,92,85,88,86,84,78,60,48,59,39,24,24,59,79,63,49,76,43,74,42,51,65,86,36,42,69,88,40,25,74,53,53,84,62,90,81,60,86,61,87,81,61,77,44,74,43,88,48,50,53,71,47,48,54,50,53,46,28,54,39,40,97,59,70,69,68,84,65,82,87,54,53,68,70,59,47,49,56,40,38,52,50,19,59,65,29,42,23,58,72,45,37,53,53,38,59,60,60,55,58,74,37,54,86,80,42,46,68,64,50,36,36,54,26,35,75,71,63,38,58,72,56,47,61,64,39,48,79,77,50,52,89,56,57,64,86,78,40,56,90,35,42,41,78,88,48,42,62,62,49,51,56,53,41,51,56,48,61,66,44,44,61,60,50,52,56,52,52,76,67,58,86,46,79,70,53,60,52,53,63,75,73,110

Foldseek 3Di:
DFDFDDPPPDPPPLVFPQDDDDGAHVLGDPVNLVVLVVSLVSQVVCVVVVRHDPVRSVVSVVVSVVSVVSNVVPDPDDDDDDPDDDPVVVVVCVVVVVVLVPDVVSVVVVVVVCCVVVVVVVVVVVVVVVVVVVVVLVVLVVQLVVLLLLLQVQPQQDPVRFRDFHAANVSHTPDPPAQDRGGNVSLVPDDPVSLVSVCVRNVPDPPPPCPVVVVVVVVPPDCPVVVVSVCVVSCSSRPPDPQDPPVPFQAWEAELVRDIHGHHPVLLVVQFPQDPDDPPDSDYDYDDHHPLLVVLLVLLSDPDDDDPLVPPCPDPDDRLLSNLVVCVNRVRVSSVVSSVVVCVVCCQPCLLVQCLSCQVSVVVVSVVVSCVVCVVPDPVSVPVRHDPVSVVVVPDDDDDDDFQWEAELVGDTDTHDLVLLVPFFPLDDHPPPPCVVPYHYDDAHPVLVVQLVCLRDPHDHDDCQPPDPVSLLSNCVVCVNRVRPVSVVNSLVNLVVCLQPPVQVSLQSCQVVVVVVSVVSNLVVCLPPDLVVCVNSHHPVCSVVSVVVSVVCVVCVVVVVVVLVVDDDPVSVVVVVVD

InterPro domains:
  IPR013902 Mug135-like, C-terminal domain [PF08593] (150-217)